Protein 4EF1 (pdb70)

B-factor: mean 29.82, std 11.13, range [12.43, 91.97]

Structure (mmCIF, N/CA/C/O backbone):
data_4EF1
#
_entry.id   4EF1
#
_cell.length_a   39.923
_cell.length_b   96.485
_cell.length_c   69.042
_cell.angle_alpha   90.000
_cell.angle_beta   100.550
_cell.angle_gamma   90.000
#
_symmetry.space_group_name_H-M   'P 1 21 1'
#
loop_
_entity.id
_entity.type
_entity.pdbx_description
1 polymer 'Pheromone cOB1/lipoprotein, YaeC family'
2 non-polymer SELENOMETHIONINE
3 water water
#
loop_
_atom_site.group_PDB
_atom_site.id
_atom_site.type_symbol
_atom_site.label_atom_id
_atom_site.label_alt_id
_atom_site.label_comp_id
_atom_site.label_asym_id
_atom_site.label_entity_id
_atom_site.label_seq_id
_atom_site.pdbx_PDB_ins_code
_atom_site.Cartn_x
_atom_site.Cartn_y
_atom_site.Cartn_z
_atom_site.occupancy
_atom_site.B_iso_or_equiv
_atom_site.auth_seq_id
_atom_site.auth_comp_id
_atom_site.auth_asym_id
_atom_site.auth_atom_id
_atom_site.pdbx_PDB_model_num
ATOM 1 N N . ASP A 1 2 ? -19.384 -48.837 -4.613 1.00 64.89 28 ASP A N 1
ATOM 2 C CA . ASP A 1 2 ? -19.785 -47.469 -4.179 1.00 62.14 28 ASP A CA 1
ATOM 3 C C . ASP A 1 2 ? -19.052 -46.896 -2.950 1.00 62.54 28 ASP A C 1
ATOM 4 O O . ASP A 1 2 ? -19.290 -45.720 -2.636 1.00 55.72 28 ASP A O 1
ATOM 6 N N . ASP A 1 3 ? -18.120 -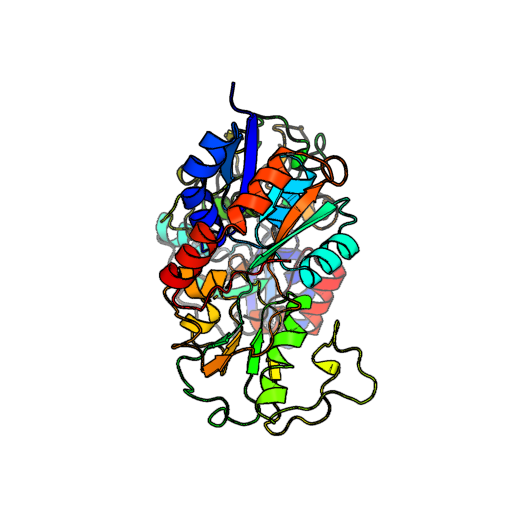47.648 -2.323 1.00 65.89 29 ASP A N 1
ATOM 7 C CA . ASP A 1 3 ? -17.770 -47.388 -0.900 1.00 61.17 29 ASP A CA 1
ATOM 8 C C . ASP A 1 3 ? -16.325 -47.307 -0.256 1.00 51.74 29 ASP A C 1
ATOM 9 O O . ASP A 1 3 ? -16.269 -47.143 0.964 1.00 48.15 29 ASP A O 1
ATOM 14 N N . SER A 1 4 ? -15.197 -47.417 -0.978 1.00 43.00 30 SER A N 1
ATOM 15 C CA . SER A 1 4 ? -13.855 -47.055 -0.369 1.00 40.25 30 SER A CA 1
ATOM 16 C C . SER A 1 4 ? -13.772 -45.540 -0.071 1.00 34.44 30 SER A C 1
ATOM 17 O O . SER A 1 4 ? -13.904 -44.764 -0.991 1.00 32.66 30 SER A O 1
ATOM 20 N N . VAL A 1 5 ? -13.496 -45.134 1.167 1.00 32.76 31 VAL A N 1
ATOM 21 C CA . VAL A 1 5 ? -13.485 -43.706 1.531 1.00 32.42 31 VAL A CA 1
ATOM 22 C C . VAL A 1 5 ? -12.184 -43.021 1.048 1.00 31.50 31 VAL A C 1
ATOM 23 O O . VAL A 1 5 ? -11.105 -43.606 1.126 1.00 42.43 31 VAL A O 1
ATOM 27 N N . LEU A 1 6 ? -12.293 -41.808 0.515 1.00 28.07 32 LEU A N 1
ATOM 28 C CA . LEU A 1 6 ? -11.116 -41.003 0.132 1.00 25.96 32 LEU A CA 1
ATOM 29 C C . LEU A 1 6 ? -11.385 -39.599 0.644 1.00 24.44 32 LEU A C 1
ATOM 30 O O . LEU A 1 6 ? -12.324 -38.922 0.191 1.00 23.37 32 LEU A O 1
ATOM 35 N N . LYS A 1 7 ? -10.612 -39.187 1.643 1.00 24.75 33 LYS A N 1
ATOM 36 C CA . LYS A 1 7 ? -10.782 -37.863 2.261 1.00 24.56 33 LYS A CA 1
ATOM 37 C C . LYS A 1 7 ? -9.844 -36.864 1.624 1.00 21.01 33 LYS A C 1
ATOM 38 O O . LYS A 1 7 ? -8.613 -37.018 1.755 1.00 20.71 33 LYS A O 1
ATOM 44 N N . VAL A 1 8 ? -10.390 -35.832 0.972 1.00 19.70 34 VAL A N 1
ATOM 45 C CA . VAL A 1 8 ? -9.551 -34.819 0.290 1.00 20.91 34 VAL A CA 1
ATOM 46 C C . VAL A 1 8 ? -9.708 -33.414 0.918 1.00 20.71 34 VAL A C 1
ATOM 47 O O . VAL A 1 8 ? -10.834 -32.929 1.133 1.00 20.80 34 VAL A O 1
ATOM 51 N N . GLY A 1 9 ? -8.598 -32.772 1.264 1.00 19.69 35 GLY A N 1
ATOM 52 C CA . GLY A 1 9 ? -8.635 -31.401 1.803 1.00 20.78 35 GLY A CA 1
ATOM 53 C C . GLY A 1 9 ? -8.507 -30.439 0.645 1.00 23.06 35 GLY A C 1
ATOM 54 O O . GLY A 1 9 ? -7.730 -30.700 -0.293 1.00 22.81 35 GLY A O 1
ATOM 55 N N . ALA A 1 10 ? -9.247 -29.328 0.694 1.00 24.41 36 ALA A N 1
ATOM 56 C CA . ALA A 1 10 ? -9.297 -28.400 -0.461 1.00 22.30 36 ALA A CA 1
ATOM 57 C C . ALA A 1 10 ? -9.613 -26.970 -0.075 1.00 19.43 36 ALA A C 1
ATOM 58 O O . ALA A 1 10 ? -10.246 -26.749 0.932 1.00 19.63 36 ALA A O 1
ATOM 60 N N . SER A 1 11 ? -9.242 -26.018 -0.958 1.00 18.49 37 SER A N 1
ATOM 61 C CA . SER A 1 11 ? -9.630 -24.644 -0.824 1.00 17.98 37 SER A CA 1
ATOM 62 C C . SER A 1 11 ? -11.137 -24.629 -1.132 1.00 19.78 37 SER A C 1
ATOM 63 O O . SER A 1 11 ? -11.584 -25.498 -1.901 1.00 20.01 37 SER A O 1
ATOM 66 N N . PRO A 1 12 ? -11.902 -23.662 -0.586 1.00 19.64 38 PRO A N 1
ATOM 67 C CA . PRO A 1 12 ? -13.372 -23.638 -0.811 1.00 21.28 38 PRO A CA 1
ATOM 68 C C . PRO A 1 12 ? -13.817 -23.604 -2.265 1.00 20.92 38 PRO A C 1
ATOM 69 O O . PRO A 1 12 ? -14.735 -24.330 -2.661 1.00 24.87 38 PRO A O 1
ATOM 73 N N . VAL A 1 13 ? -13.198 -22.728 -3.046 1.00 22.73 39 VAL A N 1
ATOM 74 C CA . VAL A 1 13 ? -13.600 -22.479 -4.428 1.00 20.59 39 VAL A CA 1
ATOM 75 C C . VAL A 1 13 ? -12.348 -22.223 -5.242 1.00 19.09 39 VAL A C 1
ATOM 76 O O . VAL A 1 13 ? -11.552 -21.407 -4.844 1.00 20.51 39 VAL A O 1
ATOM 80 N N . PRO A 1 14 ? -12.213 -22.854 -6.415 1.00 19.28 40 PRO A N 1
ATOM 81 C CA . PRO A 1 14 ? -13.147 -23.817 -6.985 1.00 21.36 40 PRO A CA 1
ATOM 82 C C . PRO A 1 14 ? -12.953 -25.240 -6.432 1.00 20.27 40 PRO A C 1
ATOM 83 O O . PRO A 1 14 ? -13.805 -26.069 -6.595 1.00 20.34 40 PRO A O 1
ATOM 87 N N . HIS A 1 15 ? -11.855 -25.488 -5.735 1.00 20.01 41 HIS A N 1
ATOM 88 C CA . HIS A 1 15 ? -11.466 -26.868 -5.417 1.00 20.83 41 HIS A CA 1
ATOM 89 C C . HIS A 1 15 ? -12.532 -27.713 -4.749 1.00 20.72 41 HIS A C 1
ATOM 90 O O . HIS A 1 15 ? -12.886 -28.770 -5.265 1.00 20.30 41 HIS A O 1
ATOM 97 N N . ALA A 1 16 ? -13.037 -27.281 -3.592 1.00 21.10 42 ALA A N 1
ATOM 98 C CA . ALA A 1 16 ? -14.035 -28.064 -2.881 1.00 18.71 42 ALA A CA 1
ATOM 99 C C . ALA A 1 16 ? -15.332 -28.202 -3.672 1.00 20.35 42 ALA A C 1
ATOM 100 O O . ALA A 1 16 ? -15.995 -29.254 -3.610 1.00 18.73 42 ALA A O 1
ATOM 102 N N . GLU A 1 17 ? -15.690 -27.160 -4.411 1.00 21.32 43 GLU A N 1
ATOM 103 C CA . GLU A 1 17 ? -16.905 -27.218 -5.274 1.00 22.55 43 GLU A CA 1
ATOM 104 C C . GLU A 1 17 ? -16.712 -28.235 -6.453 1.00 22.45 43 GLU A C 1
ATOM 105 O O . GLU A 1 17 ? -17.644 -28.969 -6.816 1.00 20.35 43 GLU A O 1
ATOM 111 N N . ILE A 1 18 ? -15.477 -28.359 -6.944 1.00 19.70 44 ILE A N 1
ATOM 112 C CA . ILE A 1 18 ? -15.143 -29.343 -7.996 1.00 19.55 44 ILE A CA 1
ATOM 113 C C . ILE A 1 18 ? -15.291 -30.746 -7.424 1.00 21.35 44 ILE A C 1
ATOM 114 O O . ILE A 1 18 ? -15.977 -31.588 -8.015 1.00 20.92 44 ILE A O 1
ATOM 119 N N . LEU A 1 19 ? -14.703 -30.957 -6.239 1.00 21.20 45 LEU A N 1
ATOM 120 C CA . LEU A 1 19 ? -14.798 -32.226 -5.508 1.00 20.07 45 LEU A CA 1
ATOM 121 C C . LEU A 1 19 ? -16.259 -32.636 -5.222 1.00 22.32 45 LEU A C 1
ATOM 122 O O . LEU A 1 19 ? -16.679 -33.778 -5.514 1.00 24.03 45 LEU A O 1
ATOM 127 N N . GLU A 1 20 ? -17.043 -31.725 -4.670 1.00 24.07 46 GLU A N 1
ATOM 128 C CA . GLU A 1 20 ? -18.461 -32.033 -4.444 1.00 23.98 46 GLU A CA 1
ATOM 129 C C . GLU A 1 20 ? -19.115 -32.484 -5.743 1.00 23.12 46 GLU A C 1
ATOM 130 O O . GLU A 1 20 ? -19.884 -33.456 -5.748 1.00 24.61 46 GLU A O 1
ATOM 136 N N . HIS A 1 21 ? -18.860 -31.754 -6.830 1.00 21.88 47 HIS A N 1
ATOM 137 C CA . HIS A 1 21 ? -19.452 -32.047 -8.127 1.00 21.64 47 HIS A CA 1
ATOM 138 C C . HIS A 1 21 ? -19.167 -33.443 -8.639 1.00 20.44 47 HIS A C 1
ATOM 139 O O . HIS A 1 21 ? -20.032 -34.063 -9.251 1.00 20.32 47 HIS A O 1
ATOM 146 N N . VAL A 1 22 ? -17.960 -33.939 -8.426 1.00 19.35 48 VAL A N 1
ATOM 147 C CA . VAL A 1 22 ? -17.584 -35.273 -8.925 1.00 20.80 48 VAL A CA 1
ATOM 148 C C . VAL A 1 22 ? -17.950 -36.447 -7.965 1.00 21.70 48 VAL A C 1
ATOM 149 O O . VAL A 1 22 ? -17.744 -37.622 -8.325 1.00 20.63 48 VAL A O 1
ATOM 153 N N . LYS A 1 23 ? -18.479 -36.173 -6.765 1.00 22.39 49 LYS A N 1
ATOM 154 C CA . LYS A 1 23 ? -18.836 -37.294 -5.838 1.00 24.81 49 LYS A CA 1
ATOM 155 C C . LYS A 1 23 ? -19.691 -38.405 -6.492 1.00 24.46 49 LYS A C 1
ATOM 156 O O . LYS A 1 23 ? -19.369 -39.561 -6.354 1.00 22.31 49 LYS A O 1
ATOM 162 N N . PRO A 1 24 ? -20.754 -38.042 -7.215 1.00 25.59 50 PRO A N 1
ATOM 163 C CA . PRO A 1 24 ? -21.555 -39.130 -7.854 1.00 29.12 50 PRO A CA 1
ATOM 164 C C . PRO A 1 24 ? -20.762 -39.964 -8.887 1.00 28.11 50 PRO A C 1
ATOM 165 O O . PRO A 1 24 ? -20.986 -41.167 -9.003 1.00 27.28 50 PRO A O 1
ATOM 169 N N . LEU A 1 25 ? -19.820 -39.330 -9.595 1.00 26.08 51 LEU A N 1
ATOM 170 C CA . LEU A 1 25 ? -18.942 -40.049 -10.548 1.00 26.22 51 LEU A CA 1
ATOM 171 C C . LEU A 1 25 ? -17.993 -41.004 -9.829 1.00 26.01 51 LEU A C 1
ATOM 172 O O . LEU A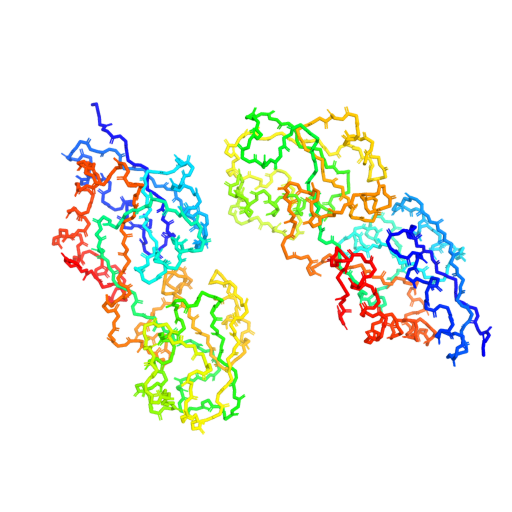 1 25 ? -17.808 -42.141 -10.251 1.00 26.34 51 LEU A O 1
ATOM 177 N N . LEU A 1 26 ? -17.377 -40.528 -8.744 1.00 25.55 52 LEU A N 1
ATOM 178 C CA . LEU A 1 26 ? -16.509 -41.377 -7.939 1.00 24.50 52 LEU A CA 1
ATOM 179 C C . LEU A 1 26 ? -17.282 -42.507 -7.282 1.00 24.89 52 LEU A C 1
ATOM 180 O O . LEU A 1 26 ? -16.735 -43.579 -7.114 1.00 24.60 52 LEU A O 1
ATOM 185 N N . GLU A 1 27 ? -18.536 -42.249 -6.905 1.00 26.15 53 GLU A N 1
ATOM 186 C CA . GLU A 1 27 ? -19.385 -43.284 -6.293 1.00 32.55 53 GLU A CA 1
ATOM 187 C C . GLU A 1 27 ? -19.590 -44.450 -7.293 1.00 30.65 53 GLU A C 1
ATOM 188 O O . GLU A 1 27 ? -19.506 -45.609 -6.919 1.00 31.70 53 GLU A O 1
ATOM 194 N N . LYS A 1 28 ? -19.771 -44.126 -8.566 1.00 29.51 54 LYS A N 1
ATOM 195 C CA . LYS A 1 28 ? -19.850 -45.135 -9.620 1.00 33.21 54 LYS A CA 1
ATOM 196 C C . LYS A 1 28 ? -18.574 -45.940 -9.799 1.00 35.17 54 LYS A C 1
ATOM 197 O O . LYS A 1 28 ? -18.639 -47.040 -10.298 1.00 38.39 54 LYS A O 1
ATOM 203 N N . GLU A 1 29 ? -17.427 -45.390 -9.417 1.00 29.73 55 GLU A N 1
ATOM 204 C CA . GLU A 1 29 ? -16.156 -46.122 -9.444 1.00 31.42 55 GLU A CA 1
ATOM 205 C C . GLU A 1 29 ? -15.835 -46.784 -8.072 1.00 29.10 55 GLU A C 1
ATOM 206 O O . GLU A 1 29 ? -14.713 -47.241 -7.848 1.00 30.47 55 GLU A O 1
ATOM 212 N N . GLY A 1 30 ? -16.815 -46.835 -7.174 1.00 32.74 56 GLY A N 1
ATOM 213 C CA . GLY A 1 30 ? -16.632 -47.481 -5.874 1.00 36.16 56 GLY A CA 1
ATOM 214 C C . GLY A 1 30 ? -15.811 -46.687 -4.877 1.00 34.02 56 GLY A C 1
ATOM 215 O O . GLY A 1 30 ? -15.180 -47.266 -4.010 1.00 30.59 56 GLY A O 1
ATOM 216 N N . VAL A 1 31 ? -15.852 -45.359 -4.995 1.00 30.57 57 VAL A N 1
ATOM 217 C CA . VAL A 1 31 ? -15.134 -44.466 -4.079 1.00 29.64 57 VAL A CA 1
ATOM 218 C C . VAL A 1 31 ? -16.124 -43.510 -3.416 1.00 27.88 57 VAL A C 1
ATOM 219 O O . VAL A 1 31 ? -16.893 -42.872 -4.107 1.00 27.37 57 VAL A O 1
ATOM 223 N N . LYS A 1 32 ? -16.097 -43.430 -2.084 1.00 30.08 58 LYS A N 1
ATOM 224 C CA . LYS A 1 32 ? -16.845 -42.413 -1.339 1.00 31.07 58 LYS A CA 1
ATOM 225 C C . LYS A 1 32 ? -15.899 -41.232 -1.053 1.00 29.95 58 LYS A C 1
ATOM 226 O O . LYS A 1 32 ? -15.034 -41.274 -0.156 1.00 27.70 58 LYS A O 1
ATOM 232 N N . LEU A 1 33 ? -16.068 -40.191 -1.845 1.00 29.57 59 LEU A N 1
ATOM 233 C CA . LEU A 1 33 ? -15.274 -38.995 -1.740 1.00 28.04 59 LEU A CA 1
ATOM 234 C C . LEU A 1 33 ? -15.801 -38.122 -0.585 1.00 27.68 59 LEU A C 1
ATOM 235 O O . LEU A 1 33 ? -17.013 -37.902 -0.448 1.00 27.99 59 LEU A O 1
ATOM 240 N N . GLU A 1 34 ? -14.897 -37.686 0.283 1.00 26.60 60 GLU A N 1
ATOM 241 C CA . GLU A 1 34 ? -15.238 -36.800 1.394 1.00 30.03 60 GLU A CA 1
ATOM 242 C C . GLU A 1 34 ? -14.299 -35.604 1.364 1.00 31.26 60 GLU A C 1
ATOM 243 O O . GLU A 1 34 ? -13.114 -35.744 1.077 1.00 32.60 60 GLU A O 1
ATOM 249 N N . VAL A 1 35 ? -14.846 -34.425 1.610 1.00 28.96 61 VAL A N 1
ATOM 250 C CA . VAL A 1 35 ? -14.111 -33.183 1.427 1.00 28.92 61 VAL A CA 1
ATOM 251 C C . VAL A 1 35 ? -14.004 -32.416 2.749 1.00 27.73 61 VAL A C 1
ATOM 252 O O . VAL A 1 35 ? -14.998 -32.288 3.473 1.00 25.73 61 VAL A O 1
ATOM 256 N N . THR A 1 36 ? -12.807 -31.921 3.051 1.00 26.95 62 THR A N 1
ATOM 257 C CA . THR A 1 36 ? -12.570 -31.043 4.230 1.00 30.54 62 THR A CA 1
ATOM 258 C C . THR A 1 36 ? -12.076 -29.743 3.621 1.00 27.63 62 THR A C 1
ATOM 259 O O . THR A 1 36 ? -11.196 -29.798 2.786 1.00 26.81 62 THR A O 1
ATOM 263 N N . THR A 1 37 ? -12.686 -28.611 3.989 1.00 24.90 63 THR A N 1
ATOM 264 C CA A THR A 1 37 ? -12.329 -27.294 3.437 0.50 24.97 63 THR A CA 1
ATOM 265 C CA B THR A 1 37 ? -12.298 -27.306 3.426 0.50 25.15 63 THR A CA 1
ATOM 266 C C . THR A 1 37 ? -11.335 -26.592 4.384 1.00 24.41 63 THR A C 1
ATOM 267 O O . THR A 1 37 ? -11.503 -26.654 5.605 1.00 25.51 63 THR A O 1
ATOM 274 N N . TYR A 1 38 ? -10.324 -25.962 3.816 1.00 21.93 64 TYR A N 1
ATOM 275 C CA . TYR A 1 38 ? -9.284 -25.187 4.514 1.00 22.89 64 TYR A CA 1
ATOM 276 C C . TYR A 1 38 ? -9.210 -23.787 3.887 1.00 23.77 64 TYR A C 1
ATOM 277 O O . TYR A 1 38 ? -9.326 -23.638 2.669 1.00 25.17 64 TYR A O 1
ATOM 286 N N . THR A 1 39 ? -9.044 -22.780 4.728 1.00 26.12 65 THR A N 1
ATOM 287 C CA . THR A 1 39 ? -9.023 -21.376 4.316 1.00 28.50 65 THR A CA 1
ATOM 288 C C . THR A 1 39 ? -7.603 -20.815 4.124 1.00 26.54 65 THR A C 1
ATOM 289 O O .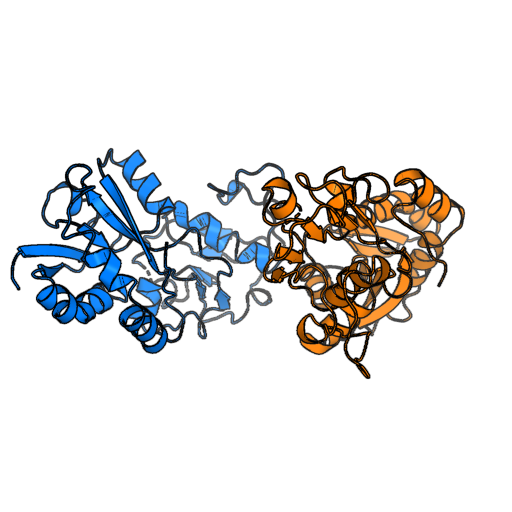 THR A 1 39 ? -7.466 -19.652 3.786 1.00 25.54 65 THR A O 1
ATOM 293 N N . ASP A 1 40 ? -6.579 -21.669 4.291 1.00 25.90 66 ASP A N 1
ATOM 294 C CA A ASP A 1 40 ? -5.188 -21.213 4.191 0.50 23.35 66 ASP A CA 1
ATOM 295 C CA B ASP A 1 40 ? -5.145 -21.344 4.355 0.50 27.49 66 ASP A CA 1
ATOM 296 C C . ASP A 1 40 ? -4.347 -22.158 3.356 1.00 23.63 66 ASP A C 1
ATOM 297 O O . ASP A 1 40 ? -4.865 -23.107 2.751 1.00 23.82 66 ASP A O 1
ATOM 306 N N . TYR A 1 41 ? -3.031 -21.894 3.297 1.00 20.49 67 TYR A N 1
ATOM 307 C CA . TYR A 1 41 ? -2.134 -22.684 2.479 1.00 20.39 67 TYR A CA 1
ATOM 308 C C . TYR A 1 41 ? -1.124 -23.513 3.286 1.00 21.54 67 TYR A C 1
ATOM 309 O O . TYR A 1 41 ? -0.277 -24.164 2.699 1.00 19.53 67 TYR A O 1
ATOM 318 N N . VAL A 1 42 ? -1.270 -23.548 4.611 1.00 23.09 68 VAL A N 1
ATOM 319 C CA . VAL A 1 42 ? -0.410 -24.285 5.501 1.00 24.89 68 VAL A CA 1
ATOM 320 C C . VAL A 1 42 ? -1.127 -25.541 6.001 1.00 24.71 68 VAL A C 1
ATOM 321 O O . VAL A 1 42 ? -0.629 -26.640 5.818 1.00 22.45 68 VAL A O 1
ATOM 325 N N . LEU A 1 43 ? -2.311 -25.368 6.583 1.00 26.97 69 LEU A N 1
ATOM 326 C CA . LEU A 1 43 ? -3.042 -26.459 7.227 1.00 27.37 69 LEU A CA 1
ATOM 327 C C . LEU A 1 43 ? -3.366 -27.683 6.349 1.00 26.96 69 LEU A C 1
ATOM 328 O O . LEU A 1 43 ? -3.293 -28.799 6.861 1.00 24.93 69 LEU A O 1
ATOM 333 N N . PRO A 1 44 ? -3.684 -27.490 5.066 1.00 23.13 70 PRO A N 1
ATOM 334 C CA . PRO A 1 44 ? -3.895 -28.669 4.183 1.00 22.35 70 PRO A CA 1
ATOM 335 C C . PRO A 1 44 ? -2.685 -29.589 4.039 1.00 21.75 70 PRO A C 1
ATOM 336 O O . PRO A 1 44 ? -2.853 -30.819 3.899 1.00 21.70 70 PRO A O 1
ATOM 340 N N . ASN A 1 45 ? -1.487 -29.010 4.030 1.00 21.22 71 ASN A N 1
ATOM 341 C CA . ASN A 1 45 ? -0.273 -29.816 4.075 1.00 21.16 71 ASN A CA 1
ATOM 342 C C . ASN A 1 45 ? -0.033 -30.437 5.447 1.00 22.90 71 ASN A C 1
ATOM 343 O O . ASN A 1 45 ? 0.326 -31.619 5.502 1.00 22.60 71 ASN A O 1
ATOM 348 N N . LYS A 1 46 ? -0.226 -29.681 6.544 1.00 24.76 72 LYS A N 1
ATOM 349 C CA A LYS A 1 46 ? -0.126 -30.255 7.892 0.50 25.07 72 LYS A CA 1
ATOM 350 C CA B LYS A 1 46 ? -0.121 -30.253 7.889 0.50 25.06 72 LYS A CA 1
ATOM 351 C C . LYS A 1 46 ? -1.092 -31.429 8.018 1.00 24.12 72 LYS A C 1
ATOM 352 O O . LYS A 1 46 ? -0.721 -32.505 8.484 1.00 24.65 72 LYS A O 1
ATOM 363 N N . ALA A 1 47 ? -2.329 -31.222 7.593 1.00 23.07 73 ALA A N 1
ATOM 364 C CA . ALA A 1 47 ? -3.374 -32.261 7.647 1.00 22.26 73 ALA A CA 1
ATOM 365 C C . ALA A 1 47 ? -3.041 -33.558 6.859 1.00 21.48 73 ALA A C 1
ATOM 366 O O . ALA A 1 47 ? -3.373 -34.656 7.283 1.00 21.57 73 ALA A O 1
ATOM 368 N N . LEU A 1 48 ? -2.417 -33.407 5.682 1.00 21.98 74 LEU A N 1
ATOM 369 C CA . LEU A 1 48 ? -1.999 -34.539 4.869 1.00 22.15 74 LEU A CA 1
ATOM 370 C C . LEU A 1 48 ? -0.896 -35.318 5.563 1.00 23.17 74 LEU A C 1
ATOM 371 O O . LEU A 1 48 ? -0.946 -36.540 5.646 1.00 23.08 74 LEU A O 1
ATOM 376 N N . GLU A 1 49 ? 0.070 -34.624 6.136 1.00 26.09 75 GLU A N 1
ATOM 377 C CA . GLU A 1 49 ? 1.112 -35.325 6.881 1.00 27.64 75 GLU A CA 1
ATOM 378 C C . GLU A 1 49 ? 0.563 -36.060 8.096 1.00 28.42 75 GLU A C 1
ATOM 379 O O . GLU A 1 49 ? 0.987 -37.181 8.376 1.00 29.08 75 GLU A O 1
ATOM 385 N N . SER A 1 50 ? -0.366 -35.431 8.817 1.00 28.72 76 SER A N 1
ATOM 386 C CA . SER A 1 50 ? -0.918 -35.992 10.045 1.00 29.93 76 SER A CA 1
ATOM 387 C C . SER A 1 50 ? -1.948 -37.082 9.791 1.00 29.33 76 SER A C 1
ATOM 388 O O . SER A 1 50 ? -2.231 -37.842 10.677 1.00 30.37 76 SER A O 1
ATOM 391 N N . GLY A 1 51 ? -2.472 -37.182 8.586 1.00 26.63 77 GLY A N 1
ATOM 392 C CA . GLY A 1 51 ? -3.490 -38.161 8.274 1.00 27.51 77 GLY A CA 1
ATOM 393 C C . GLY A 1 51 ? -4.922 -37.681 8.488 1.00 28.62 77 GLY A C 1
ATOM 394 O O . GLY A 1 51 ? -5.844 -38.491 8.379 1.00 29.07 77 GLY A O 1
ATOM 395 N N . ASP A 1 52 ? -5.139 -36.413 8.868 1.00 28.10 78 ASP A N 1
ATOM 396 C CA . ASP A 1 52 ? -6.527 -35.879 8.942 1.00 27.55 78 ASP A CA 1
ATOM 397 C C . ASP A 1 52 ? -7.240 -36.009 7.604 1.00 27.65 78 ASP A C 1
ATOM 398 O O . ASP A 1 52 ? -8.469 -36.162 7.551 1.00 27.68 78 ASP A O 1
ATOM 403 N N . ILE A 1 53 ? -6.453 -35.961 6.517 1.00 25.06 79 ILE A N 1
ATOM 404 C CA . ILE A 1 53 ? -6.916 -36.171 5.144 1.00 22.54 79 ILE A CA 1
ATOM 405 C C . ILE A 1 53 ? -5.961 -37.178 4.416 1.00 23.48 79 ILE A C 1
ATOM 406 O O . ILE A 1 53 ? -4.802 -37.335 4.789 1.00 22.16 79 ILE A O 1
ATOM 411 N N . ASP A 1 54 ? -6.472 -37.835 3.380 1.00 23.90 80 ASP A N 1
ATOM 412 C CA . ASP A 1 54 ? -5.697 -38.785 2.564 1.00 24.28 80 ASP A CA 1
ATOM 413 C C . ASP A 1 54 ? -5.007 -38.112 1.364 1.00 23.62 80 ASP A C 1
ATOM 414 O O . ASP A 1 54 ? -4.018 -38.635 0.824 1.00 22.33 80 ASP A O 1
ATOM 419 N N . ALA A 1 55 ? -5.521 -36.952 0.960 1.00 20.90 81 ALA A N 1
ATOM 420 C CA . ALA A 1 55 ? -4.991 -36.209 -0.196 1.00 19.60 81 ALA A CA 1
ATOM 421 C C . ALA A 1 55 ? -5.321 -34.733 -0.001 1.00 20.15 81 ALA A C 1
ATOM 422 O O . ALA A 1 55 ? -6.204 -34.379 0.820 1.00 23.29 81 ALA A O 1
ATOM 424 N N . ASN A 1 56 ? -4.634 -33.877 -0.732 1.00 18.14 82 ASN A N 1
ATOM 425 C CA . ASN A 1 56 ? -5.063 -32.484 -0.799 1.00 19.78 82 ASN A CA 1
ATOM 426 C C . ASN A 1 56 ? -5.090 -31.964 -2.233 1.00 19.80 82 ASN A C 1
ATOM 427 O O . ASN A 1 56 ? -4.501 -32.546 -3.166 1.00 22.18 82 ASN A O 1
ATOM 432 N N . TYR A 1 57 ? -5.859 -30.899 -2.402 1.00 21.28 83 TYR A N 1
ATOM 433 C CA . TYR A 1 57 ? -6.118 -30.272 -3.673 1.00 17.99 83 TYR A CA 1
ATOM 434 C C . TYR A 1 57 ? -6.244 -28.750 -3.434 1.00 19.61 83 TYR A C 1
ATOM 435 O O . TYR A 1 57 ? -7.335 -28.227 -3.169 1.00 16.94 83 TYR A O 1
ATOM 444 N N . PHE A 1 58 ? -5.113 -28.051 -3.548 1.00 18.33 84 PHE A N 1
ATOM 445 C CA . PHE A 1 58 ? -5.060 -26.604 -3.294 1.00 18.83 84 PHE A CA 1
ATOM 446 C C . PHE A 1 58 ? -3.809 -25.904 -3.851 1.00 18.51 84 PHE A C 1
ATOM 447 O O . PHE A 1 58 ? -3.829 -24.688 -4.012 1.00 19.67 84 PHE A O 1
ATOM 455 N N . GLN A 1 59 ? -2.718 -26.630 -4.077 1.00 18.71 85 GLN A N 1
ATOM 456 C CA . GLN A 1 59 ? -1.411 -26.010 -4.402 1.00 19.40 85 GLN A CA 1
ATOM 457 C C . GLN A 1 59 ? -0.876 -26.362 -5.771 1.00 20.34 85 GLN A C 1
ATOM 458 O O . GLN A 1 59 ? -1.185 -27.435 -6.299 1.00 23.14 85 GLN A O 1
ATOM 464 N N . HIS A 1 60 ? -0.013 -25.480 -6.291 1.00 20.37 86 HIS A N 1
ATOM 465 C CA . HIS A 1 60 ? 0.752 -25.711 -7.502 1.00 19.35 86 HIS A CA 1
ATOM 466 C C . HIS A 1 60 ? 2.128 -26.261 -7.160 1.00 21.28 86 HIS A C 1
ATOM 467 O O . HIS A 1 60 ? 2.505 -26.257 -6.002 1.00 20.94 86 HIS A O 1
ATOM 474 N N . VAL A 1 61 ? 2.851 -26.778 -8.153 1.00 19.21 87 VAL A N 1
ATOM 475 C CA . VAL A 1 61 ? 4.141 -27.466 -7.953 1.00 23.84 87 VAL A CA 1
ATOM 476 C C . VAL A 1 61 ? 5.248 -26.604 -7.331 1.00 22.32 87 VAL A C 1
ATOM 477 O O . VAL A 1 61 ? 5.931 -27.049 -6.431 1.00 22.09 87 VAL A O 1
ATOM 481 N N . PRO A 1 62 ? 5.413 -25.352 -7.794 1.00 21.46 88 PRO A N 1
ATOM 482 C CA . PRO A 1 62 ? 6.434 -24.544 -7.111 1.00 21.21 88 PRO A CA 1
ATOM 483 C C . PRO A 1 62 ? 6.156 -24.335 -5.597 1.00 22.24 88 PRO A C 1
ATOM 484 O O . PRO A 1 62 ? 7.078 -24.403 -4.777 1.00 24.71 88 PRO A O 1
ATOM 488 N N . PHE A 1 63 ? 4.884 -24.155 -5.223 1.00 23.51 89 PHE A N 1
ATOM 489 C CA . PHE A 1 63 ? 4.524 -24.018 -3.834 1.00 21.82 89 PHE A CA 1
ATOM 490 C C . PHE A 1 63 ? 4.803 -25.356 -3.107 1.00 22.49 89 PHE A C 1
ATOM 491 O O . PHE A 1 63 ? 5.370 -25.372 -2.034 1.00 21.60 89 PHE A O 1
ATOM 499 N N . PHE A 1 64 ? 4.335 -26.451 -3.720 1.00 22.32 90 PHE A N 1
ATOM 500 C CA . PHE A 1 64 ? 4.532 -27.826 -3.213 1.00 24.09 90 PHE A CA 1
ATOM 501 C C . PHE A 1 64 ? 6.025 -28.081 -2.898 1.00 23.65 90 PHE A C 1
ATOM 502 O O . PHE A 1 64 ? 6.372 -28.574 -1.788 1.00 23.92 90 PHE A O 1
ATOM 510 N N . ASN A 1 65 ? 6.896 -27.776 -3.855 1.00 22.74 91 ASN A N 1
ATOM 511 C CA . ASN A 1 65 ? 8.360 -28.024 -3.672 1.00 23.51 91 ASN A CA 1
ATOM 512 C C . ASN A 1 65 ? 8.935 -27.202 -2.513 1.00 25.48 91 ASN A C 1
ATOM 513 O O . ASN A 1 65 ? 9.774 -27.693 -1.716 1.00 27.79 91 ASN A O 1
ATOM 518 N N . GLU A 1 66 ? 8.519 -25.947 -2.424 1.00 23.85 92 GLU A N 1
ATOM 519 C CA . GLU A 1 66 ? 8.961 -25.110 -1.292 1.00 26.73 92 GLU A CA 1
ATOM 520 C C . GLU A 1 66 ? 8.498 -25.692 0.059 1.00 26.28 92 GLU A C 1
ATOM 521 O O . GLU A 1 66 ? 9.271 -25.730 0.998 1.00 25.85 92 GLU A O 1
ATOM 527 N N . ALA A 1 67 ? 7.225 -26.105 0.127 1.00 23.74 93 ALA A N 1
ATOM 528 C CA . ALA A 1 67 ? 6.641 -26.675 1.317 1.00 23.21 93 ALA A CA 1
ATOM 529 C C . ALA A 1 67 ? 7.349 -27.980 1.724 1.00 25.10 93 ALA A C 1
ATOM 530 O O . ALA A 1 67 ? 7.590 -28.203 2.911 1.00 23.88 93 ALA A O 1
ATOM 532 N N . VAL A 1 68 ? 7.723 -28.803 0.737 1.00 26.49 94 VAL A N 1
ATOM 533 C CA . VAL A 1 68 ? 8.397 -30.068 0.974 1.00 26.48 94 VAL A CA 1
ATOM 534 C C . VAL A 1 68 ? 9.785 -29.817 1.525 1.00 27.09 94 VAL A C 1
ATOM 535 O O . VAL A 1 68 ? 10.180 -30.424 2.520 1.00 30.71 94 VAL A O 1
ATOM 539 N N . LYS A 1 69 ? 10.460 -28.853 0.941 1.00 27.90 95 LYS A N 1
ATOM 540 C CA . LYS A 1 69 ? 11.816 -28.506 1.353 1.00 32.52 95 LYS A CA 1
ATOM 541 C C . LYS A 1 69 ? 11.838 -27.909 2.768 1.00 33.60 95 LYS A C 1
ATOM 542 O O . LYS A 1 69 ? 12.639 -28.294 3.602 1.00 39.25 95 LYS A O 1
ATOM 548 N N . GLU A 1 70 ? 10.943 -26.959 3.009 1.00 33.28 96 GLU A N 1
ATOM 549 C CA . GLU A 1 70 ? 10.869 -26.249 4.283 1.00 35.02 96 GLU A CA 1
ATOM 550 C C . GLU A 1 70 ? 10.476 -27.148 5.437 1.00 35.35 96 GLU A C 1
ATOM 551 O O . GLU A 1 70 ? 11.005 -26.996 6.516 1.00 36.16 96 GLU A O 1
ATOM 557 N N . ASN A 1 71 ? 9.551 -28.071 5.191 1.00 34.26 97 ASN A N 1
ATOM 558 C CA . ASN A 1 71 ? 8.926 -28.870 6.257 1.00 35.11 97 ASN A CA 1
ATOM 559 C C . ASN A 1 71 ? 9.277 -30.354 6.280 1.00 35.37 97 ASN A C 1
ATOM 560 O O . ASN A 1 71 ? 8.760 -31.097 7.121 1.00 36.91 97 ASN A O 1
ATOM 565 N N . ASP A 1 72 ? 10.167 -30.793 5.383 1.00 36.45 98 ASP A N 1
ATOM 566 C CA . ASP A 1 72 ? 10.533 -32.217 5.260 1.00 39.43 98 ASP A CA 1
ATOM 567 C C . ASP A 1 72 ? 9.313 -33.107 5.046 1.00 33.98 98 ASP A C 1
ATOM 568 O O . ASP A 1 72 ? 9.266 -34.237 5.545 1.00 36.97 98 ASP A O 1
ATOM 573 N N . TYR A 1 73 ? 8.318 -32.604 4.319 1.00 29.92 99 TYR A N 1
ATOM 574 C CA . TYR A 1 73 ? 7.132 -33.416 4.060 1.00 31.15 99 TYR A CA 1
ATOM 575 C C . TYR A 1 73 ? 7.467 -34.513 3.061 1.00 31.42 99 TYR A C 1
ATOM 576 O O . TYR A 1 73 ? 8.013 -34.220 2.014 1.00 39.00 99 TYR A O 1
ATOM 585 N N . ASP A 1 74 ? 7.086 -35.751 3.368 1.00 30.87 100 ASP A N 1
ATOM 586 C CA . ASP A 1 74 ? 7.331 -36.902 2.494 1.00 28.64 100 ASP A CA 1
ATOM 587 C C . ASP A 1 74 ? 6.062 -37.121 1.641 1.00 27.04 100 ASP A C 1
ATOM 588 O O . ASP A 1 74 ? 5.288 -38.052 1.863 1.00 26.34 100 ASP A O 1
ATOM 593 N N . PHE A 1 75 ? 5.855 -36.226 0.669 1.00 24.84 101 PHE A N 1
ATOM 594 C CA . PHE A 1 75 ? 4.697 -36.234 -0.215 1.00 23.59 101 PHE A CA 1
ATOM 595 C C . PHE A 1 75 ? 5.089 -36.451 -1.674 1.00 24.07 101 PHE A C 1
ATOM 596 O O . PHE A 1 75 ? 6.257 -36.358 -2.039 1.00 23.31 101 PHE A O 1
ATOM 604 N N . VAL A 1 76 ? 4.087 -36.721 -2.503 1.00 23.00 102 VAL A N 1
ATOM 605 C CA . VAL A 1 76 ? 4.255 -36.845 -3.951 1.00 21.81 102 VAL A CA 1
ATOM 606 C C . VAL A 1 76 ? 3.102 -36.126 -4.689 1.00 20.88 102 VAL A C 1
ATOM 607 O O . VAL A 1 76 ? 2.032 -35.908 -4.186 1.00 20.16 102 VAL A O 1
ATOM 611 N N . ASN A 1 77 ? 3.398 -35.714 -5.901 1.00 22.82 103 ASN A N 1
ATOM 612 C CA . ASN A 1 77 ? 2.442 -35.100 -6.800 1.00 22.30 103 ASN A CA 1
ATOM 613 C C . ASN A 1 77 ? 1.687 -36.178 -7.564 1.00 23.05 103 ASN A C 1
ATOM 614 O O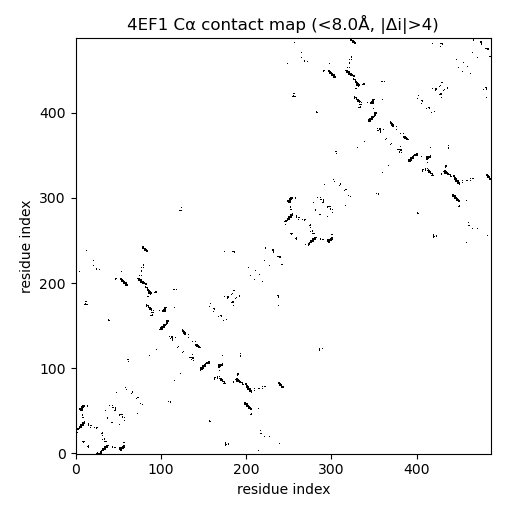 . ASN A 1 77 ? 2.266 -36.850 -8.432 1.00 22.34 103 ASN A O 1
ATOM 619 N N . ALA A 1 78 ? 0.391 -36.306 -7.276 1.00 22.81 104 ALA A N 1
ATOM 620 C CA . ALA A 1 78 ? -0.468 -37.279 -7.972 1.00 23.16 104 ALA A CA 1
ATOM 621 C C . ALA A 1 78 ? -1.009 -36.805 -9.334 1.00 24.57 104 ALA A C 1
ATOM 622 O O . ALA A 1 78 ? -1.645 -37.587 -10.045 1.00 23.25 104 ALA A O 1
ATOM 624 N N . GLY A 1 79 ? -0.861 -35.529 -9.666 1.00 23.52 105 GLY A N 1
ATOM 625 C CA . GLY A 1 79 ? -1.214 -35.050 -11.005 1.00 23.45 105 GLY A CA 1
ATOM 626 C C . GLY A 1 79 ? -1.834 -33.664 -10.986 1.00 20.68 105 GLY A C 1
ATOM 627 O O . GLY A 1 79 ? -2.575 -33.327 -10.089 1.00 19.12 105 GLY A O 1
ATOM 628 N N . ALA A 1 80 ? -1.520 -32.870 -12.009 1.00 20.91 106 ALA A N 1
ATOM 629 C CA . ALA A 1 80 ? -2.091 -31.529 -12.172 1.00 19.44 106 ALA A CA 1
ATOM 630 C C . ALA A 1 80 ? -3.536 -31.662 -12.657 1.00 18.19 106 ALA A C 1
ATOM 631 O O . ALA A 1 80 ? -3.837 -32.482 -13.557 1.00 19.95 106 ALA A O 1
ATOM 633 N N . ILE A 1 81 ? -4.385 -30.793 -12.146 1.00 16.51 107 ILE A N 1
ATOM 634 C CA . ILE A 1 81 ? -5.810 -30.781 -12.488 1.00 17.04 107 ILE A CA 1
ATOM 635 C C . ILE A 1 81 ? -6.265 -29.502 -13.208 1.00 18.05 107 ILE A C 1
ATOM 636 O O . ILE A 1 81 ? -7.024 -29.559 -14.163 1.00 20.37 107 ILE A O 1
ATOM 641 N N . HIS A 1 82 ? -5.785 -28.348 -12.771 1.00 21.13 108 HIS A N 1
ATOM 642 C CA . HIS A 1 82 ? -6.198 -27.060 -13.349 1.00 20.67 108 HIS A CA 1
ATOM 643 C C . HIS A 1 82 ? -5.264 -25.915 -13.064 1.00 20.52 108 HIS A C 1
ATOM 644 O O . HIS A 1 82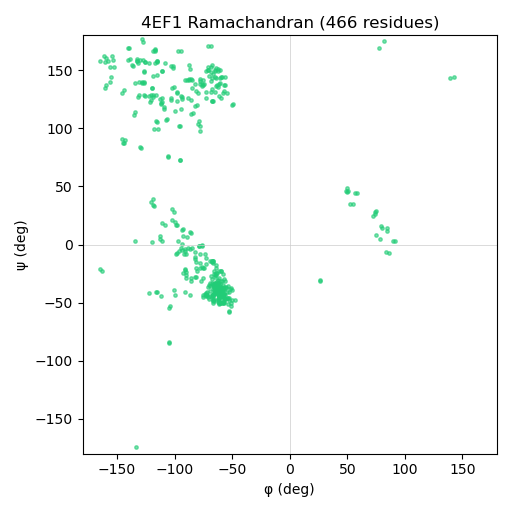 ? -4.524 -25.957 -12.115 1.00 19.84 108 HIS A O 1
ATOM 651 N N . LEU A 1 83 ? -5.403 -24.843 -13.860 1.00 25.20 109 LEU A N 1
ATOM 652 C CA . LEU A 1 83 ? -4.640 -23.581 -13.744 1.00 21.89 109 LEU A CA 1
ATOM 653 C C . LEU A 1 83 ? -5.578 -22.457 -13.286 1.00 22.65 109 LEU A C 1
ATOM 654 O O . LEU A 1 83 ? -6.807 -22.441 -13.616 1.00 21.23 109 LEU A O 1
ATOM 659 N N . GLU A 1 84 ? -5.002 -21.502 -12.554 1.00 21.57 110 GLU A N 1
ATOM 660 C CA . GLU A 1 84 ? -5.703 -20.293 -12.115 1.00 23.55 110 GLU A CA 1
ATOM 661 C C . GLU A 1 84 ? -4.836 -19.060 -12.472 1.00 25.01 110 GLU A C 1
ATOM 662 O O . GLU A 1 84 ? -4.079 -18.571 -11.610 1.00 22.10 110 GLU A O 1
ATOM 668 N N . PRO A 1 85 ? -4.937 -18.579 -13.726 1.00 25.51 111 PRO A N 1
ATOM 669 C CA . PRO A 1 85 ? -4.198 -17.381 -14.140 1.00 25.36 111 PRO A CA 1
ATOM 670 C C . PRO A 1 85 ? -4.451 -16.286 -13.123 1.00 22.46 111 PRO A C 1
ATOM 671 O O . PRO A 1 85 ? -5.617 -15.940 -12.850 1.00 21.80 111 PRO A O 1
ATOM 675 N N . VAL A 1 86 ? -3.375 -15.819 -12.502 1.00 20.56 112 VAL A N 1
ATOM 676 C CA . VAL A 1 86 ? -3.457 -14.901 -11.381 1.00 18.83 112 VAL A CA 1
ATOM 677 C C . VAL A 1 86 ? -3.547 -13.437 -11.872 1.00 19.81 112 VAL A C 1
ATOM 678 O O . VAL A 1 86 ? -2.941 -13.027 -12.878 1.00 20.23 112 VAL A O 1
ATOM 682 N N . GLY A 1 87 ? -4.347 -12.661 -11.162 1.00 21.00 113 GLY A N 1
ATOM 683 C CA . GLY A 1 87 ? -4.513 -11.251 -11.469 1.00 20.42 113 GLY A CA 1
ATOM 684 C C . GLY A 1 87 ? -4.031 -10.261 -10.428 1.00 20.32 113 GLY A C 1
ATOM 685 O O . GLY A 1 87 ? -3.913 -10.584 -9.231 1.00 17.06 113 GLY A O 1
ATOM 686 N N . LEU A 1 88 ? -3.774 -9.053 -10.922 1.00 21.01 114 LEU A N 1
ATOM 687 C CA . LEU A 1 88 ? -3.545 -7.874 -10.111 1.00 21.34 114 LEU A CA 1
ATOM 688 C C . LEU A 1 88 ? -4.872 -7.131 -10.154 1.00 20.55 114 LEU A C 1
ATOM 689 O O . LEU A 1 88 ? -5.450 -6.953 -11.240 1.00 23.76 114 LEU A O 1
ATOM 694 N N . TYR A 1 89 ? -5.310 -6.653 -8.975 1.00 20.54 115 TYR A N 1
ATOM 695 C CA . TYR A 1 89 ? -6.604 -5.963 -8.786 1.00 21.26 115 TYR A CA 1
ATOM 696 C C . TYR A 1 89 ? -6.411 -4.612 -8.100 1.00 21.33 115 TYR A C 1
ATOM 697 O O . TYR A 1 89 ? -5.469 -4.417 -7.341 1.00 21.48 115 TYR A O 1
ATOM 706 N N . SER A 1 90 ? -7.282 -3.660 -8.425 1.00 24.82 116 SER A N 1
ATOM 707 C CA . SER A 1 90 ? -7.262 -2.303 -7.832 1.00 23.11 116 SER A CA 1
ATOM 708 C C . SER A 1 90 ? -8.613 -1.670 -8.032 1.00 25.30 116 SER A C 1
ATOM 709 O O . SER A 1 90 ? -9.142 -1.743 -9.112 1.00 23.28 116 SER A O 1
ATOM 712 N N . LYS A 1 91 ? -9.141 -1.043 -6.994 1.00 25.41 117 LYS A N 1
ATOM 713 C CA . LYS A 1 91 ? -10.331 -0.264 -7.126 1.00 29.39 117 LYS A CA 1
ATOM 714 C C . LYS A 1 91 ? -10.016 1.132 -7.681 1.00 31.37 117 LYS A C 1
ATOM 715 O O . LYS A 1 91 ? -10.862 1.723 -8.330 1.00 32.69 117 LYS A O 1
ATOM 721 N N . LYS A 1 92 ? -8.817 1.656 -7.437 1.00 26.80 118 LYS A N 1
ATOM 722 C CA . LYS A 1 92 ? -8.492 3.048 -7.797 1.00 28.77 118 LYS A CA 1
ATOM 723 C C . LYS A 1 92 ? -7.896 3.207 -9.198 1.00 28.94 118 LYS A C 1
ATOM 724 O O . LYS A 1 92 ? -8.240 4.132 -9.901 1.00 26.89 118 LYS A O 1
ATOM 730 N N . TYR A 1 93 ? -7.017 2.297 -9.592 1.00 26.78 119 TYR A N 1
ATOM 731 C CA . TYR A 1 93 ? -6.360 2.358 -10.883 1.00 27.42 119 TYR A CA 1
ATOM 732 C C . TYR A 1 93 ? -6.845 1.221 -11.780 1.00 30.95 119 TYR A C 1
ATOM 733 O O . TYR A 1 93 ? -6.728 0.058 -11.414 1.00 29.90 119 TYR A O 1
ATOM 742 N N . LYS A 1 94 ? -7.380 1.565 -12.952 1.00 31.89 120 LYS A N 1
ATOM 743 C CA . LYS A 1 94 ? -8.009 0.562 -13.846 1.00 35.37 120 LYS A CA 1
ATOM 744 C C . LYS A 1 94 ? -7.092 -0.019 -14.927 1.00 33.18 120 LYS A C 1
ATOM 745 O O . LYS A 1 94 ? -7.517 -0.897 -15.707 1.00 30.53 120 LYS A O 1
ATOM 751 N N . SER A 1 95 ? -5.862 0.485 -14.990 1.00 28.17 121 SER A N 1
ATOM 752 C CA A SER A 1 95 ? -4.828 -0.066 -15.870 0.50 28.02 121 SER A CA 1
ATOM 753 C CA B SER A 1 95 ? -4.850 -0.071 -15.860 0.50 27.45 121 SER A CA 1
ATOM 754 C C . SER A 1 95 ? -3.495 0.116 -15.210 1.00 26.14 121 SER A C 1
ATOM 755 O O . SER A 1 95 ? -3.294 1.094 -14.468 1.00 26.44 121 SER A O 1
ATOM 760 N N . LEU A 1 96 ? -2.576 -0.784 -15.517 1.00 25.66 122 LEU A N 1
ATOM 761 C CA . LEU A 1 96 ? -1.211 -0.677 -14.987 1.00 26.74 122 LEU A CA 1
ATOM 762 C C . LEU A 1 96 ? -0.560 0.636 -15.400 1.00 27.36 122 LEU A C 1
ATOM 763 O O . LEU A 1 96 ? 0.128 1.244 -14.601 1.00 26.30 122 LEU A O 1
ATOM 768 N N . GLN A 1 97 ? -0.823 1.108 -16.629 1.00 29.40 123 GLN A N 1
ATOM 769 C CA . GLN A 1 97 ? -0.177 2.334 -17.149 1.00 31.75 123 GLN A CA 1
ATOM 770 C C . GLN A 1 97 ? -0.549 3.615 -16.379 1.00 32.57 123 GLN A C 1
ATOM 771 O O . GLN A 1 97 ? 0.245 4.575 -16.337 1.00 31.11 123 GLN A O 1
ATOM 777 N N . GLU A 1 98 ? -1.726 3.605 -15.757 1.00 30.33 124 GLU A N 1
ATOM 778 C CA . GLU A 1 98 ? -2.224 4.697 -14.898 1.00 36.35 124 GLU A CA 1
ATOM 779 C C . GLU A 1 98 ? -1.558 4.771 -13.539 1.00 32.59 124 GLU A C 1
ATOM 780 O O . GLU A 1 98 ? -1.643 5.791 -12.891 1.00 30.88 124 GLU A O 1
ATOM 786 N N . ILE A 1 99 ? -0.934 3.687 -13.085 1.00 31.53 125 ILE A N 1
ATOM 787 C CA . ILE A 1 99 ? -0.281 3.646 -11.760 1.00 31.96 125 ILE A CA 1
ATOM 788 C C . ILE A 1 99 ? 0.840 4.709 -11.626 1.00 29.56 125 ILE A C 1
ATOM 789 O O . ILE A 1 99 ? 1.732 4.793 -12.486 1.00 27.63 125 ILE A O 1
ATOM 794 N N . PRO A 1 100 ? 0.773 5.550 -10.568 1.00 27.28 126 PRO A N 1
ATOM 795 C CA . PRO A 1 100 ? 1.801 6.554 -10.369 1.00 26.65 126 PRO A CA 1
ATOM 796 C C . PRO A 1 100 ? 3.165 5.967 -10.103 1.00 25.53 126 PRO A C 1
ATOM 797 O O . PRO A 1 100 ? 3.276 4.876 -9.532 1.00 26.60 126 PRO A O 1
ATOM 801 N N . ASP A 1 101 ? 4.202 6.703 -10.463 1.00 25.97 127 ASP A N 1
ATOM 802 C CA . ASP A 1 101 ? 5.552 6.287 -10.136 1.00 27.12 127 ASP A CA 1
ATOM 803 C C . ASP A 1 101 ? 5.691 6.144 -8.616 1.00 27.82 127 ASP A C 1
ATOM 804 O O . ASP A 1 101 ? 5.073 6.893 -7.845 1.00 28.63 127 ASP A O 1
ATOM 809 N N . GLY A 1 102 ? 6.471 5.173 -8.191 1.00 27.14 128 GLY A N 1
ATOM 810 C CA . GLY A 1 102 ? 6.675 4.945 -6.776 1.00 28.36 128 GLY A CA 1
ATOM 811 C C . GLY A 1 102 ? 5.541 4.304 -6.018 1.00 25.58 128 GLY A C 1
ATOM 812 O O . GLY A 1 102 ? 5.603 4.216 -4.793 1.00 27.46 128 GLY A O 1
ATOM 813 N N . SER A 1 103 ? 4.512 3.840 -6.726 1.00 24.26 129 SER A N 1
ATOM 814 C CA . SER A 1 103 ? 3.418 3.150 -6.105 1.00 25.00 129 SER A CA 1
ATOM 815 C C . SER A 1 103 ? 3.918 1.796 -5.569 1.00 23.73 129 SER A C 1
ATOM 816 O O . SER A 1 103 ? 4.879 1.221 -6.084 1.00 23.05 129 SER A O 1
ATOM 819 N N . THR A 1 104 ? 3.240 1.315 -4.535 1.00 23.71 130 THR A N 1
ATOM 820 C CA . THR A 1 104 ? 3.489 0.017 -3.941 1.00 22.35 130 THR A CA 1
ATOM 821 C C . THR A 1 104 ? 2.482 -1.013 -4.487 1.00 23.51 130 THR A C 1
ATOM 822 O O . THR A 1 104 ? 1.257 -0.781 -4.476 1.00 22.08 130 THR A O 1
ATOM 826 N N . ILE A 1 105 ? 3.026 -2.141 -4.931 1.00 21.49 131 ILE A N 1
ATOM 827 C CA . ILE A 1 105 ? 2.266 -3.284 -5.386 1.00 22.42 131 ILE A CA 1
ATOM 828 C C . ILE A 1 105 ? 2.331 -4.285 -4.238 1.00 21.34 131 ILE A C 1
ATOM 829 O O . ILE A 1 105 ? 3.422 -4.585 -3.720 1.00 23.47 131 ILE A O 1
ATOM 834 N N . TYR A 1 106 ? 1.163 -4.740 -3.795 1.00 20.58 132 TYR A N 1
ATOM 835 C CA . TYR A 1 106 ? 1.024 -5.691 -2.688 1.00 21.74 132 TYR A CA 1
ATOM 836 C C . TYR A 1 106 ? 0.851 -7.113 -3.208 1.00 23.27 132 TYR A C 1
ATOM 837 O O . TYR A 1 106 ? -0.018 -7.377 -4.053 1.00 25.58 132 TYR A O 1
ATOM 846 N N . VAL A 1 107 ? 1.750 -7.986 -2.747 1.00 21.08 133 VAL A N 1
ATOM 847 C CA A VAL A 1 107 ? 1.724 -9.406 -3.102 0.50 22.49 133 VAL A CA 1
ATOM 848 C CA B VAL A 1 107 ? 1.812 -9.394 -3.111 0.50 22.69 133 VAL A CA 1
ATOM 849 C C . VAL A 1 107 ? 1.822 -10.190 -1.793 1.00 23.93 133 VAL A C 1
ATOM 850 O O . VAL A 1 107 ? 2.266 -9.643 -0.764 1.00 22.03 133 VAL A O 1
ATOM 857 N N . SER A 1 108 ? 1.364 -11.447 -1.780 1.00 21.17 134 SER A N 1
ATOM 858 C CA . SER A 1 108 ? 1.465 -12.244 -0.545 1.00 22.03 134 SER A CA 1
ATOM 859 C C . SER A 1 108 ? 2.934 -12.582 -0.197 1.00 20.72 134 SER A C 1
ATOM 860 O O . SER A 1 108 ? 3.838 -12.354 -0.993 1.00 22.73 134 SER A O 1
ATOM 863 N N . SER A 1 109 ? 3.145 -13.130 0.992 1.00 19.16 135 SER A N 1
ATOM 864 C CA . SER A 1 109 ? 4.455 -13.612 1.441 1.00 21.26 135 SER A CA 1
ATOM 865 C C . SER A 1 109 ? 4.881 -14.952 0.816 1.00 21.14 135 SER A C 1
ATOM 866 O O . SER A 1 109 ? 5.976 -15.440 1.116 1.00 24.09 135 SER A O 1
ATOM 869 N N . SER A 1 110 ? 4.043 -15.540 -0.034 1.00 23.25 136 SER A N 1
ATOM 870 C CA . SER A 1 110 ? 4.322 -16.825 -0.641 1.00 24.17 136 SER A CA 1
ATOM 871 C C . SER A 1 110 ? 5.282 -16.605 -1.807 1.00 23.89 136 SER A C 1
ATOM 872 O O . SER A 1 110 ? 4.882 -16.157 -2.876 1.00 21.82 136 SER A O 1
ATOM 875 N N . VAL A 1 111 ? 6.563 -16.953 -1.573 1.00 25.97 137 VAL A N 1
ATOM 876 C CA . VAL A 1 111 ? 7.647 -16.626 -2.503 1.00 23.79 137 VAL A CA 1
ATOM 877 C C . VAL A 1 111 ? 7.490 -17.274 -3.869 1.00 23.61 137 VAL A C 1
ATOM 878 O O . VAL A 1 111 ? 7.896 -16.700 -4.903 1.00 20.05 137 VAL A O 1
ATOM 882 N N . SER A 1 112 ? 6.870 -18.454 -3.904 1.00 24.20 138 SER A N 1
ATOM 883 C CA . SER A 1 112 ? 6.676 -19.130 -5.171 1.00 25.24 138 SER A CA 1
ATOM 884 C C . SER A 1 112 ? 5.686 -18.420 -6.131 1.00 25.85 138 SER A C 1
ATOM 885 O O . SER A 1 112 ? 5.667 -18.756 -7.307 1.00 25.45 138 SER A O 1
ATOM 888 N N . ASP A 1 113 ? 4.873 -17.472 -5.648 1.00 26.31 139 ASP A N 1
ATOM 889 C CA . ASP A 1 113 ? 3.992 -16.662 -6.518 1.00 25.34 139 ASP A CA 1
ATOM 890 C C . ASP A 1 113 ? 4.669 -15.361 -6.970 1.00 24.26 139 ASP A C 1
ATOM 891 O O . ASP A 1 113 ? 4.118 -14.644 -7.790 1.00 22.18 139 ASP A O 1
ATOM 896 N N . TRP A 1 114 ? 5.829 -15.048 -6.420 1.00 23.44 140 TRP A N 1
ATOM 897 C CA . TRP A 1 114 ? 6.527 -13.789 -6.777 1.00 25.11 140 TRP A CA 1
ATOM 898 C C . TRP A 1 114 ? 6.860 -13.669 -8.233 1.00 21.50 140 TRP A C 1
ATOM 899 O O . TRP A 1 114 ? 6.656 -12.606 -8.787 1.00 23.88 140 TRP A O 1
ATOM 910 N N . PRO A 1 115 ? 7.356 -14.756 -8.865 1.00 20.48 141 PRO A N 1
ATOM 911 C CA . PRO A 1 115 ? 7.609 -14.693 -10.294 1.00 20.77 141 PRO A CA 1
ATOM 912 C C . PRO A 1 115 ? 6.405 -14.338 -11.182 1.00 20.11 141 PRO A C 1
ATOM 913 O O . PRO A 1 115 ? 6.598 -13.851 -12.307 1.00 24.03 141 PRO A O 1
ATOM 917 N N . ARG A 1 116 ? 5.215 -14.625 -10.696 1.00 21.05 142 ARG A N 1
ATOM 918 C CA . ARG A 1 116 ? 3.977 -14.388 -11.415 1.00 20.67 142 ARG A CA 1
ATOM 919 C C . ARG A 1 116 ? 3.644 -12.889 -11.530 1.00 20.40 142 ARG A C 1
ATOM 920 O O . ARG A 1 116 ? 3.249 -12.439 -12.586 1.00 20.49 142 ARG A O 1
ATOM 928 N N . VAL A 1 117 ? 3.776 -12.129 -10.447 1.00 21.41 143 VAL A N 1
ATOM 929 C CA . VAL A 1 117 ? 3.598 -10.676 -10.522 1.00 18.75 143 VAL A CA 1
ATOM 930 C C . VAL A 1 117 ? 4.720 -10.070 -11.375 1.00 20.42 143 VAL A C 1
ATOM 931 O O . VAL A 1 117 ? 4.476 -9.147 -12.161 1.00 20.43 143 VAL A O 1
ATOM 935 N N . LEU A 1 118 ? 5.948 -10.610 -11.245 1.00 22.83 144 LEU A N 1
ATOM 936 C CA . LEU A 1 118 ? 7.066 -10.157 -12.056 1.00 20.73 144 LEU A CA 1
ATOM 937 C C . LEU A 1 118 ? 6.808 -10.404 -13.574 1.00 21.16 144 LEU A C 1
ATOM 938 O O . LEU A 1 118 ? 7.089 -9.505 -14.371 1.00 21.86 144 LEU A O 1
ATOM 943 N N . THR A 1 119 ? 6.260 -11.587 -13.951 1.00 22.24 145 THR A N 1
ATOM 944 C CA A THR A 1 119 ? 5.943 -11.875 -15.359 0.50 23.04 145 THR A CA 1
ATOM 945 C CA B THR A 1 119 ? 5.963 -11.880 -15.351 0.50 23.77 145 THR A CA 1
ATOM 946 C C . THR A 1 119 ? 4.799 -10.957 -15.834 1.00 22.18 145 THR A C 1
ATOM 947 O O . THR A 1 119 ? 4.791 -10.504 -16.977 1.00 23.05 145 THR A O 1
ATOM 954 N N . ILE A 1 120 ? 3.834 -10.688 -14.969 1.00 21.84 146 ILE A N 1
ATOM 955 C CA . ILE A 1 120 ? 2.726 -9.779 -15.359 1.00 20.88 146 ILE A CA 1
ATOM 956 C C . ILE A 1 120 ? 3.312 -8.365 -15.697 1.00 22.26 146 ILE A C 1
ATOM 957 O O . ILE A 1 120 ? 3.055 -7.821 -16.747 1.00 22.58 146 ILE A O 1
ATOM 962 N N . LEU A 1 121 ? 4.139 -7.827 -14.796 1.00 21.85 147 LEU A N 1
ATOM 963 C CA . LEU A 1 121 ? 4.715 -6.508 -14.978 1.00 21.94 147 LEU A CA 1
ATOM 964 C C . LEU A 1 121 ? 5.695 -6.463 -16.206 1.00 24.69 147 LEU A C 1
ATOM 965 O O . LEU A 1 121 ? 5.718 -5.465 -16.941 1.00 23.10 147 LEU A O 1
ATOM 970 N N . GLU A 1 122 ? 6.452 -7.554 -16.424 1.00 22.35 148 GLU A N 1
ATOM 971 C CA . GLU A 1 122 ? 7.277 -7.700 -17.632 1.00 25.03 148 GLU A CA 1
ATOM 972 C C . GLU A 1 122 ? 6.424 -7.712 -18.919 1.00 24.80 148 GLU A C 1
ATOM 973 O O . GLU A 1 122 ? 6.733 -6.991 -19.880 1.00 27.33 148 GLU A O 1
ATOM 979 N N . ASP A 1 123 ? 5.352 -8.513 -18.944 1.00 28.32 149 ASP A N 1
ATOM 980 C CA . ASP A 1 123 ? 4.453 -8.559 -20.119 1.00 28.99 149 ASP A CA 1
ATOM 981 C C . ASP A 1 123 ? 3.891 -7.179 -20.426 1.00 27.54 149 ASP A C 1
ATOM 982 O O . ASP A 1 123 ? 3.787 -6.804 -21.589 1.00 27.40 149 ASP A O 1
ATOM 987 N N . ALA A 1 124 ? 3.579 -6.413 -19.379 1.00 24.64 150 ALA A N 1
ATOM 988 C CA . ALA A 1 124 ? 3.092 -5.034 -19.514 1.00 24.62 150 ALA A CA 1
ATOM 989 C C . ALA A 1 124 ? 4.177 -4.023 -19.910 1.00 25.44 150 ALA A C 1
ATOM 990 O O . ALA A 1 124 ? 3.879 -2.850 -20.109 1.00 24.48 150 ALA A O 1
ATOM 992 N N . GLY A 1 125 ? 5.437 -4.442 -19.934 1.00 25.74 151 GLY A N 1
ATOM 993 C CA . GLY A 1 125 ? 6.521 -3.560 -20.309 1.00 24.96 151 GLY A CA 1
ATOM 994 C C . GLY A 1 125 ? 6.981 -2.616 -19.211 1.00 24.72 151 GLY A C 1
ATOM 995 O O . GLY A 1 125 ? 7.726 -1.681 -19.492 1.00 24.47 151 GLY A O 1
ATOM 996 N N . LEU A 1 126 ? 6.609 -2.890 -17.963 1.00 24.07 152 LEU A N 1
ATOM 997 C CA . LEU A 1 126 ? 6.978 -2.006 -16.792 1.00 24.68 152 LEU A CA 1
ATOM 998 C C . LEU A 1 126 ? 8.249 -2.406 -16.076 1.00 24.23 152 LEU A C 1
ATOM 999 O O . LEU A 1 126 ? 8.832 -1.582 -15.401 1.00 25.55 152 LEU A O 1
ATOM 1004 N N . ILE A 1 127 ? 8.638 -3.672 -16.165 1.00 24.35 153 ILE A N 1
ATOM 1005 C CA . ILE A 1 127 ? 9.911 -4.117 -15.606 1.00 24.55 153 ILE A CA 1
ATOM 1006 C C . ILE A 1 127 ? 10.639 -5.102 -16.534 1.00 26.23 153 ILE A C 1
ATOM 1007 O O . ILE A 1 127 ? 10.039 -5.711 -17.404 1.00 25.15 153 ILE A O 1
ATOM 1012 N N . THR A 1 128 ? 11.947 -5.227 -16.330 1.00 28.69 154 THR A N 1
ATOM 1013 C CA . THR A 1 128 ? 12.730 -6.313 -16.913 1.00 30.81 154 THR A CA 1
ATOM 1014 C C . THR A 1 128 ? 13.494 -6.989 -15.756 1.00 32.88 154 THR A C 1
ATOM 1015 O O . THR A 1 128 ? 13.663 -6.380 -14.699 1.00 31.50 154 THR A O 1
ATOM 1019 N N . LEU A 1 129 ? 13.913 -8.236 -15.947 1.00 33.12 155 LEU A N 1
ATOM 1020 C CA . LEU A 1 129 ? 14.720 -8.963 -14.947 1.00 36.24 155 LEU A CA 1
ATOM 1021 C C . LEU A 1 129 ? 16.161 -8.935 -15.403 1.00 38.71 155 LEU A C 1
ATOM 1022 O O . LEU A 1 129 ? 16.429 -8.807 -16.602 1.00 39.64 155 LEU A O 1
ATOM 1027 N N . LYS A 1 130 ? 17.100 -8.999 -14.457 1.00 40.23 156 LYS A N 1
ATOM 1028 C CA . LYS A 1 130 ? 18.535 -8.927 -14.788 1.00 41.20 156 LYS A CA 1
ATOM 1029 C C . LYS A 1 130 ? 18.952 -10.067 -15.709 1.00 42.62 156 LYS A C 1
ATOM 1030 O O . LYS A 1 130 ? 18.357 -11.141 -15.660 1.00 40.46 156 LYS A O 1
ATOM 1036 N N . GLU A 1 131 ? 19.958 -9.786 -16.535 1.00 50.79 157 GLU A N 1
ATOM 1037 C CA . GLU A 1 131 ? 20.638 -10.777 -17.376 1.00 60.40 157 GLU A CA 1
ATOM 1038 C C . GLU A 1 131 ? 21.203 -11.881 -16.496 1.00 58.81 157 GLU A C 1
ATOM 1039 O O . GLU A 1 131 ? 21.906 -11.605 -15.513 1.00 55.75 157 GLU A O 1
ATOM 1045 N N . GLY A 1 132 ? 20.920 -13.118 -16.872 1.00 58.29 158 GLY A N 1
ATOM 1046 C CA . GLY A 1 132 ? 21.427 -14.276 -16.161 1.00 63.78 158 GLY A CA 1
ATOM 1047 C C . GLY A 1 132 ? 20.742 -14.511 -14.840 1.00 63.21 158 GLY A C 1
ATOM 1048 O O . GLY A 1 132 ? 21.334 -15.096 -13.934 1.00 54.59 158 GLY A O 1
ATOM 1049 N N . VAL A 1 133 ? 19.497 -14.041 -14.731 1.00 63.74 159 VAL A N 1
ATOM 1050 C CA . VAL A 1 133 ? 18.671 -14.317 -13.570 1.00 59.34 159 VAL A CA 1
ATOM 1051 C C . VAL A 1 133 ? 18.150 -15.736 -13.713 1.00 57.97 159 VAL A C 1
ATOM 1052 O O . VAL A 1 133 ? 17.824 -16.181 -14.820 1.00 54.49 159 VAL A O 1
ATOM 1056 N N . ASP A 1 134 ? 18.072 -16.438 -12.586 1.00 55.49 160 ASP A N 1
ATOM 1057 C CA . ASP A 1 134 ? 17.366 -17.690 -12.554 1.00 56.01 160 ASP A CA 1
ATOM 1058 C C . ASP A 1 134 ? 15.872 -17.353 -12.502 1.00 50.12 160 ASP A C 1
ATOM 1059 O O . ASP A 1 134 ? 15.334 -17.070 -11.430 1.00 55.61 160 ASP A O 1
ATOM 1064 N N . ARG A 1 135 ? 15.197 -17.380 -13.652 1.00 51.42 161 ARG A N 1
ATOM 1065 C CA . ARG A 1 135 ? 13.746 -17.040 -13.735 1.00 46.57 161 ARG A CA 1
ATOM 1066 C C . ARG A 1 135 ? 12.790 -17.963 -12.988 1.00 41.56 161 ARG A C 1
ATOM 1067 O O . ARG A 1 135 ? 11.649 -17.591 -12.668 1.00 38.40 161 ARG A O 1
ATOM 1075 N N . THR A 1 136 ? 13.253 -19.167 -12.705 1.00 44.67 162 THR A N 1
ATOM 1076 C CA . THR A 1 136 ? 12.456 -20.174 -11.992 1.00 48.58 162 THR A CA 1
ATOM 1077 C C . THR A 1 136 ? 12.175 -19.751 -10.525 1.00 40.64 162 THR A C 1
ATOM 1078 O O . THR A 1 136 ? 11.099 -20.004 -10.001 1.00 46.20 162 THR A O 1
ATOM 1082 N N . THR A 1 137 ? 13.147 -19.071 -9.910 1.00 43.38 163 THR A N 1
ATOM 1083 C CA . THR A 1 137 ? 13.078 -18.608 -8.516 1.00 37.23 163 THR A CA 1
ATOM 1084 C C . THR A 1 137 ? 13.179 -17.066 -8.426 1.00 32.81 163 THR A C 1
ATOM 1085 O O . THR A 1 137 ? 13.812 -16.537 -7.502 1.00 31.47 163 THR A O 1
ATOM 1089 N N . ALA A 1 138 ? 12.544 -16.354 -9.368 1.00 30.33 164 ALA A N 1
ATOM 1090 C CA . ALA A 1 138 ? 12.703 -14.903 -9.453 1.00 28.87 164 ALA A CA 1
ATOM 1091 C C . ALA A 1 138 ? 12.165 -14.216 -8.198 1.00 26.10 164 ALA A C 1
ATOM 1092 O O . ALA A 1 138 ? 11.119 -14.596 -7.654 1.00 29.70 164 ALA A O 1
ATOM 1094 N N . THR A 1 139 ? 12.921 -13.231 -7.720 1.00 26.22 165 THR A N 1
ATOM 1095 C CA . THR A 1 139 ? 12.488 -12.371 -6.606 1.00 25.24 165 THR A CA 1
ATOM 1096 C C . THR A 1 139 ? 12.657 -10.909 -7.031 1.00 24.71 165 THR A C 1
ATOM 1097 O O . THR A 1 139 ? 13.202 -10.597 -8.119 1.00 22.60 165 THR A O 1
ATOM 1101 N N . PHE A 1 140 ? 12.239 -10.009 -6.142 1.00 25.84 166 PHE A N 1
ATOM 1102 C CA . PHE A 1 140 ? 12.225 -8.567 -6.420 1.00 24.97 166 PHE A CA 1
ATOM 1103 C C . PHE A 1 140 ? 13.623 -8.006 -6.608 1.00 25.09 166 PHE A C 1
ATOM 1104 O O . PHE A 1 140 ? 13.826 -7.060 -7.380 1.00 24.00 166 PHE A O 1
ATOM 1112 N N . ASP A 1 141 ? 14.593 -8.643 -5.969 1.00 26.56 167 ASP A N 1
ATOM 1113 C CA . ASP A 1 141 ? 15.993 -8.309 -6.165 1.00 31.42 167 ASP A CA 1
ATOM 1114 C C . ASP A 1 141 ? 16.494 -8.569 -7.597 1.00 31.46 167 ASP A C 1
ATOM 1115 O O . ASP A 1 141 ? 17.568 -8.079 -7.974 1.00 36.74 167 ASP A O 1
ATOM 1120 N N . ASP A 1 142 ? 15.765 -9.380 -8.367 1.00 28.32 168 ASP A N 1
ATOM 1121 C CA . ASP A 1 142 ? 16.180 -9.692 -9.739 1.00 29.46 168 ASP A CA 1
ATOM 1122 C C . ASP A 1 142 ? 15.735 -8.653 -10.770 1.00 30.30 168 ASP A C 1
ATOM 1123 O O . ASP A 1 142 ? 16.131 -8.738 -11.939 1.00 31.51 168 ASP A O 1
ATOM 1128 N N . ILE A 1 143 ? 14.982 -7.650 -10.328 1.00 28.23 169 ILE A N 1
ATOM 1129 C CA . ILE A 1 143 ? 14.530 -6.596 -11.225 1.00 29.78 169 ILE A CA 1
ATOM 1130 C C . ILE A 1 143 ? 15.697 -5.770 -11.700 1.00 30.38 169 ILE A C 1
ATOM 1131 O O . ILE A 1 143 ? 16.527 -5.343 -10.908 1.00 31.51 169 ILE A O 1
ATOM 1136 N N . ASP A 1 144 ? 15.701 -5.522 -13.012 1.00 32.77 170 ASP A N 1
ATOM 1137 C CA . ASP A 1 144 ? 16.643 -4.653 -13.672 1.00 36.96 170 ASP A CA 1
ATOM 1138 C C . ASP A 1 144 ? 15.929 -3.326 -14.027 1.00 37.65 170 ASP A C 1
ATOM 1139 O O . ASP A 1 144 ? 16.051 -2.366 -13.263 1.00 39.41 170 ASP A O 1
ATOM 1144 N N . LYS A 1 145 ? 15.214 -3.255 -15.162 1.00 32.95 171 LYS A N 1
ATOM 1145 C CA . LYS A 1 145 ? 14.440 -2.050 -15.489 1.00 35.14 171 LYS A CA 1
ATOM 1146 C C . LYS A 1 145 ? 13.191 -2.032 -14.625 1.00 28.90 171 LYS A C 1
ATOM 1147 O O . LYS A 1 145 ? 12.580 -3.066 -14.445 1.00 25.94 171 LYS A O 1
ATOM 1153 N N . ASN A 1 146 ? 12.848 -0.855 -14.091 1.00 31.27 172 ASN A N 1
ATOM 1154 C CA . ASN A 1 146 ? 11.609 -0.592 -13.306 1.00 28.91 172 ASN A CA 1
ATOM 1155 C C . ASN A 1 146 ? 11.182 0.828 -13.699 1.00 29.05 172 ASN A C 1
ATOM 1156 O O . ASN A 1 146 ? 11.558 1.817 -13.031 1.00 25.56 172 ASN A O 1
ATOM 1161 N N . THR A 1 147 ? 10.392 0.909 -14.783 1.00 29.12 173 THR A N 1
ATOM 1162 C CA A THR A 1 147 ? 10.046 2.188 -15.412 0.50 29.59 173 THR A CA 1
ATOM 1163 C CA B THR A 1 147 ? 10.067 2.202 -15.407 0.50 29.65 173 THR A CA 1
ATOM 1164 C C . THR A 1 147 ? 9.294 3.128 -14.464 1.00 29.16 173 THR A C 1
ATOM 1165 O O . THR A 1 147 ? 9.592 4.317 -14.402 1.00 29.29 173 THR A O 1
ATOM 1172 N N . LYS A 1 148 ? 8.340 2.583 -13.720 1.00 26.63 174 LYS A N 1
ATOM 1173 C CA . LYS A 1 148 ? 7.550 3.386 -12.775 1.00 26.21 174 LYS A CA 1
ATOM 1174 C C . LYS A 1 148 ? 8.140 3.400 -11.348 1.00 26.54 174 LYS A C 1
ATOM 1175 O O . LYS A 1 148 ? 7.529 3.931 -10.453 1.00 24.93 174 LYS A O 1
ATOM 1181 N N . LYS A 1 149 ? 9.330 2.832 -11.151 1.00 26.91 175 LYS A N 1
ATOM 1182 C CA . LYS A 1 149 ? 9.968 2.741 -9.846 1.00 29.35 175 LYS A CA 1
ATOM 1183 C C . LYS A 1 149 ? 9.006 2.180 -8.802 1.00 25.55 175 LYS A C 1
ATOM 1184 O O . LYS A 1 149 ? 8.885 2.690 -7.703 1.00 24.77 175 LYS A O 1
ATOM 1190 N N . LEU A 1 150 ? 8.364 1.076 -9.165 1.00 24.40 176 LEU A N 1
ATOM 1191 C CA . LEU A 1 150 ? 7.424 0.429 -8.312 1.00 25.44 176 LEU A CA 1
ATOM 1192 C C . LEU A 1 150 ? 8.093 -0.170 -7.082 1.00 25.98 176 LEU A C 1
ATOM 1193 O O . LEU A 1 150 ? 9.261 -0.618 -7.119 1.00 25.47 176 LEU A O 1
ATOM 1198 N N . LYS A 1 151 ? 7.367 -0.078 -5.976 1.00 24.13 177 LYS A N 1
ATOM 1199 C CA . LYS A 1 151 ? 7.754 -0.679 -4.729 1.00 24.13 177 LYS A CA 1
ATOM 1200 C C . LYS A 1 151 ? 6.924 -1.920 -4.545 1.00 23.23 177 LYS A C 1
ATOM 1201 O O . LYS A 1 151 ? 5.771 -2.043 -5.069 1.00 22.43 177 LYS A O 1
ATOM 1207 N N . PHE A 1 152 ? 7.463 -2.866 -3.788 1.00 23.90 178 PHE A N 1
ATOM 1208 C CA . PHE A 1 152 ? 6.726 -4.114 -3.511 1.00 26.57 178 PHE A CA 1
ATOM 1209 C C . PHE A 1 152 ? 6.589 -4.411 -2.009 1.00 25.13 178 PHE A C 1
ATOM 1210 O O . PHE A 1 152 ? 7.563 -4.442 -1.297 1.00 27.30 178 PHE A O 1
ATOM 1218 N N . ASN A 1 153 ? 5.362 -4.656 -1.564 1.00 26.04 179 ASN A N 1
ATOM 1219 C CA . ASN A 1 153 ? 5.128 -5.147 -0.200 1.00 25.05 179 ASN A CA 1
ATOM 1220 C C . ASN A 1 153 ? 4.679 -6.607 -0.282 1.00 24.80 179 ASN A C 1
ATOM 1221 O O . ASN A 1 153 ? 3.611 -6.907 -0.868 1.00 21.39 179 ASN A O 1
ATOM 1226 N N . HIS A 1 154 ? 5.504 -7.495 0.295 1.00 23.95 180 HIS A N 1
ATOM 1227 C CA . HIS A 1 154 ? 5.246 -8.958 0.306 1.00 22.85 180 HIS A CA 1
ATOM 1228 C C . HIS A 1 154 ? 5.138 -9.535 1.715 1.00 26.49 180 HIS A C 1
ATOM 1229 O O . HIS A 1 154 ? 5.544 -10.671 1.989 1.00 25.32 180 HIS A O 1
ATOM 1236 N N . GLU A 1 155 ? 4.544 -8.772 2.626 1.00 28.21 181 GLU A N 1
ATOM 1237 C CA . GLU A 1 155 ? 4.460 -9.158 4.046 1.00 30.97 181 GLU A CA 1
ATOM 1238 C C . GLU A 1 155 ? 3.209 -9.972 4.415 1.00 27.23 181 GLU A C 1
ATOM 1239 O O . GLU A 1 155 ? 3.259 -10.738 5.339 1.00 29.50 181 GLU A O 1
ATOM 1245 N N . SER A 1 156 ? 2.098 -9.787 3.707 1.00 25.60 182 SER A N 1
ATOM 1246 C CA . SER A 1 156 ? 0.828 -10.364 4.106 1.00 25.96 182 SER A CA 1
ATOM 1247 C C . SER A 1 156 ? 0.535 -11.790 3.626 1.00 24.84 182 SER A C 1
ATOM 1248 O O . SER A 1 156 ? 0.975 -12.218 2.569 1.00 22.05 182 SER A O 1
ATOM 1251 N N . ASP A 1 157 ? -0.250 -12.509 4.419 1.00 24.02 183 ASP A N 1
ATOM 1252 C CA . ASP A 1 157 ? -0.655 -13.871 4.092 1.00 25.25 183 ASP A CA 1
ATOM 1253 C C . ASP A 1 157 ? -1.556 -13.886 2.874 1.00 21.56 183 ASP A C 1
ATOM 1254 O O . ASP A 1 157 ? -2.329 -12.965 2.673 1.00 21.62 183 ASP A O 1
ATOM 1259 N N . PRO A 1 158 ? -1.467 -14.949 2.050 1.00 22.79 184 PRO A N 1
ATOM 1260 C CA . PRO A 1 158 ? -2.340 -15.096 0.932 1.00 20.27 184 PRO A CA 1
ATOM 1261 C C . PRO A 1 158 ? -3.851 -14.955 1.221 1.00 22.18 184 PRO A C 1
ATOM 1262 O O . PRO A 1 158 ? -4.584 -14.387 0.398 1.00 21.70 184 PRO A O 1
ATOM 1266 N N . ALA A 1 159 ? -4.304 -15.460 2.364 1.00 23.77 185 ALA A N 1
ATOM 1267 C CA . ALA A 1 159 ? -5.725 -15.346 2.758 1.00 26.41 185 ALA A CA 1
ATOM 1268 C C . ALA A 1 159 ? -6.185 -13.901 3.039 1.00 28.44 185 ALA A C 1
ATOM 1269 O O . ALA A 1 159 ? -7.374 -13.651 3.123 1.00 25.79 185 ALA A O 1
ATOM 1271 N N . ILE A 1 160 ? -5.277 -12.937 3.198 1.00 27.81 186 ILE A N 1
ATOM 1272 C CA . ILE A 1 160 ? -5.751 -11.570 3.492 1.00 28.95 186 ILE A CA 1
ATOM 1273 C C . ILE A 1 160 ? -5.632 -10.603 2.295 1.00 26.02 186 ILE A C 1
ATOM 1274 O O . ILE A 1 160 ? -5.999 -9.440 2.413 1.00 25.62 186 ILE A O 1
ATOM 1287 N N . THR A 1 162 ? -7.413 -10.287 -0.390 1.00 24.15 188 THR A N 1
ATOM 1288 C CA . THR A 1 162 ? -8.699 -9.688 -0.703 1.00 23.64 188 THR A CA 1
ATOM 1289 C C . THR A 1 162 ? -9.075 -8.545 0.249 1.00 26.50 188 THR A C 1
ATOM 1290 O O . THR A 1 162 ? -9.767 -7.591 -0.152 1.00 29.48 188 THR A O 1
ATOM 1294 N N . THR A 1 163 ? -8.638 -8.625 1.495 1.00 26.15 189 THR A N 1
ATOM 1295 C CA . THR A 1 163 ? -8.846 -7.523 2.453 1.00 26.91 189 THR A CA 1
ATOM 1296 C C . THR A 1 163 ? -8.069 -6.272 2.047 1.00 27.32 189 THR A C 1
ATOM 1297 O O . THR A 1 163 ? -8.611 -5.168 2.063 1.00 26.39 189 THR A O 1
ATOM 1301 N N . LEU A 1 164 ? -6.798 -6.455 1.699 1.00 26.48 190 LEU A N 1
ATOM 1302 C CA . LEU A 1 164 ? -5.973 -5.346 1.225 1.00 27.98 190 LEU A CA 1
ATOM 1303 C C . LEU A 1 164 ? -6.617 -4.649 -0.003 1.00 28.48 190 LEU A C 1
ATOM 1304 O O . LEU A 1 164 ? -6.657 -3.418 -0.077 1.00 27.82 190 LEU A O 1
ATOM 1309 N N . TYR A 1 165 ? -7.126 -5.450 -0.921 1.00 23.87 191 TYR A N 1
ATOM 1310 C CA . TYR A 1 165 ? -7.823 -4.941 -2.088 1.00 23.90 191 TYR A CA 1
ATOM 1311 C C . TYR A 1 165 ? -9.067 -4.144 -1.687 1.00 25.42 191 TYR A C 1
ATOM 1312 O O . TYR A 1 165 ? -9.254 -3.000 -2.152 1.00 25.01 191 TYR A O 1
ATOM 1321 N N . ASP A 1 166 ? -9.888 -4.738 -0.815 1.00 28.05 192 ASP A N 1
ATOM 1322 C CA A ASP A 1 166 ? -11.132 -4.106 -0.376 0.50 30.26 192 ASP A CA 1
ATOM 1323 C CA B ASP A 1 166 ? -11.122 -4.112 -0.309 0.50 29.84 192 ASP A CA 1
ATOM 1324 C C . ASP A 1 166 ? -10.846 -2.779 0.398 1.00 31.64 192 ASP A C 1
ATOM 1325 O O . ASP A 1 166 ? -11.548 -1.797 0.201 1.00 31.66 192 ASP A O 1
ATOM 1334 N N . ASN A 1 167 ? -9.808 -2.762 1.236 1.00 30.13 193 ASN A N 1
ATOM 1335 C CA . ASN A 1 167 ? -9.405 -1.570 1.987 1.00 33.64 193 ASN A CA 1
ATOM 1336 C C . ASN A 1 167 ? -8.599 -0.559 1.140 1.00 33.36 193 ASN A C 1
ATOM 1337 O O . ASN A 1 167 ? -8.216 0.486 1.646 1.00 31.50 193 ASN A O 1
ATOM 1342 N N . GLU A 1 168 ? -8.339 -0.878 -0.133 1.00 27.79 194 GLU A N 1
ATOM 1343 C CA . GLU A 1 168 ? -7.625 -0.013 -1.058 1.00 26.95 194 GLU A CA 1
ATOM 1344 C C . GLU A 1 168 ? -6.220 0.343 -0.566 1.00 25.92 194 GLU A C 1
ATOM 1345 O O . GLU A 1 168 ? -5.819 1.489 -0.599 1.00 24.23 194 GLU A O 1
ATOM 1351 N N . GLU A 1 169 ? -5.516 -0.665 -0.064 1.00 26.96 195 GLU A N 1
ATOM 1352 C CA . GLU A 1 169 ? -4.112 -0.541 0.352 1.00 29.25 195 GLU A CA 1
ATOM 1353 C C . GLU A 1 169 ? -3.217 -0.820 -0.836 1.00 26.42 195 GLU A C 1
ATOM 1354 O O . GLU A 1 169 ? -3.340 -1.837 -1.477 1.00 27.71 195 GLU A O 1
ATOM 1360 N N . GLY A 1 170 ? -2.323 0.111 -1.133 1.00 27.06 196 GLY A N 1
ATOM 1361 C CA . GLY A 1 170 ? -1.458 0.017 -2.307 1.00 26.08 196 GLY A CA 1
ATOM 1362 C C . GLY A 1 170 ? -2.164 0.366 -3.600 1.00 25.48 196 GLY A C 1
ATOM 1363 O O . GLY A 1 170 ? -3.411 0.469 -3.637 1.00 25.77 196 GLY A O 1
ATOM 1364 N N . ALA A 1 171 ? -1.384 0.520 -4.669 1.00 22.94 197 ALA A N 1
ATOM 1365 C CA . ALA A 1 171 ? -1.960 0.842 -5.997 1.00 25.27 197 ALA A CA 1
ATOM 1366 C C . ALA A 1 171 ? -2.630 -0.392 -6.641 1.00 24.19 197 ALA A C 1
ATOM 1367 O O . ALA A 1 171 ? -3.604 -0.248 -7.420 1.00 22.43 197 ALA A O 1
ATOM 1369 N N . ALA A 1 172 ? -2.132 -1.582 -6.308 1.00 23.27 198 ALA A N 1
ATOM 1370 C CA . ALA A 1 172 ? -2.709 -2.841 -6.836 1.00 23.73 198 ALA A CA 1
ATOM 1371 C C . ALA A 1 172 ? -2.278 -4.017 -5.951 1.00 24.06 198 ALA A C 1
ATOM 1372 O O . ALA A 1 172 ? -1.265 -3.931 -5.248 1.00 26.01 198 ALA A O 1
ATOM 1374 N N . VAL A 1 173 ? -3.066 -5.097 -6.004 1.00 21.32 199 VAL A N 1
ATOM 1375 C CA . VAL A 1 173 ? -2.932 -6.247 -5.121 1.00 19.65 199 VAL A CA 1
ATOM 1376 C C . VAL A 1 173 ? -2.953 -7.544 -5.974 1.00 19.03 199 VAL A C 1
ATOM 1377 O O . VAL A 1 173 ? -3.856 -7.705 -6.780 1.00 21.74 199 VAL A O 1
ATOM 1381 N N . LEU A 1 174 ? -1.952 -8.430 -5.834 1.00 20.50 200 LEU A N 1
ATOM 1382 C CA . LEU A 1 174 ? -2.014 -9.795 -6.454 1.00 20.21 200 LEU A CA 1
ATOM 1383 C C . LEU A 1 174 ? -2.866 -10.724 -5.561 1.00 21.40 200 LEU A C 1
ATOM 1384 O O . LEU A 1 174 ? -2.541 -10.902 -4.400 1.00 23.60 200 LEU A O 1
ATOM 1389 N N . ILE A 1 175 ? -3.953 -11.274 -6.089 1.00 21.23 201 ILE A N 1
ATOM 1390 C CA . ILE A 1 175 ? -4.863 -12.118 -5.332 1.00 21.43 201 ILE A CA 1
ATOM 1391 C C . ILE A 1 175 ? -4.916 -13.484 -6.031 1.00 21.16 201 ILE A C 1
ATOM 1392 O O . ILE A 1 175 ? -5.252 -13.535 -7.205 1.00 18.75 201 ILE A O 1
ATOM 1397 N N . ASN A 1 176 ? -4.587 -14.582 -5.330 1.00 19.19 202 ASN A N 1
ATOM 1398 C CA . ASN A 1 176 ? -4.714 -15.910 -5.945 1.00 19.43 202 ASN A CA 1
ATOM 1399 C C . ASN A 1 176 ? -6.200 -16.094 -6.313 1.00 19.59 202 ASN A C 1
ATOM 1400 O O . ASN A 1 176 ? -7.099 -15.715 -5.561 1.00 20.59 202 ASN A O 1
ATOM 1405 N N . SER A 1 177 ? -6.457 -16.665 -7.473 1.00 18.72 203 SER A N 1
ATOM 1406 C CA . SER A 1 177 ? -7.834 -16.756 -8.011 1.00 22.19 203 SER A CA 1
ATOM 1407 C C . SER A 1 177 ? -8.820 -17.499 -7.141 1.00 21.10 203 SER A C 1
ATOM 1408 O O . SER A 1 177 ? -9.990 -17.143 -7.141 1.00 22.80 203 SER A O 1
ATOM 1411 N N . ASN A 1 178 ? -8.351 -18.497 -6.388 1.00 20.79 204 ASN A N 1
ATOM 1412 C CA . ASN A 1 178 ? -9.234 -19.236 -5.475 1.00 22.78 204 ASN A CA 1
ATOM 1413 C C . ASN A 1 178 ? -9.890 -18.285 -4.483 1.00 22.25 204 ASN A C 1
ATOM 1414 O O . ASN A 1 178 ? -11.108 -18.312 -4.283 1.00 20.86 204 ASN A O 1
ATOM 1419 N N . PHE A 1 179 ? -9.092 -17.371 -3.945 1.00 22.09 205 PHE A N 1
ATOM 1420 C CA . PHE A 1 179 ? -9.608 -16.361 -3.017 1.00 24.04 205 PHE A CA 1
ATOM 1421 C C . PHE A 1 179 ? -10.445 -15.286 -3.741 1.00 21.38 205 PHE A C 1
ATOM 1422 O O . PHE A 1 179 ? -11.511 -14.875 -3.245 1.00 22.51 205 PHE A O 1
ATOM 1430 N N . ALA A 1 180 ? -9.976 -14.841 -4.901 1.00 19.55 206 ALA A N 1
ATOM 1431 C CA . ALA A 1 180 ? -10.646 -13.790 -5.659 1.00 21.80 206 ALA A CA 1
ATOM 1432 C C . ALA A 1 180 ? -12.034 -14.237 -6.085 1.00 23.04 206 ALA A C 1
ATOM 1433 O O . ALA A 1 180 ? -13.040 -13.535 -5.861 1.00 22.50 206 ALA A O 1
ATOM 1435 N N . VAL A 1 181 ? -12.095 -15.439 -6.666 1.00 24.03 207 VAL A N 1
ATOM 1436 C CA . VAL A 1 181 ? -13.379 -16.014 -7.111 1.00 23.63 207 VAL A CA 1
ATOM 1437 C C . VAL A 1 181 ? -14.353 -16.212 -5.960 1.00 23.54 207 VAL A C 1
ATOM 1438 O O . VAL A 1 181 ? -15.509 -15.867 -6.073 1.00 24.53 207 VAL A O 1
ATOM 1442 N N . ASP A 1 182 ? -13.862 -16.688 -4.832 1.00 26.09 208 ASP A N 1
ATOM 1443 C CA . ASP A 1 182 ? -14.728 -16.876 -3.666 1.00 27.00 208 ASP A CA 1
ATOM 1444 C C . ASP A 1 182 ? -15.340 -15.539 -3.165 1.00 25.77 208 ASP A C 1
ATOM 1445 O O . ASP A 1 182 ? -16.453 -15.521 -2.669 1.00 26.30 208 ASP A O 1
ATOM 1450 N N . GLN A 1 183 ? -14.606 -14.437 -3.295 1.00 27.43 209 GLN A N 1
ATOM 1451 C CA . GLN A 1 183 ? -15.104 -13.115 -2.918 1.00 31.80 209 GLN A CA 1
ATOM 1452 C C . GLN A 1 183 ? -15.882 -12.421 -4.049 1.00 32.71 209 GLN A C 1
ATOM 1453 O O . GLN A 1 183 ? -16.189 -11.247 -3.945 1.00 33.95 209 GLN A O 1
ATOM 1459 N N . GLY A 1 184 ? -16.212 -13.139 -5.116 1.00 29.48 210 GLY A N 1
ATOM 1460 C CA . GLY A 1 184 ? -17.028 -12.594 -6.191 1.00 31.69 210 GLY A CA 1
ATOM 1461 C C . GLY A 1 184 ? -16.301 -11.813 -7.259 1.00 31.34 210 GLY A C 1
ATOM 1462 O O . GLY A 1 184 ? -16.945 -11.119 -8.029 1.00 28.13 210 GLY A O 1
ATOM 1463 N N . LEU A 1 185 ? -14.974 -11.914 -7.307 1.00 26.03 211 LEU A N 1
ATOM 1464 C CA . LEU A 1 185 ? -14.212 -11.292 -8.360 1.00 27.76 211 LEU A CA 1
ATOM 1465 C C . LEU A 1 185 ? -14.096 -12.281 -9.536 1.00 30.86 211 LEU A C 1
ATOM 1466 O O . LEU A 1 185 ? -13.961 -13.490 -9.340 1.00 29.30 211 LEU A O 1
ATOM 1471 N N . ASN A 1 186 ? -14.174 -11.758 -10.750 1.00 31.59 212 ASN A N 1
ATOM 1472 C CA . ASN A 1 186 ? -13.941 -12.560 -11.969 1.00 31.02 212 ASN A CA 1
ATOM 1473 C C . ASN A 1 186 ? -12.599 -12.118 -12.526 1.00 26.30 212 ASN A C 1
ATOM 1474 O O . ASN A 1 186 ? -12.519 -11.019 -13.060 1.00 28.78 212 ASN A O 1
ATOM 1479 N N . PRO A 1 187 ? -11.556 -12.965 -12.405 1.00 26.39 213 PRO A N 1
ATOM 1480 C CA . PRO A 1 187 ? -10.218 -12.635 -12.918 1.00 26.23 213 PRO A CA 1
ATOM 1481 C C . PRO A 1 187 ? -10.167 -12.147 -14.360 1.00 27.06 213 PRO A C 1
ATOM 1482 O O . PRO A 1 187 ? -9.434 -11.187 -14.639 1.00 27.83 213 PRO A O 1
ATOM 1486 N N . LYS A 1 188 ? -10.981 -12.732 -15.251 1.00 24.40 214 LYS A N 1
ATOM 1487 C CA . LYS A 1 188 ? -10.931 -12.360 -16.662 1.00 27.32 214 LYS A CA 1
ATOM 1488 C C . LYS A 1 188 ? -11.621 -11.046 -17.015 1.00 30.23 214 LYS A C 1
ATOM 1489 O O . LYS A 1 188 ? -11.497 -10.600 -18.143 1.00 33.21 214 LYS A O 1
ATOM 1495 N N . LYS A 1 189 ? -12.337 -10.452 -16.062 1.00 27.42 215 LYS A N 1
ATOM 1496 C CA . LYS A 1 189 ? -13.041 -9.208 -16.256 1.00 29.03 215 LYS A CA 1
ATOM 1497 C C . LYS A 1 189 ? -12.607 -8.122 -15.271 1.00 26.95 215 LYS A C 1
ATOM 1498 O O . LYS A 1 189 ? -12.394 -6.991 -15.680 1.00 27.41 215 LYS A O 1
ATOM 1500 N N . ASP A 1 190 ? -12.411 -8.484 -13.996 1.00 26.48 216 ASP A N 1
ATOM 1501 C CA . ASP A 1 190 ? -12.101 -7.536 -12.921 1.00 25.07 216 ASP A CA 1
ATOM 1502 C C . ASP A 1 190 ? -10.634 -7.214 -12.767 1.00 23.36 216 ASP A C 1
ATOM 1503 O O . ASP A 1 190 ? -10.294 -6.125 -12.324 1.00 25.96 216 ASP A O 1
ATOM 1508 N N . ALA A 1 191 ? -9.756 -8.124 -13.124 1.00 21.82 217 ALA A N 1
ATOM 1509 C CA . ALA A 1 191 ? -8.287 -7.887 -12.925 1.00 22.05 217 ALA A CA 1
ATOM 1510 C C . ALA A 1 191 ? -7.776 -6.782 -13.857 1.00 22.23 217 ALA A C 1
ATOM 1511 O O . ALA A 1 191 ? -8.207 -6.726 -14.994 1.00 21.40 217 ALA A O 1
ATOM 1513 N N . ILE A 1 192 ? -6.877 -5.896 -13.391 1.00 22.95 218 ILE A N 1
ATOM 1514 C CA . ILE A 1 192 ? -6.305 -4.864 -14.278 1.00 26.47 218 ILE A CA 1
ATOM 1515 C C . ILE A 1 192 ? -5.202 -5.451 -15.192 1.00 22.88 218 ILE A C 1
ATOM 1516 O O . ILE A 1 192 ? -4.864 -4.869 -16.185 1.00 23.30 218 ILE A O 1
ATOM 1521 N N . ALA A 1 193 ? -4.651 -6.588 -14.803 1.00 23.71 219 ALA A N 1
ATOM 1522 C CA . ALA A 1 193 ? -3.614 -7.304 -15.575 1.00 25.63 219 ALA A CA 1
ATOM 1523 C C . ALA A 1 193 ? -3.707 -8.742 -15.124 1.00 21.42 219 ALA A C 1
ATOM 1524 O O . ALA A 1 193 ? -3.957 -8.998 -13.962 1.00 23.11 219 ALA A O 1
ATOM 1526 N N . LEU A 1 194 ? -3.580 -9.665 -16.057 1.00 23.25 220 LEU A N 1
ATOM 1527 C CA . LEU A 1 194 ? -3.721 -11.094 -15.797 1.00 23.60 220 LEU A CA 1
ATOM 1528 C C . LEU A 1 194 ? -2.520 -11.865 -16.341 1.00 21.93 220 LEU A C 1
ATOM 1529 O O . LEU A 1 194 ? -2.048 -11.600 -17.423 1.00 23.42 220 LEU A O 1
ATOM 1534 N N . GLU A 1 195 ? -2.080 -12.838 -15.597 1.00 24.53 221 GLU A N 1
ATOM 1535 C CA . GLU A 1 195 ? -1.006 -13.771 -15.999 1.00 28.73 221 GLU A CA 1
ATOM 1536 C C . GLU A 1 195 ? -1.386 -14.461 -17.297 1.00 29.13 221 GLU A C 1
ATOM 1537 O O . GLU A 1 195 ? -2.573 -14.812 -17.509 1.00 24.25 221 GLU A O 1
ATOM 1543 N N . LYS A 1 196 ? -0.432 -14.586 -18.206 1.00 30.14 222 LYS A N 1
ATOM 1544 C CA . LYS A 1 196 ? -0.794 -15.095 -19.534 1.00 42.37 222 LYS A CA 1
ATOM 1545 C C . LYS A 1 196 ? -0.463 -16.563 -19.689 1.00 48.59 222 LYS A C 1
ATOM 1546 O O . LYS A 1 196 ? -1.291 -17.313 -20.180 1.00 60.65 222 LYS A O 1
ATOM 1552 N N . GLU A 1 197 ? 0.708 -16.983 -19.226 1.00 39.93 223 GLU A N 1
ATOM 1553 C CA . GLU A 1 197 ? 1.123 -18.386 -19.328 1.00 45.27 223 GLU A CA 1
ATOM 1554 C C . GLU A 1 197 ? 1.219 -18.960 -17.888 1.00 45.12 223 GLU A C 1
ATOM 1555 O O . GLU A 1 197 ? 2.210 -18.749 -17.174 1.00 31.18 223 GLU A O 1
ATOM 1561 N N . SER A 1 198 ? 0.172 -19.688 -17.488 1.00 37.73 224 SER A N 1
ATOM 1562 C CA A SER A 1 198 ? 0.042 -20.186 -16.121 0.50 37.19 224 SER A CA 1
ATOM 1563 C CA B SER A 1 198 ? 0.045 -20.178 -16.124 0.50 38.67 224 SER A CA 1
ATOM 1564 C C . SER A 1 198 ? 0.420 -21.654 -15.969 1.00 42.13 224 SER A C 1
ATOM 1565 O O . SER A 1 198 ? 0.317 -22.196 -14.860 1.00 42.76 224 SER A O 1
ATOM 1570 N N . SER A 1 199 ? 0.888 -22.280 -17.063 1.00 38.24 225 SER A N 1
ATOM 1571 C CA A SER A 1 199 ? 1.169 -23.731 -17.107 0.50 37.82 225 SER A CA 1
ATOM 1572 C CA B SER A 1 199 ? 1.188 -23.739 -17.109 0.50 38.44 225 SER A CA 1
ATOM 1573 C C . SER A 1 199 ? 1.971 -24.287 -15.923 1.00 40.43 225 SER A C 1
ATOM 1574 O O . SER A 1 199 ? 1.564 -25.325 -15.318 1.00 35.28 225 SER A O 1
ATOM 1579 N N . PRO A 1 200 ? 3.084 -23.605 -15.553 1.00 43.12 226 PRO A N 1
ATOM 1580 C CA . PRO A 1 200 ? 3.849 -24.118 -14.406 1.00 34.85 226 PRO A CA 1
ATOM 1581 C C . PRO A 1 200 ? 3.105 -24.029 -13.070 1.00 30.16 226 PRO A C 1
ATOM 1582 O O . PRO A 1 200 ? 3.510 -24.664 -12.118 1.00 31.04 226 PRO A O 1
ATOM 1586 N N . TYR A 1 201 ? 2.021 -23.269 -13.013 1.00 24.39 227 TYR A N 1
ATOM 1587 C CA . TYR A 1 201 ? 1.238 -23.095 -11.797 1.00 25.22 227 TYR A CA 1
ATOM 1588 C C . TYR A 1 201 ? -0.055 -23.921 -11.766 1.00 21.90 227 TYR A C 1
ATOM 1589 O O . TYR A 1 201 ? -0.995 -23.543 -11.105 1.00 21.56 227 TYR A O 1
ATOM 1598 N N . ALA A 1 202 ? -0.056 -25.074 -12.410 1.00 20.12 228 ALA A N 1
ATOM 1599 C CA . ALA A 1 202 ? -1.210 -26.004 -12.346 1.00 21.61 228 ALA A CA 1
ATOM 1600 C C . ALA A 1 202 ? -1.366 -26.478 -10.889 1.00 20.00 228 ALA A C 1
ATOM 1601 O O . ALA A 1 202 ? -0.382 -26.754 -10.200 1.00 19.55 228 ALA A O 1
ATOM 1603 N N . ASN A 1 203 ? -2.594 -26.504 -10.427 1.00 19.54 229 ASN A N 1
ATOM 1604 C CA . ASN A 1 203 ? -2.926 -26.985 -9.100 1.00 19.42 229 ASN A CA 1
ATOM 1605 C C . ASN A 1 203 ? -3.022 -28.510 -9.148 1.00 19.91 229 ASN A C 1
ATOM 1606 O O . ASN A 1 203 ? -3.642 -29.065 -10.065 1.00 19.41 229 ASN A O 1
ATOM 1611 N N . ILE A 1 204 ? -2.481 -29.166 -8.118 1.00 18.02 230 ILE A N 1
ATOM 1612 C CA . ILE A 1 204 ? -2.325 -30.612 -8.120 1.00 20.25 230 ILE A CA 1
ATOM 1613 C C . ILE A 1 204 ? -3.083 -31.339 -7.007 1.00 21.08 230 ILE A C 1
ATOM 1614 O O . ILE A 1 204 ? -3.541 -30.742 -6.013 1.00 18.42 230 ILE A O 1
ATOM 1619 N N . ILE A 1 205 ? -3.165 -32.654 -7.182 1.00 20.16 231 ILE A N 1
ATOM 1620 C CA . ILE A 1 205 ? -3.568 -33.549 -6.098 1.00 18.83 231 ILE A CA 1
ATOM 1621 C C . ILE A 1 205 ? -2.251 -33.999 -5.502 1.00 18.37 231 ILE A C 1
ATOM 1622 O O . ILE A 1 205 ? -1.423 -34.509 -6.213 1.00 18.90 231 ILE A O 1
ATOM 1627 N N . ALA A 1 206 ? -2.098 -33.854 -4.190 1.00 19.60 232 ALA A N 1
ATOM 1628 C CA . ALA A 1 206 ? -0.872 -34.303 -3.495 1.00 19.42 232 ALA A CA 1
ATOM 1629 C C . ALA A 1 206 ? -1.269 -35.373 -2.477 1.00 17.92 232 ALA A C 1
ATOM 1630 O O . ALA A 1 206 ? -2.292 -35.264 -1.874 1.00 18.22 232 ALA A O 1
ATOM 1632 N N . VAL A 1 207 ? -0.411 -36.359 -2.275 1.00 19.26 233 VAL A N 1
ATOM 1633 C CA . VAL A 1 207 ? -0.621 -37.445 -1.300 1.00 20.06 233 VAL A CA 1
ATOM 1634 C C . VAL A 1 207 ? 0.684 -37.751 -0.607 1.00 21.18 233 VAL A C 1
ATOM 1635 O O . VAL A 1 207 ? 1.735 -37.293 -1.061 1.00 21.86 233 VAL A O 1
ATOM 1639 N N . ARG A 1 208 ? 0.635 -38.550 0.473 1.00 20.65 234 ARG A N 1
ATOM 1640 C CA . ARG A 1 208 ? 1.849 -39.001 1.141 1.00 22.99 234 ARG A CA 1
ATOM 1641 C C . ARG A 1 208 ? 2.526 -40.011 0.217 1.00 23.86 234 ARG A C 1
ATOM 1642 O O . ARG A 1 208 ? 1.850 -40.729 -0.554 1.00 22.77 234 ARG A O 1
ATOM 1650 N N . LYS A 1 209 ? 3.851 -40.087 0.299 1.00 27.60 235 LYS A N 1
ATOM 1651 C CA . LYS A 1 209 ? 4.617 -40.969 -0.581 1.00 29.79 235 LYS A CA 1
ATOM 1652 C C . LYS A 1 209 ? 4.157 -42.429 -0.558 1.00 28.69 235 LYS A C 1
ATOM 1653 O O . LYS A 1 209 ? 4.051 -43.042 -1.605 1.00 30.56 235 LYS A O 1
ATOM 1659 N N . GLU A 1 210 ? 3.827 -42.960 0.618 1.00 27.90 236 GLU A N 1
ATOM 1660 C CA . GLU A 1 210 ? 3.337 -44.344 0.708 1.00 29.26 236 GLU A CA 1
ATOM 1661 C C . GLU A 1 210 ? 2.043 -44.634 -0.107 1.00 27.11 236 GLU A C 1
ATOM 1662 O O . GLU A 1 210 ? 1.747 -45.799 -0.398 1.00 25.98 236 GLU A O 1
ATOM 1668 N N . ASP A 1 211 ? 1.265 -43.597 -0.395 1.00 25.23 237 ASP A N 1
ATOM 1669 C CA . ASP A 1 211 ? 0.070 -43.684 -1.222 1.00 24.71 237 ASP A CA 1
ATOM 1670 C C . ASP A 1 211 ? 0.250 -43.265 -2.701 1.00 26.32 237 ASP A C 1
ATOM 1671 O O . ASP A 1 211 ? -0.741 -43.014 -3.417 1.00 26.67 237 ASP A O 1
ATOM 1676 N N . GLU A 1 212 ? 1.502 -43.203 -3.159 1.00 27.12 238 GLU A N 1
ATOM 1677 C CA . GLU A 1 212 ? 1.841 -42.795 -4.534 1.00 27.43 238 GLU A CA 1
ATOM 1678 C C . GLU A 1 212 ? 1.130 -43.639 -5.595 1.00 27.59 238 GLU A C 1
ATOM 1679 O O . GLU A 1 212 ? 0.692 -43.118 -6.601 1.00 25.59 238 GLU A O 1
ATOM 1685 N N . ASN A 1 213 ? 0.975 -44.926 -5.333 1.00 28.85 239 ASN A N 1
ATOM 1686 C CA . ASN A 1 213 ? 0.296 -45.828 -6.265 1.00 32.47 239 ASN A CA 1
ATOM 1687 C C . ASN A 1 213 ? -1.130 -46.173 -5.879 1.00 30.35 239 ASN A C 1
ATOM 1688 O O . ASN A 1 213 ? -1.656 -47.143 -6.373 1.00 33.22 239 ASN A O 1
ATOM 1693 N N . ASN A 1 214 ? -1.764 -45.356 -5.047 1.00 26.96 240 ASN A N 1
ATOM 1694 C CA . ASN A 1 214 ? -3.095 -45.649 -4.560 1.00 27.47 240 ASN A CA 1
ATOM 1695 C C . ASN A 1 214 ? -4.050 -45.558 -5.723 1.00 28.04 240 ASN A C 1
ATOM 1696 O O . ASN A 1 214 ? -4.077 -44.544 -6.411 1.00 25.29 240 ASN A O 1
ATOM 1701 N N . GLU A 1 215 ? -4.779 -46.644 -5.971 1.00 29.63 241 GLU A N 1
ATOM 1702 C CA . GLU A 1 215 ? -5.691 -46.761 -7.120 1.00 31.19 241 GLU A CA 1
ATOM 1703 C C . GLU A 1 215 ? -6.834 -45.778 -7.024 1.00 27.08 241 GLU A C 1
ATOM 1704 O O . GLU A 1 215 ? -7.314 -45.258 -8.058 1.00 26.78 241 GLU A O 1
ATOM 1710 N N . ASN A 1 216 ? -7.303 -45.520 -5.806 1.00 26.40 242 ASN A N 1
ATOM 1711 C CA . ASN A 1 216 ? -8.439 -44.594 -5.625 1.00 26.09 242 ASN A CA 1
ATOM 1712 C C . ASN A 1 216 ? -8.078 -43.153 -5.911 1.00 23.23 242 ASN A C 1
ATOM 1713 O O . ASN A 1 216 ? -8.899 -42.389 -6.426 1.00 21.85 242 ASN A O 1
ATOM 1718 N N . VAL A 1 217 ? -6.844 -42.783 -5.584 1.00 23.04 243 VAL A N 1
ATOM 1719 C CA . VAL A 1 217 ? -6.328 -41.465 -5.940 1.00 21.33 243 VAL A CA 1
ATOM 1720 C C . VAL A 1 217 ? -6.292 -41.321 -7.465 1.00 22.20 243 VAL A C 1
ATOM 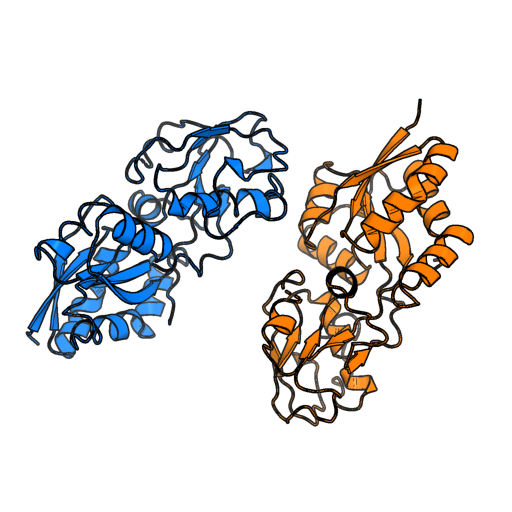1721 O O . VAL A 1 217 ? -6.647 -40.265 -7.980 1.00 21.53 243 VAL A O 1
ATOM 1725 N N . LYS A 1 218 ? -5.850 -42.380 -8.151 1.00 20.73 244 LYS A N 1
ATOM 1726 C CA A LYS A 1 218 ? -5.781 -42.385 -9.612 0.50 21.85 244 LYS A CA 1
ATOM 1727 C CA B LYS A 1 218 ? -5.778 -42.390 -9.613 0.50 21.80 244 LYS A CA 1
ATOM 1728 C C . LYS A 1 218 ? -7.182 -42.268 -10.226 1.00 22.46 244 LYS A C 1
ATOM 1729 O O . LYS A 1 218 ? -7.362 -41.568 -11.190 1.00 24.36 244 LYS A O 1
ATOM 1740 N N . LYS A 1 219 ? -8.158 -42.928 -9.636 1.00 21.40 245 LYS A N 1
ATOM 1741 C CA . LYS A 1 219 ? -9.555 -42.831 -10.119 1.00 23.48 245 LYS A CA 1
ATOM 1742 C C . LYS A 1 219 ? -10.036 -41.384 -10.044 1.00 21.42 245 LYS A C 1
ATOM 1743 O O . LYS A 1 219 ? -10.671 -40.884 -10.976 1.00 22.41 245 LYS A O 1
ATOM 1749 N N . LEU A 1 220 ? -9.716 -40.731 -8.926 1.00 20.44 246 LEU A N 1
ATOM 1750 C CA . LEU A 1 220 ? -10.039 -39.326 -8.708 1.00 20.78 246 LEU A CA 1
ATOM 1751 C C . LEU A 1 220 ? -9.402 -38.435 -9.718 1.00 19.51 246 LEU A C 1
ATOM 1752 O O . LEU A 1 220 ? -10.069 -37.609 -10.292 1.00 19.65 246 LEU A O 1
ATOM 1757 N N . VAL A 1 221 ? -8.101 -38.588 -9.932 1.00 20.71 247 VAL A N 1
ATOM 1758 C CA . VAL A 1 221 ? -7.412 -37.774 -10.939 1.00 19.33 247 VAL A CA 1
ATOM 1759 C C . VAL A 1 221 ? -8.019 -37.933 -12.328 1.00 20.81 247 VAL A C 1
ATOM 1760 O O . VAL A 1 221 ? -8.150 -36.959 -13.045 1.00 21.32 247 VAL A O 1
ATOM 1764 N N . LYS A 1 222 ? -8.356 -39.169 -12.715 1.00 20.69 248 LYS A N 1
ATOM 1765 C CA . LYS A 1 222 ? -8.893 -39.430 -14.032 1.00 21.06 248 LYS A CA 1
ATOM 1766 C C . LYS A 1 222 ? -10.270 -38.761 -14.160 1.00 21.57 248 LYS A C 1
ATOM 1767 O O . LYS A 1 222 ? -10.550 -38.169 -15.197 1.00 20.11 248 LYS A O 1
ATOM 1773 N N . VAL A 1 223 ? -11.096 -38.862 -13.107 1.00 20.98 249 VAL A N 1
ATOM 1774 C CA . VAL A 1 223 ? -12.479 -38.287 -13.145 1.00 20.50 249 VAL A CA 1
ATOM 1775 C C . VAL A 1 223 ? -12.365 -36.770 -13.212 1.00 21.42 249 VAL A C 1
ATOM 1776 O O . VAL A 1 223 ? -13.013 -36.119 -14.065 1.00 24.24 249 VAL A O 1
ATOM 1780 N N . LEU A 1 224 ? -11.457 -36.199 -12.426 1.00 20.39 250 LEU A N 1
ATOM 1781 C CA . LEU A 1 224 ? -11.210 -34.759 -12.454 1.00 19.42 250 LEU A CA 1
ATOM 1782 C C . LEU A 1 224 ? -10.716 -34.209 -13.808 1.00 21.53 250 LEU A C 1
ATOM 1783 O O . LEU A 1 224 ? -11.003 -33.053 -14.141 1.00 21.61 250 LEU A O 1
ATOM 1788 N N . ARG A 1 225 ? -10.010 -35.035 -14.584 1.00 21.27 251 ARG A N 1
ATOM 1789 C CA . ARG A 1 225 ? -9.564 -34.664 -15.937 1.00 21.53 251 ARG A CA 1
ATOM 1790 C C . ARG A 1 225 ? -10.509 -35.095 -17.050 1.00 21.62 251 ARG A C 1
ATOM 1791 O O . ARG A 1 225 ? -10.279 -34.756 -18.234 1.00 23.76 251 ARG A O 1
ATOM 1799 N N . SER A 1 226 ? -11.585 -35.828 -16.733 1.00 20.92 252 SER A N 1
ATOM 1800 C CA . SER A 1 226 ? -12.477 -36.323 -17.802 1.00 23.57 252 SER A CA 1
ATOM 1801 C C . SER A 1 226 ? -13.164 -35.154 -18.510 1.00 23.08 252 SER A C 1
ATOM 1802 O O . SER A 1 226 ? -13.402 -34.131 -17.872 1.00 24.06 252 SER A O 1
ATOM 1805 N N . LYS A 1 227 ? -13.467 -35.329 -19.789 1.00 24.43 253 LYS A N 1
ATOM 1806 C CA . LYS A 1 227 ? -14.005 -34.271 -20.633 1.00 27.30 253 LYS A CA 1
ATOM 1807 C C . LYS A 1 227 ? -15.261 -33.624 -20.027 1.00 28.29 253 LYS A C 1
ATOM 1808 O O . LYS A 1 227 ? -15.345 -32.408 -20.009 1.00 26.25 253 LYS A O 1
ATOM 1814 N N . GLU A 1 228 ? -16.207 -34.443 -19.537 1.00 28.19 254 GLU A N 1
ATOM 1815 C CA . GLU A 1 228 ? -17.476 -33.898 -18.983 1.00 30.55 254 GLU A CA 1
ATOM 1816 C C . GLU A 1 228 ? -17.181 -32.995 -17.742 1.00 27.61 254 GLU A C 1
ATOM 1817 O O . GLU A 1 228 ? -17.784 -31.956 -17.603 1.00 28.61 254 GLU A O 1
ATOM 1823 N N . VAL A 1 229 ? -16.199 -33.354 -16.918 1.00 24.51 255 VAL A N 1
ATOM 1824 C CA . VAL A 1 229 ? -15.867 -32.551 -15.732 1.00 23.12 255 VAL A CA 1
ATOM 1825 C C . VAL A 1 229 ? -15.118 -31.286 -16.154 1.00 23.58 255 VAL A C 1
ATOM 1826 O O . VAL A 1 229 ? -15.434 -30.206 -15.689 1.00 25.82 255 VAL A O 1
ATOM 1830 N N . GLN A 1 230 ? -14.141 -31.406 -17.053 1.00 23.60 256 GLN A N 1
ATOM 1831 C CA . GLN A 1 230 ? -13.416 -30.229 -17.557 1.00 22.65 256 GLN A CA 1
ATOM 1832 C C . GLN A 1 230 ? -14.362 -29.186 -18.190 1.00 23.83 256 GLN A C 1
ATOM 1833 O O . GLN A 1 230 ? -14.217 -28.002 -17.940 1.00 26.05 256 GLN A O 1
ATOM 1839 N N . ASP A 1 231 ? -15.329 -29.640 -18.977 1.00 24.98 257 ASP A N 1
ATOM 1840 C CA . ASP A 1 231 ? -16.338 -28.730 -19.590 1.00 28.92 257 ASP A CA 1
ATOM 1841 C C . ASP A 1 231 ? -17.167 -28.028 -18.510 1.00 27.96 257 ASP A C 1
ATOM 1842 O O . ASP A 1 231 ? -17.448 -26.836 -18.615 1.00 30.51 257 ASP A O 1
ATOM 1847 N N . TRP A 1 232 ? -17.579 -28.771 -17.491 1.00 26.72 258 TRP A N 1
ATOM 1848 C CA . TRP A 1 232 ? -18.338 -28.182 -16.380 1.00 26.50 258 TRP A CA 1
ATOM 1849 C C . TRP A 1 232 ? -17.540 -27.103 -15.692 1.00 23.83 258 TRP A C 1
ATOM 1850 O O . TRP A 1 232 ? -18.025 -25.988 -15.477 1.00 23.12 258 TRP A O 1
ATOM 1861 N N . ILE A 1 233 ? -16.268 -27.387 -15.429 1.00 22.28 259 ILE A N 1
ATOM 1862 C CA . ILE A 1 233 ? -15.355 -26.430 -14.820 1.00 21.67 259 ILE A CA 1
ATOM 1863 C C . ILE A 1 233 ? -15.258 -25.153 -15.672 1.00 21.00 259 ILE A C 1
ATOM 1864 O O . ILE A 1 233 ? -15.435 -24.039 -15.175 1.00 21.20 259 ILE A O 1
ATOM 1869 N N . THR A 1 234 ? -15.025 -25.326 -16.963 1.00 21.32 260 THR A N 1
ATOM 1870 C CA . THR A 1 234 ? -14.934 -24.224 -17.912 1.00 23.36 260 THR A CA 1
ATOM 1871 C C . THR A 1 234 ? -16.205 -23.358 -17.970 1.00 24.34 260 THR A C 1
ATOM 1872 O O . THR A 1 234 ? -16.111 -22.126 -18.001 1.00 26.71 260 THR A O 1
ATOM 1876 N N . LYS A 1 235 ? -17.357 -24.000 -17.913 1.00 25.62 261 LYS A N 1
ATOM 1877 C CA . LYS A 1 235 ? -18.646 -23.301 -17.931 1.00 28.85 261 LYS A CA 1
ATOM 1878 C C . LYS A 1 235 ? -18.911 -22.585 -16.607 1.00 31.45 261 LYS A C 1
ATOM 1879 O O . LYS A 1 235 ? -19.322 -21.426 -16.600 1.00 35.86 261 LYS A O 1
ATOM 1881 N N . LYS A 1 236 ? -18.650 -23.263 -15.493 1.00 29.06 262 LYS A N 1
ATOM 1882 C CA . LYS A 1 236 ? -18.953 -22.730 -14.167 1.00 30.26 262 LYS A CA 1
ATOM 1883 C C . LYS A 1 236 ? -18.293 -21.403 -13.856 1.00 30.27 262 LYS A C 1
ATOM 1884 O O . LYS A 1 236 ? -18.989 -20.512 -13.420 1.00 31.11 262 LYS A O 1
ATOM 1890 N N . TRP A 1 237 ? -16.978 -21.287 -14.087 1.00 25.56 263 TRP A N 1
ATOM 1891 C CA . TRP A 1 237 ? -16.231 -20.080 -13.783 1.00 25.64 263 TRP A CA 1
ATOM 1892 C C . TRP A 1 237 ? -15.797 -19.276 -14.971 1.00 27.14 263 TRP A C 1
ATOM 1893 O O . TRP A 1 237 ? -14.893 -18.428 -14.853 1.00 25.11 263 TRP A O 1
ATOM 1904 N N . ASN A 1 238 ? -16.422 -19.549 -16.114 1.00 28.14 264 ASN A N 1
ATOM 1905 C CA . ASN A 1 238 ? -16.230 -18.829 -17.366 1.00 30.35 264 ASN A CA 1
ATOM 1906 C C . ASN A 1 238 ? -14.802 -18.611 -17.792 1.00 29.37 264 ASN A C 1
ATOM 1907 O O . ASN A 1 238 ? -14.433 -17.509 -18.177 1.00 27.74 264 ASN A O 1
ATOM 1912 N N . GLY A 1 239 ? -13.996 -19.667 -17.715 1.00 27.78 265 GLY A N 1
ATOM 1913 C CA . GLY A 1 239 ? -12.614 -19.598 -18.127 1.00 27.40 265 GLY A CA 1
ATOM 1914 C C . GLY A 1 239 ? -11.594 -19.118 -17.135 1.00 26.30 265 GLY A C 1
ATOM 1915 O O . GLY A 1 239 ? -10.422 -19.186 -17.429 1.00 28.90 265 GLY A O 1
ATOM 1916 N N . ALA A 1 240 ? -11.991 -18.627 -15.960 1.00 28.99 266 ALA A N 1
ATOM 1917 C CA . ALA A 1 240 ? -11.016 -18.223 -14.944 1.00 27.72 266 ALA A CA 1
ATOM 1918 C C . ALA A 1 240 ? -10.267 -19.424 -14.351 1.00 26.85 266 ALA A C 1
ATOM 1919 O O . ALA A 1 240 ? -9.121 -19.300 -13.897 1.00 25.55 266 ALA A O 1
ATOM 1921 N N . ILE A 1 241 ? -10.921 -20.594 -14.377 1.00 26.98 267 ILE A N 1
ATOM 1922 C CA . ILE A 1 241 ? -10.329 -21.856 -13.894 1.00 25.06 267 ILE A CA 1
ATOM 1923 C C . ILE A 1 241 ? -10.140 -22.705 -15.155 1.00 21.54 267 ILE A C 1
ATOM 1924 O O . ILE A 1 241 ? -11.096 -22.982 -15.869 1.00 22.71 267 ILE A O 1
ATOM 1929 N N . VAL A 1 242 ? -8.901 -23.101 -15.432 1.00 19.98 268 VAL A N 1
ATOM 1930 C CA . VAL A 1 242 ? -8.564 -23.693 -16.752 1.00 21.49 268 VAL A CA 1
ATOM 1931 C C . VAL A 1 242 ? -8.123 -25.146 -16.523 1.00 21.75 268 VAL A C 1
ATOM 1932 O O . VAL A 1 242 ? -7.029 -25.389 -15.978 1.00 20.81 268 VAL A O 1
ATOM 1936 N N . PRO A 1 243 ? -8.979 -26.102 -16.881 1.00 22.87 269 PRO A N 1
ATOM 1937 C CA . PRO A 1 243 ? -8.609 -27.513 -16.721 1.00 21.04 269 PRO A CA 1
ATOM 1938 C C . PRO A 1 243 ? -7.373 -27.856 -17.541 1.00 23.27 269 PRO A C 1
ATOM 1939 O O . PRO A 1 243 ? -7.196 -27.309 -18.666 1.00 22.37 269 PRO A O 1
ATOM 1943 N N . VAL A 1 244 ? -6.520 -28.717 -16.985 1.00 23.52 270 VAL A N 1
ATOM 1944 C CA . VAL A 1 244 ? -5.384 -29.303 -17.718 1.00 26.13 270 VAL A CA 1
ATOM 1945 C C . VAL A 1 244 ? -5.456 -30.825 -17.721 1.00 29.07 270 VAL A C 1
ATOM 1946 O O . VAL A 1 244 ? -6.064 -31.433 -16.857 1.00 28.56 270 VAL A O 1
ATOM 1950 N N . ASN A 1 245 ? -4.810 -31.416 -18.712 1.00 29.79 271 ASN A N 1
ATOM 1951 C CA . ASN A 1 245 ? -4.764 -32.878 -18.924 1.00 33.28 271 ASN A CA 1
ATOM 1952 C C . ASN A 1 245 ? -3.503 -33.585 -18.410 1.00 33.55 271 ASN A C 1
ATOM 1953 O O . ASN A 1 245 ? -3.458 -34.784 -18.385 1.00 38.16 271 ASN A O 1
ATOM 1958 N N . GLU A 1 246 ? -2.502 -32.834 -17.970 1.00 36.64 272 GLU A N 1
ATOM 1959 C CA . GLU A 1 246 ? -1.229 -33.394 -17.565 1.00 37.53 272 GLU A CA 1
ATOM 1960 C C . GLU A 1 246 ? -0.538 -32.333 -16.721 1.00 37.13 272 GLU A C 1
ATOM 1961 O O . GLU A 1 246 ? -0.978 -31.195 -16.680 1.00 36.92 272 GLU A O 1
ATOM 1968 N N . ASP B 1 2 ? 24.153 21.257 -27.850 1.00 68.12 28 ASP B N 1
ATOM 1969 C CA . ASP B 1 2 ? 22.679 21.194 -27.574 1.00 65.05 28 ASP B CA 1
ATOM 1970 C C . ASP B 1 2 ? 21.981 20.026 -28.306 1.00 59.50 28 ASP B C 1
ATOM 1971 O O . ASP B 1 2 ? 20.818 20.162 -28.675 1.00 62.68 28 ASP B O 1
ATOM 1973 N N . ASP B 1 3 ? 22.664 18.883 -28.475 1.00 56.44 29 ASP B N 1
ATOM 1974 C CA . ASP B 1 3 ? 22.166 17.758 -29.342 1.00 50.17 29 ASP B CA 1
ATOM 1975 C C . ASP B 1 3 ? 20.776 17.236 -29.015 1.00 49.98 29 ASP B C 1
ATOM 1976 O O . ASP B 1 3 ? 20.502 16.895 -27.867 1.00 53.67 29 ASP B O 1
ATOM 1981 N N . SER B 1 4 ? 19.931 17.129 -30.042 1.00 45.35 30 SER B N 1
ATOM 1982 C CA . SER B 1 4 ? 18.554 16.640 -29.894 1.00 43.96 30 SER B CA 1
ATOM 1983 C C . SER B 1 4 ? 18.500 15.114 -29.639 1.00 37.70 30 SER B C 1
ATOM 1984 O O . SER B 1 4 ? 19.043 14.332 -30.411 1.00 36.19 30 SER B O 1
ATOM 1987 N N . VAL B 1 5 ? 17.835 14.699 -28.563 1.00 34.76 31 VAL B N 1
ATOM 1988 C CA . VAL B 1 5 ? 17.740 13.281 -28.203 1.00 31.55 31 VAL B CA 1
ATOM 1989 C C . VAL B 1 5 ? 16.728 12.553 -29.095 1.00 32.12 31 VAL B C 1
ATOM 1990 O O . VAL B 1 5 ? 15.674 13.110 -29.417 1.00 34.12 31 VAL B O 1
ATOM 1994 N N . LEU B 1 6 ? 17.069 11.337 -29.536 1.00 26.82 32 LEU B N 1
ATOM 1995 C CA . LEU B 1 6 ? 16.148 10.490 -30.299 1.00 25.73 32 LEU B CA 1
ATOM 1996 C C . LEU B 1 6 ? 16.250 9.092 -29.701 1.00 21.97 32 LEU B C 1
ATOM 1997 O O . LEU B 1 6 ? 17.306 8.501 -29.740 1.00 23.01 32 LEU B O 1
ATOM 2002 N N . LYS B 1 7 ? 15.173 8.622 -29.092 1.00 20.70 33 LYS B N 1
ATOM 2003 C CA . LYS B 1 7 ? 15.140 7.335 -28.403 1.00 22.90 33 LYS B CA 1
ATOM 2004 C C . LYS B 1 7 ? 14.500 6.296 -29.293 1.00 21.31 33 LYS B C 1
ATOM 2005 O O . LYS B 1 7 ? 13.303 6.415 -29.628 1.00 22.70 33 LYS B O 1
ATOM 2011 N N . VAL B 1 8 ? 15.271 5.302 -29.694 1.00 19.26 34 VAL B N 1
ATOM 2012 C CA . VAL B 1 8 ? 14.787 4.256 -30.621 1.00 20.18 34 VAL B CA 1
ATOM 2013 C C . VAL B 1 8 ? 14.705 2.875 -29.927 1.00 20.55 34 VAL B C 1
ATOM 2014 O O . VAL B 1 8 ? 15.674 2.401 -29.355 1.00 18.50 34 VAL B O 1
ATOM 2018 N N . GLY B 1 9 ? 13.545 2.239 -29.975 1.00 17.06 35 GLY B N 1
ATOM 2019 C CA . GLY B 1 9 ? 13.390 0.886 -29.453 1.00 18.52 35 GLY B CA 1
ATOM 2020 C C . GLY B 1 9 ? 13.751 -0.102 -30.569 1.00 18.51 35 GLY B C 1
ATOM 2021 O O . GLY B 1 9 ? 13.423 0.132 -31.730 1.00 20.36 35 GLY B O 1
ATOM 2022 N N . ALA B 1 10 ? 14.419 -1.200 -30.206 1.00 18.25 36 ALA B N 1
ATOM 2023 C CA . ALA B 1 10 ? 15.011 -2.124 -31.202 1.00 18.63 36 ALA B CA 1
ATOM 2024 C C . ALA B 1 10 ? 15.213 -3.512 -30.684 1.00 15.45 36 ALA B C 1
ATOM 2025 O O . ALA B 1 10 ? 15.390 -3.707 -29.485 1.00 16.63 36 ALA B O 1
ATOM 2027 N N . SER B 1 11 ? 15.194 -4.490 -31.596 1.00 16.15 37 SER B N 1
ATOM 2028 C CA . SER B 1 11 ? 15.519 -5.870 -31.298 1.00 16.15 37 SER B CA 1
ATOM 2029 C C . SER B 1 11 ? 17.035 -5.867 -31.061 1.00 17.90 37 SER B C 1
ATOM 2030 O O . SER B 1 11 ? 17.698 -5.009 -31.610 1.00 15.85 37 SER B O 1
ATOM 2033 N N . PRO B 1 12 ? 17.545 -6.769 -30.209 1.00 17.66 38 PRO B N 1
ATOM 2034 C CA . PRO B 1 12 ? 18.966 -6.737 -29.837 1.00 19.73 38 PRO B CA 1
ATOM 2035 C C . PRO B 1 12 ? 19.938 -6.797 -31.009 1.00 20.32 38 PRO B C 1
ATOM 2036 O O . PRO B 1 12 ? 20.931 -6.034 -31.048 1.00 18.72 38 PRO B O 1
ATOM 2040 N N . VAL B 1 13 ? 19.685 -7.718 -31.932 1.00 21.49 39 VAL B N 1
ATOM 2041 C CA . VAL B 1 13 ? 20.626 -7.984 -33.031 1.00 19.87 39 VAL B CA 1
ATOM 2042 C C . VAL B 1 13 ? 19.836 -8.346 -34.280 1.00 18.73 39 VAL B C 1
ATOM 2043 O O . VAL B 1 13 ? 18.927 -9.143 -34.201 1.00 22.60 39 VAL B O 1
ATOM 2047 N N . PRO B 1 14 ? 20.129 -7.703 -35.440 1.00 18.85 40 PRO B N 1
ATOM 2048 C CA . PRO B 1 14 ? 21.149 -6.684 -35.640 1.00 18.56 40 PRO B CA 1
ATOM 2049 C C . PRO B 1 14 ? 20.734 -5.274 -35.225 1.00 16.94 40 PRO B C 1
ATOM 2050 O O . PRO B 1 14 ? 21.561 -4.425 -35.105 1.00 15.48 40 PRO B O 1
ATOM 2054 N N . HIS B 1 15 ? 19.440 -5.036 -35.018 1.00 19.03 41 HIS B N 1
ATOM 2055 C CA . HIS B 1 15 ? 18.925 -3.674 -34.927 1.00 16.75 41 HIS B CA 1
ATOM 2056 C C . HIS B 1 15 ? 19.627 -2.788 -33.928 1.00 19.07 41 HIS B C 1
ATOM 2057 O O . HIS B 1 15 ? 20.166 -1.725 -34.295 1.00 16.71 41 HIS B O 1
ATOM 2064 N N . ALA B 1 16 ? 19.671 -3.193 -32.664 1.00 18.22 42 ALA B N 1
ATOM 2065 C CA . ALA B 1 16 ? 20.291 -2.374 -31.624 1.00 16.23 42 ALA B CA 1
ATOM 2066 C C . ALA B 1 16 ? 21.796 -2.216 -31.856 1.00 18.77 42 ALA B C 1
ATOM 2067 O O . ALA B 1 16 ? 22.367 -1.147 -31.572 1.00 17.62 42 ALA B O 1
ATOM 2069 N N . GLU B 1 17 ? 22.434 -3.252 -32.410 1.00 21.00 43 GLU B N 1
ATOM 2070 C CA . GLU B 1 17 ? 23.904 -3.175 -32.724 1.00 21.49 43 GLU B CA 1
ATOM 2071 C C . GLU B 1 17 ? 24.171 -2.189 -33.892 1.00 20.44 43 GLU B C 1
ATOM 2072 O O . GLU B 1 17 ? 25.092 -1.422 -33.864 1.00 19.88 43 GLU B O 1
ATOM 2078 N N . ILE B 1 18 ? 23.233 -2.110 -34.818 1.00 18.96 44 ILE B N 1
ATOM 2079 C CA . ILE B 1 18 ? 23.313 -1.170 -35.923 1.00 19.53 44 ILE B CA 1
ATOM 2080 C C . ILE B 1 18 ? 23.197 0.261 -35.357 1.00 20.12 44 ILE B C 1
ATOM 2081 O O . ILE B 1 18 ? 24.030 1.104 -35.673 1.00 19.21 44 ILE B O 1
ATOM 2086 N N . LEU B 1 19 ? 22.185 0.494 -34.528 1.00 20.80 45 LEU B N 1
ATOM 2087 C CA . LEU B 1 19 ? 21.944 1.793 -33.851 1.00 18.46 45 LEU B CA 1
ATOM 2088 C C . LEU B 1 19 ? 23.117 2.248 -33.019 1.00 21.20 45 LEU B C 1
ATOM 2089 O O . LEU B 1 19 ? 23.588 3.380 -33.175 1.00 23.46 45 LEU B O 1
ATOM 2094 N N . GLU B 1 20 ? 23.650 1.373 -32.166 1.00 23.03 46 GLU B N 1
ATOM 2095 C CA . GLU B 1 20 ? 24.887 1.694 -31.445 1.00 22.31 46 GLU B CA 1
ATOM 2096 C C . GLU B 1 20 ? 26.004 2.126 -32.392 1.00 23.00 46 GLU B C 1
ATOM 2097 O O . GLU B 1 20 ? 26.694 3.114 -32.134 1.00 23.18 46 GLU B O 1
ATOM 2103 N N . HIS B 1 21 ? 26.198 1.380 -33.476 1.00 22.48 47 HIS B N 1
ATOM 2104 C CA . HIS B 1 21 ? 27.261 1.664 -34.433 1.00 21.28 47 HIS B CA 1
ATOM 2105 C C . HIS B 1 21 ? 27.139 3.027 -35.086 1.00 19.44 47 HIS B C 1
ATOM 2106 O O . HIS B 1 21 ? 28.156 3.667 -35.348 1.00 20.46 47 HIS B O 1
ATOM 2113 N N . VAL B 1 22 ? 25.931 3.492 -35.324 1.00 18.48 48 VAL B N 1
ATOM 2114 C CA . VAL B 1 22 ? 25.733 4.790 -35.998 1.00 19.75 48 VAL B CA 1
ATOM 2115 C C . VAL B 1 22 ? 25.629 5.993 -35.034 1.00 21.61 48 VAL B C 1
ATOM 2116 O O . VAL B 1 22 ? 25.523 7.138 -35.479 1.00 21.90 48 VAL B O 1
ATOM 2120 N N . LYS B 1 23 ? 25.647 5.769 -33.717 1.00 23.09 49 LYS B N 1
ATOM 2121 C CA . LYS B 1 23 ? 25.626 6.912 -32.769 1.00 24.23 49 LYS B CA 1
ATOM 2122 C C . LYS B 1 23 ? 26.636 8.058 -33.076 1.00 24.32 49 LYS B C 1
ATOM 2123 O O . LYS B 1 23 ? 26.246 9.215 -33.070 1.00 24.55 49 LYS B O 1
ATOM 2129 N N . PRO B 1 24 ? 27.903 7.740 -33.349 1.00 24.47 50 PRO B N 1
ATOM 2130 C CA . PRO B 1 24 ? 28.863 8.840 -33.647 1.00 27.07 50 PRO B CA 1
ATOM 2131 C C . PRO B 1 24 ? 28.502 9.603 -34.947 1.00 26.11 50 PRO B C 1
ATOM 2132 O O . PRO B 1 24 ? 28.657 10.800 -34.983 1.00 24.09 50 PRO B O 1
ATOM 2136 N N . LEU B 1 25 ? 27.924 8.901 -35.940 1.00 24.20 51 LEU B N 1
ATOM 2137 C CA . LEU B 1 25 ? 27.449 9.540 -37.178 1.00 25.41 51 LEU B CA 1
ATOM 2138 C C . LEU B 1 25 ? 26.266 10.465 -36.911 1.00 23.84 51 LEU B C 1
ATOM 2139 O O . LEU B 1 25 ? 26.229 11.605 -37.393 1.00 24.14 51 LEU B O 1
ATOM 2144 N N . LEU B 1 26 ? 25.316 10.002 -36.114 1.00 24.82 52 LEU B N 1
ATOM 2145 C CA . LEU B 1 26 ? 24.180 10.873 -35.715 1.00 24.52 52 LEU B CA 1
ATOM 2146 C C . LEU B 1 26 ? 24.626 12.055 -34.845 1.00 28.59 52 LEU B C 1
ATOM 2147 O O . LEU B 1 26 ? 24.054 13.144 -34.950 1.00 28.51 52 LEU B O 1
ATOM 2152 N N . GLU B 1 27 ? 25.632 11.841 -34.005 1.00 27.90 53 GLU B N 1
ATOM 2153 C CA . GLU B 1 27 ? 26.159 12.906 -33.157 1.00 36.24 53 GLU B CA 1
ATOM 2154 C C . GLU B 1 27 ? 26.709 14.022 -34.043 1.00 37.11 53 GLU B C 1
ATOM 2155 O O . GLU B 1 27 ? 26.513 15.203 -33.746 1.00 35.43 53 GLU B O 1
ATOM 2161 N N . LYS B 1 28 ? 27.353 13.654 -35.151 1.00 37.26 54 LYS B N 1
ATOM 2162 C CA . LYS B 1 28 ? 27.851 14.668 -36.117 1.00 42.54 54 LYS B CA 1
ATOM 2163 C C . LYS B 1 28 ? 26.731 15.470 -36.772 1.00 36.62 54 LYS B C 1
ATOM 2164 O O . LYS B 1 28 ? 26.971 16.570 -37.207 1.00 37.08 54 LYS B O 1
ATOM 2170 N N . GLU B 1 29 ? 25.523 14.916 -36.847 1.00 33.42 55 GLU B N 1
ATOM 2171 C CA . GLU B 1 29 ? 24.354 15.638 -37.362 1.00 34.55 55 GLU B CA 1
ATOM 2172 C C . GLU B 1 29 ? 23.539 16.338 -36.244 1.00 35.28 55 GLU B C 1
ATOM 2173 O O . GLU B 1 29 ? 22.392 16.755 -36.469 1.00 30.72 55 GLU B O 1
ATOM 2179 N N . GLY B 1 30 ? 24.114 16.433 -35.043 1.00 36.48 56 GLY B N 1
ATOM 2180 C CA . GLY B 1 30 ? 23.455 17.075 -33.916 1.00 37.66 56 GLY B CA 1
ATOM 2181 C C . GLY B 1 30 ? 22.329 16.277 -33.290 1.00 36.31 56 GLY B C 1
ATOM 2182 O O . GLY B 1 30 ? 21.401 16.857 -32.701 1.00 35.72 56 GLY B O 1
ATOM 2183 N N . VAL B 1 31 ? 22.410 14.951 -33.389 1.00 33.27 57 VAL B N 1
ATOM 2184 C CA . VAL B 1 31 ? 21.413 14.074 -32.785 1.00 31.00 57 VAL B CA 1
ATOM 2185 C C . VAL B 1 31 ? 22.073 13.148 -31.772 1.00 29.02 57 VAL B C 1
ATOM 2186 O O . VAL B 1 31 ? 23.055 12.513 -32.101 1.00 28.02 57 VAL B O 1
ATOM 2190 N N . LYS B 1 32 ? 21.536 13.082 -30.549 1.00 30.13 58 LYS B N 1
ATOM 2191 C CA . LYS B 1 32 ? 21.986 12.113 -29.549 1.00 28.95 58 LYS B CA 1
ATOM 2192 C C . LYS B 1 32 ? 21.052 10.895 -29.594 1.00 28.72 58 LYS B C 1
ATOM 2193 O O . LYS B 1 32 ? 19.898 10.925 -29.121 1.00 25.96 58 LYS B O 1
ATOM 2199 N N . LEU B 1 33 ? 21.541 9.834 -30.223 1.00 28.72 59 LEU B N 1
ATOM 2200 C CA . LEU B 1 33 ? 20.768 8.612 -30.405 1.00 28.75 59 LEU B CA 1
ATOM 2201 C C . LEU B 1 33 ? 20.826 7.760 -29.130 1.00 26.06 59 LEU B C 1
ATOM 2202 O O . LEU B 1 33 ? 21.886 7.581 -28.541 1.00 24.17 59 LEU B O 1
ATOM 2207 N N . GLU B 1 34 ? 19.667 7.295 -28.680 1.00 24.96 60 GLU B N 1
ATOM 2208 C CA . GLU B 1 34 ? 19.577 6.465 -27.493 1.00 29.04 60 GLU B CA 1
ATOM 2209 C C . GLU B 1 34 ? 18.721 5.238 -27.834 1.00 26.94 60 GLU B C 1
ATOM 2210 O O . GLU B 1 34 ? 17.790 5.325 -28.636 1.00 31.08 60 GLU B O 1
ATOM 2216 N N . VAL B 1 35 ? 19.128 4.083 -27.336 1.00 24.95 61 VAL B N 1
ATOM 2217 C CA . VAL B 1 35 ? 18.542 2.818 -27.745 1.00 24.85 61 VAL B CA 1
ATOM 2218 C C . VAL B 1 35 ? 17.912 2.091 -26.547 1.00 23.64 61 VAL B C 1
ATOM 2219 O O . VAL B 1 35 ? 18.491 2.062 -25.479 1.00 24.63 61 VAL B O 1
ATOM 2223 N N . THR B 1 36 ? 16.700 1.558 -26.726 1.00 20.70 62 THR B N 1
ATOM 2224 C CA . THR B 1 36 ? 16.058 0.711 -25.694 1.00 23.35 62 THR B CA 1
ATOM 2225 C C . THR B 1 36 ? 15.885 -0.618 -26.381 1.00 21.22 62 THR B C 1
ATOM 2226 O O . THR B 1 36 ? 15.365 -0.630 -27.474 1.00 18.12 62 THR B O 1
ATOM 2230 N N . THR B 1 37 ? 16.356 -1.721 -25.790 1.00 18.77 63 THR B N 1
ATOM 2231 C CA A THR B 1 37 ? 16.246 -3.034 -26.419 0.50 19.09 63 THR B CA 1
ATOM 2232 C CA B THR B 1 37 ? 16.195 -3.025 -26.455 0.50 18.09 63 THR B CA 1
ATOM 2233 C C . THR B 1 37 ? 14.962 -3.733 -25.930 1.00 18.60 63 THR B C 1
ATOM 2234 O O . THR B 1 37 ? 14.635 -3.648 -24.753 1.00 23.01 63 THR B O 1
ATOM 2241 N N . TYR B 1 38 ? 14.291 -4.406 -26.823 1.00 16.73 64 TYR B N 1
ATOM 2242 C CA . TYR B 1 38 ? 13.092 -5.225 -26.538 1.00 19.00 64 TYR B CA 1
ATOM 2243 C C . TYR B 1 38 ? 13.330 -6.631 -27.090 1.00 18.30 64 TYR B C 1
ATOM 2244 O O . TYR B 1 38 ? 13.878 -6.798 -28.200 1.00 21.51 64 TYR B O 1
ATOM 2253 N N . THR B 1 39 ? 12.921 -7.626 -26.334 1.00 19.40 65 THR B N 1
ATOM 2254 C CA . THR B 1 39 ? 13.082 -9.043 -26.679 1.00 22.92 65 THR B CA 1
ATOM 2255 C C . THR B 1 39 ? 11.859 -9.676 -27.405 1.00 23.28 65 THR B C 1
ATOM 2256 O O . THR B 1 39 ? 11.894 -10.862 -27.744 1.00 21.29 65 THR B O 1
ATOM 2260 N N . ASP B 1 40 ? 10.812 -8.890 -27.657 1.00 23.05 66 ASP B N 1
ATOM 2261 C CA . ASP B 1 40 ? 9.558 -9.374 -28.260 1.00 19.83 66 ASP B CA 1
ATOM 2262 C C . ASP B 1 40 ? 9.080 -8.455 -29.394 1.00 24.38 66 ASP B C 1
ATOM 2263 O O . ASP B 1 40 ? 9.762 -7.498 -29.750 1.00 20.17 66 ASP B O 1
ATOM 2268 N N . TYR B 1 41 ? 7.884 -8.744 -29.931 1.00 19.42 67 TYR B N 1
ATOM 2269 C CA . TYR B 1 41 ? 7.344 -7.996 -31.037 1.00 20.15 67 TYR B CA 1
ATOM 2270 C C . TYR B 1 41 ? 6.098 -7.161 -30.720 1.00 18.23 67 TYR B C 1
ATOM 2271 O O . TYR B 1 41 ? 5.583 -6.507 -31.604 1.00 15.85 67 TYR B O 1
ATOM 2280 N N . VAL B 1 42 ? 5.689 -7.132 -29.451 1.00 18.20 68 VAL B N 1
ATOM 2281 C CA . VAL B 1 42 ? 4.505 -6.391 -28.985 1.00 19.23 68 VAL B CA 1
ATOM 2282 C C . VAL B 1 42 ? 4.929 -5.117 -28.277 1.00 20.09 68 VAL B C 1
ATOM 2283 O O . VAL B 1 42 ? 4.543 -4.036 -28.684 1.00 19.74 68 VAL B O 1
ATOM 2287 N N . LEU B 1 43 ? 5.810 -5.238 -27.287 1.00 19.07 69 LEU B N 1
ATOM 2288 C CA . LEU B 1 43 ? 6.223 -4.093 -26.485 1.00 25.59 69 LEU B CA 1
ATOM 2289 C C . LEU B 1 43 ? 6.864 -2.882 -27.216 1.00 22.58 69 LEU B C 1
ATOM 2290 O O . LEU B 1 43 ? 6.618 -1.758 -26.795 1.00 21.15 69 LEU B O 1
ATOM 2295 N N . PRO B 1 44 ? 7.645 -3.109 -28.291 1.00 20.36 70 PRO B N 1
ATOM 2296 C CA . PRO B 1 44 ? 8.192 -1.951 -29.043 1.00 21.43 70 PRO B CA 1
ATOM 2297 C C . PRO B 1 44 ? 7.095 -1.069 -29.671 1.00 19.14 70 PRO B C 1
ATOM 2298 O O . PRO B 1 44 ? 7.269 0.165 -29.773 1.00 19.15 70 PRO B O 1
ATOM 2302 N N . ASN B 1 45 ? 5.999 -1.682 -30.091 1.00 21.64 71 ASN B N 1
ATOM 2303 C CA . ASN B 1 45 ? 4.825 -0.888 -30.548 1.00 18.94 71 ASN B CA 1
ATOM 2304 C C . ASN B 1 45 ? 4.092 -0.251 -29.388 1.00 21.52 71 ASN B C 1
ATOM 2305 O O . ASN B 1 45 ? 3.710 0.915 -29.502 1.00 20.29 71 ASN B O 1
ATOM 2310 N N . LYS B 1 46 ? 3.894 -0.977 -28.274 1.00 20.53 72 LYS B N 1
ATOM 2311 C CA . LYS B 1 46 ? 3.248 -0.388 -27.075 1.00 23.03 72 LYS B CA 1
ATOM 2312 C C . LYS B 1 46 ? 4.041 0.821 -26.589 1.00 21.49 72 LYS B C 1
ATOM 2313 O O . LYS B 1 46 ? 3.459 1.889 -26.297 1.00 21.83 72 LYS B O 1
ATOM 2319 N N . ALA B 1 47 ? 5.368 0.663 -26.557 1.00 19.01 73 ALA B N 1
ATOM 2320 C CA . ALA B 1 47 ? 6.317 1.731 -26.135 1.00 18.55 73 ALA B CA 1
ATOM 2321 C C . ALA B 1 47 ? 6.296 2.982 -27.048 1.00 18.77 73 ALA B C 1
ATOM 2322 O O . ALA B 1 47 ? 6.430 4.112 -26.539 1.00 20.13 73 ALA B O 1
ATOM 2324 N N . LEU B 1 48 ? 6.104 2.775 -28.345 1.00 15.97 74 LEU B N 1
ATOM 2325 C CA . LEU B 1 48 ? 6.048 3.887 -29.288 1.00 17.48 74 LEU B CA 1
ATOM 2326 C C . LEU B 1 48 ? 4.725 4.625 -29.071 1.00 18.26 74 LEU B C 1
ATOM 2327 O O . LEU B 1 48 ? 4.712 5.846 -29.014 1.00 20.32 74 LEU B O 1
ATOM 2332 N N . GLU B 1 49 ? 3.636 3.895 -28.859 1.00 20.44 75 GLU B N 1
ATOM 2333 C CA . GLU B 1 49 ? 2.361 4.550 -28.606 1.00 23.28 75 GLU B CA 1
ATOM 2334 C C . GLU B 1 49 ? 2.375 5.330 -27.294 1.00 24.01 75 GLU B C 1
ATOM 2335 O O . GLU B 1 49 ? 1.849 6.424 -27.245 1.00 25.98 75 GLU B O 1
ATOM 2341 N N . SER B 1 50 ? 2.982 4.774 -26.246 1.00 22.99 76 SER B N 1
ATOM 2342 C CA . SER B 1 50 ? 3.043 5.446 -24.923 1.00 25.07 76 SER B CA 1
ATOM 2343 C C . SER B 1 50 ? 4.061 6.570 -24.859 1.00 25.68 76 SER B C 1
ATOM 2344 O O . SER B 1 50 ? 3.963 7.392 -23.990 1.00 27.84 76 SER B O 1
ATOM 2347 N N . GLY B 1 51 ? 5.034 6.601 -25.760 1.00 26.60 77 GLY B N 1
ATOM 2348 C CA . GLY B 1 51 ? 6.131 7.598 -25.692 1.00 29.34 77 GLY B CA 1
ATOM 2349 C C . GLY B 1 51 ? 7.374 7.163 -24.914 1.00 28.38 77 GLY B C 1
ATOM 2350 O O . GLY B 1 51 ? 8.271 7.965 -24.729 1.00 27.98 77 GLY B O 1
ATOM 2351 N N . ASP B 1 52 ? 7.425 5.927 -24.416 1.00 28.17 78 ASP B N 1
ATOM 2352 C CA A ASP B 1 52 ? 8.659 5.406 -23.800 0.50 29.28 78 ASP B CA 1
ATOM 2353 C CA B ASP B 1 52 ? 8.665 5.363 -23.828 0.50 27.59 78 ASP B CA 1
ATOM 2354 C C . ASP B 1 52 ? 9.840 5.456 -24.784 1.00 28.46 78 ASP B C 1
ATOM 2355 O O . ASP B 1 52 ? 10.995 5.579 -24.364 1.00 26.05 78 ASP B O 1
ATOM 2364 N N . ILE B 1 53 ? 9.533 5.372 -26.087 1.00 24.78 79 ILE B N 1
ATOM 2365 C CA . ILE B 1 53 ? 10.492 5.565 -27.164 1.00 21.95 79 ILE B CA 1
ATOM 2366 C C . ILE B 1 53 ? 9.846 6.535 -28.233 1.00 21.04 79 ILE B C 1
ATOM 2367 O O . ILE B 1 53 ? 8.645 6.702 -28.318 1.00 19.09 79 ILE B O 1
ATOM 2372 N N . ASP B 1 54 ? 10.684 7.168 -29.024 1.00 22.08 80 ASP B N 1
ATOM 2373 C CA . ASP B 1 54 ? 10.255 8.094 -30.092 1.00 22.83 80 ASP B CA 1
ATOM 2374 C C . ASP B 1 54 ? 10.059 7.396 -31.435 1.00 21.87 80 ASP B C 1
ATOM 2375 O O . ASP B 1 54 ? 9.426 7.931 -32.338 1.00 21.69 80 ASP B O 1
ATOM 2380 N N . ALA B 1 55 ? 10.685 6.235 -31.570 1.00 20.10 81 ALA B N 1
ATOM 2381 C CA . ALA B 1 55 ? 10.727 5.506 -32.830 1.00 17.82 81 ALA B CA 1
ATOM 2382 C C . ALA B 1 55 ? 11.017 4.066 -32.519 1.00 18.27 81 ALA B C 1
ATOM 2383 O O . ALA B 1 55 ? 11.508 3.750 -31.430 1.00 20.72 81 ALA B O 1
ATOM 2385 N N . ASN B 1 56 ? 10.669 3.171 -33.437 1.00 19.39 82 ASN B N 1
ATOM 2386 C CA . ASN B 1 56 ? 11.117 1.800 -33.308 1.00 18.31 82 ASN B CA 1
ATOM 2387 C C . ASN B 1 56 ? 11.705 1.231 -34.602 1.00 16.85 82 ASN B C 1
ATOM 2388 O O . ASN B 1 56 ? 11.537 1.781 -35.711 1.00 18.20 82 ASN B O 1
ATOM 2393 N N . TYR B 1 57 ? 12.514 0.208 -34.403 1.00 18.33 83 TYR B N 1
ATOM 2394 C CA . TYR B 1 57 ? 13.262 -0.430 -35.439 1.00 17.61 83 TYR B CA 1
ATOM 2395 C C . TYR B 1 57 ? 13.295 -1.933 -35.122 1.00 15.87 83 TYR B C 1
ATOM 2396 O O . TYR B 1 57 ? 14.216 -2.427 -34.461 1.00 15.76 83 TYR B O 1
ATOM 2405 N N . PHE B 1 58 ? 12.300 -2.654 -35.641 1.00 15.16 84 PHE B N 1
ATOM 2406 C CA . PHE B 1 58 ? 12.188 -4.092 -35.379 1.00 15.82 84 PHE B CA 1
ATOM 2407 C C . PHE B 1 58 ? 11.226 -4.861 -36.331 1.00 17.44 84 PHE B C 1
ATOM 2408 O O . PHE B 1 58 ? 11.324 -6.095 -36.399 1.00 18.38 84 PHE B O 1
ATOM 2416 N N . GLN B 1 59 ? 10.285 -4.181 -36.984 1.00 20.25 85 GLN B N 1
ATOM 2417 C CA . GLN B 1 59 ? 9.227 -4.840 -37.758 1.00 15.61 85 GLN B CA 1
ATOM 2418 C C . GLN B 1 59 ? 9.285 -4.554 -39.251 1.00 17.11 85 GLN B C 1
ATOM 2419 O O . GLN B 1 59 ? 9.746 -3.474 -39.667 1.00 16.41 85 GLN B O 1
ATOM 2425 N N . HIS B 1 60 ? 8.680 -5.467 -40.036 1.00 18.23 86 HIS B N 1
ATOM 2426 C CA . HIS B 1 60 ? 8.434 -5.259 -41.458 1.00 15.32 86 HIS B CA 1
ATOM 2427 C C . HIS B 1 60 ? 7.030 -4.774 -41.692 1.00 16.79 86 HIS B C 1
ATOM 2428 O O . HIS B 1 60 ? 6.222 -4.762 -40.775 1.00 15.16 86 HIS B O 1
ATOM 2435 N N . VAL B 1 61 ? 6.753 -4.277 -42.893 1.00 15.73 87 VAL B N 1
ATOM 2436 C CA . VAL B 1 61 ? 5.475 -3.633 -43.222 1.00 18.81 87 VAL B CA 1
ATOM 2437 C C . VAL B 1 61 ? 4.263 -4.527 -43.057 1.00 18.34 87 VAL B C 1
ATOM 2438 O O . VAL B 1 61 ? 3.235 -4.073 -42.558 1.00 20.92 87 VAL B O 1
ATOM 2442 N N . PRO B 1 62 ? 4.346 -5.806 -43.469 1.00 18.39 88 PRO B N 1
ATOM 2443 C CA . PRO B 1 62 ? 3.112 -6.614 -43.224 1.00 17.63 88 PRO B CA 1
ATOM 2444 C C . PRO B 1 62 ? 2.791 -6.767 -41.734 1.00 16.39 88 PRO B C 1
ATOM 2445 O O . PRO B 1 62 ? 1.613 -6.709 -41.345 1.00 15.65 88 PRO B O 1
ATOM 2449 N N . PHE B 1 63 ? 3.815 -6.879 -40.904 1.00 16.66 89 PHE B N 1
ATOM 2450 C CA . PHE B 1 63 ? 3.621 -6.959 -39.438 1.00 16.69 89 PHE B CA 1
ATOM 2451 C C . PHE B 1 63 ? 3.050 -5.630 -38.945 1.00 17.66 89 PHE B C 1
ATOM 2452 O O . PHE B 1 63 ? 2.092 -5.609 -38.186 1.00 19.36 89 PHE B O 1
ATOM 2460 N N . PHE B 1 64 ? 3.680 -4.539 -39.374 1.00 17.73 90 PHE B N 1
ATOM 2461 C CA . PHE B 1 64 ? 3.237 -3.166 -39.039 1.00 19.00 90 PHE B CA 1
ATOM 2462 C C . PHE B 1 64 ? 1.733 -2.994 -39.349 1.00 18.37 90 PHE B C 1
ATOM 2463 O O . PHE B 1 64 ? 0.960 -2.505 -38.510 1.00 19.60 90 PHE B O 1
ATOM 2471 N N . ASN B 1 65 ? 1.337 -3.332 -40.570 1.00 22.27 91 ASN B N 1
ATOM 2472 C CA . ASN B 1 65 ? -0.068 -3.196 -41.008 1.00 20.75 91 ASN B CA 1
ATOM 2473 C C . ASN B 1 65 ? -1.016 -4.055 -40.156 1.00 20.67 91 ASN B C 1
ATOM 2474 O O . ASN B 1 65 ? -2.107 -3.615 -39.788 1.00 22.30 91 ASN B O 1
ATOM 2479 N N . GLU B 1 66 ? -0.629 -5.295 -39.878 1.00 21.01 92 GLU B N 1
ATOM 2480 C CA . GLU B 1 66 ? -1.414 -6.158 -38.950 1.00 20.89 92 GLU B CA 1
ATOM 2481 C C . GLU B 1 66 ? -1.556 -5.521 -37.562 1.00 19.75 92 GLU B C 1
ATOM 2482 O O . GLU B 1 66 ? -2.643 -5.494 -36.997 1.00 19.59 92 GLU B O 1
ATOM 2488 N N . ALA B 1 67 ? -0.457 -4.991 -37.045 1.00 17.88 93 ALA B N 1
ATOM 2489 C CA . ALA B 1 67 ? -0.433 -4.328 -35.744 1.00 18.33 93 ALA B CA 1
ATOM 2490 C C . ALA B 1 67 ? -1.356 -3.102 -35.684 1.00 20.74 93 ALA B C 1
ATOM 2491 O O . ALA B 1 67 ? -2.058 -2.890 -34.704 1.00 21.73 93 ALA B O 1
ATOM 2493 N N . VAL B 1 68 ? -1.335 -2.292 -36.740 1.00 21.65 94 VAL B N 1
ATOM 2494 C CA . VAL B 1 68 ? -2.130 -1.094 -36.795 1.00 21.14 94 VAL B CA 1
ATOM 2495 C C . VAL B 1 68 ? -3.606 -1.490 -36.894 1.00 23.53 94 VAL B C 1
ATOM 2496 O O . VAL B 1 68 ? -4.476 -0.935 -36.245 1.00 25.54 94 VAL B O 1
ATOM 2500 N N . LYS B 1 69 ? -3.879 -2.515 -37.681 1.00 26.21 95 LYS B N 1
ATOM 2501 C CA . LYS B 1 69 ? -5.255 -3.012 -37.856 1.00 28.69 95 LYS B CA 1
ATOM 2502 C C . LYS B 1 69 ? -5.830 -3.516 -36.538 1.00 27.83 95 LYS B C 1
ATOM 2503 O O . LYS B 1 69 ? -6.974 -3.220 -36.214 1.00 30.82 95 LYS B O 1
ATOM 2509 N N . GLU B 1 70 ? -5.042 -4.321 -35.823 1.00 26.20 96 GLU B N 1
ATOM 2510 C CA . GLU B 1 70 ? -5.487 -4.961 -34.584 1.00 29.53 96 GLU B CA 1
ATOM 2511 C C . GLU B 1 70 ? -5.439 -4.070 -33.343 1.00 28.73 96 GLU B C 1
ATOM 2512 O O . GLU B 1 70 ? -6.143 -4.349 -32.386 1.00 27.53 96 GLU B O 1
ATOM 2518 N N . ASN B 1 71 ? -4.619 -3.018 -33.345 1.00 29.14 97 ASN B N 1
ATOM 2519 C CA . ASN B 1 71 ? -4.477 -2.132 -32.153 1.00 27.77 97 ASN B CA 1
ATOM 2520 C C . ASN B 1 71 ? -4.852 -0.652 -32.337 1.00 28.42 97 ASN B C 1
ATOM 2521 O O . ASN B 1 71 ? -4.715 0.142 -31.400 1.00 30.10 97 ASN B O 1
ATOM 2526 N N . ASP B 1 72 ? -5.325 -0.274 -33.532 1.00 28.27 98 ASP B N 1
ATOM 2527 C CA . ASP B 1 72 ? -5.613 1.137 -33.875 1.00 28.07 98 ASP B CA 1
ATOM 2528 C C . ASP B 1 72 ? -4.425 2.067 -33.593 1.00 25.65 98 ASP B C 1
ATOM 2529 O O . ASP B 1 72 ? -4.597 3.231 -33.225 1.00 27.01 98 ASP B O 1
ATOM 2534 N N . TYR B 1 73 ? -3.218 1.569 -33.784 1.00 22.76 99 TYR B N 1
ATOM 2535 C CA . TYR B 1 73 ? -2.065 2.412 -33.594 1.00 23.29 99 TYR B CA 1
ATOM 2536 C C . TYR B 1 73 ? -2.005 3.493 -34.667 1.00 25.60 99 TYR B C 1
ATOM 2537 O O . TYR B 1 73 ? -2.043 3.162 -35.854 1.00 25.37 99 TYR B O 1
ATOM 2546 N N . ASP B 1 74 ? -1.810 4.751 -34.252 1.00 27.18 100 ASP B N 1
ATOM 2547 C CA . ASP B 1 74 ? -1.703 5.881 -35.176 1.00 29.06 100 ASP B CA 1
ATOM 2548 C C . ASP B 1 74 ? -0.203 6.166 -35.462 1.00 27.98 100 ASP B C 1
ATOM 2549 O O . ASP B 1 74 ? 0.393 7.118 -34.946 1.00 26.81 100 ASP B O 1
ATOM 2554 N N . PHE B 1 75 ? 0.404 5.274 -36.251 1.00 24.51 101 PHE B N 1
ATOM 2555 C CA . PHE B 1 75 ? 1.837 5.295 -36.594 1.00 23.27 101 PHE B CA 1
ATOM 2556 C C . PHE B 1 75 ? 2.029 5.483 -38.089 1.00 24.84 101 PHE B C 1
ATOM 2557 O O . PHE B 1 75 ? 1.067 5.372 -38.862 1.00 23.20 101 PHE B O 1
ATOM 2565 N N . VAL B 1 76 ? 3.259 5.775 -38.485 1.00 21.14 102 VAL B N 1
ATOM 2566 C CA . VAL B 1 76 ? 3.632 5.859 -39.899 1.00 22.63 102 VAL B CA 1
ATOM 2567 C C . VAL B 1 76 ? 4.970 5.170 -40.151 1.00 21.25 102 VAL B C 1
ATOM 2568 O O . VAL B 1 76 ? 5.809 5.024 -39.252 1.00 19.53 102 VAL B O 1
ATOM 2572 N N . ASN B 1 77 ? 5.125 4.707 -41.383 1.00 21.84 103 ASN B N 1
ATOM 2573 C CA . ASN B 1 77 ? 6.361 4.112 -41.824 1.00 20.74 103 ASN B CA 1
ATOM 2574 C C . ASN B 1 77 ? 7.326 5.197 -42.272 1.00 20.92 103 ASN B C 1
ATOM 2575 O O . ASN B 1 77 ? 7.111 5.817 -43.309 1.00 19.67 103 ASN B O 1
ATOM 2580 N N . ALA B 1 78 ? 8.427 5.368 -41.533 1.00 22.45 104 ALA B N 1
ATOM 2581 C CA . ALA B 1 78 ? 9.437 6.359 -41.881 1.00 23.02 104 ALA B CA 1
ATOM 2582 C C . ALA B 1 78 ? 10.541 5.849 -42.844 1.00 24.43 104 ALA B C 1
ATOM 2583 O O . ALA B 1 78 ? 11.412 6.605 -43.214 1.00 19.08 104 ALA B O 1
ATOM 2585 N N . GLY B 1 79 ? 10.520 4.571 -43.211 1.00 23.00 105 GLY B N 1
ATOM 2586 C CA . GLY B 1 79 ? 11.365 4.057 -44.266 1.00 21.44 105 GLY B CA 1
ATOM 2587 C C . GLY B 1 79 ? 11.966 2.675 -43.972 1.00 18.27 105 GLY B C 1
ATOM 2588 O O . GLY B 1 79 ? 12.322 2.392 -42.841 1.00 17.16 105 GLY B O 1
ATOM 2589 N N . ALA B 1 80 ? 12.066 1.846 -45.011 1.00 17.07 106 ALA B N 1
ATOM 2590 C CA . ALA B 1 80 ? 12.670 0.535 -44.931 1.00 19.01 106 ALA B CA 1
ATOM 2591 C C . ALA B 1 80 ? 14.190 0.684 -44.843 1.00 19.01 106 ALA B C 1
ATOM 2592 O O . ALA B 1 80 ? 14.777 1.523 -45.557 1.00 19.32 106 ALA B O 1
ATOM 2594 N N . ILE B 1 81 ? 14.790 -0.125 -43.963 1.00 17.05 107 ILE B N 1
ATOM 2595 C CA . ILE B 1 81 ? 16.251 -0.110 -43.734 1.00 17.22 107 ILE B CA 1
ATOM 2596 C C . ILE B 1 81 ? 16.955 -1.374 -44.219 1.00 17.98 107 ILE B C 1
ATOM 2597 O O . ILE B 1 81 ? 18.078 -1.281 -44.778 1.00 18.52 107 ILE B O 1
ATOM 2602 N N . HIS B 1 82 ? 16.370 -2.553 -43.935 1.00 19.06 108 HIS B N 1
ATOM 2603 C CA . HIS B 1 82 ? 17.025 -3.830 -44.256 1.00 18.44 108 HIS B CA 1
ATOM 2604 C C . HIS B 1 82 ? 16.089 -4.998 -44.331 1.00 18.85 108 HIS B C 1
ATOM 2605 O O . HIS B 1 82 ? 14.983 -4.960 -43.760 1.00 18.79 108 HIS B O 1
ATOM 2612 N N . LEU B 1 83 ? 16.549 -6.059 -44.990 1.00 19.93 109 LEU B N 1
ATOM 2613 C CA . LEU B 1 83 ? 15.806 -7.337 -45.138 1.00 19.37 109 LEU B CA 1
ATOM 2614 C C . LEU B 1 83 ? 16.520 -8.427 -44.327 1.00 19.78 109 LEU B C 1
ATOM 2615 O O . LEU B 1 83 ? 17.791 -8.406 -44.189 1.00 19.79 109 LEU B O 1
ATOM 2620 N N . GLU B 1 84 ? 15.734 -9.389 -43.828 1.00 19.61 110 GLU B N 1
ATOM 2621 C CA . GLU B 1 84 ? 16.237 -10.570 -43.126 1.00 24.88 110 GLU B CA 1
ATOM 2622 C C . GLU B 1 84 ? 15.608 -11.834 -43.738 1.00 25.46 110 GLU B C 1
ATOM 2623 O O . GLU B 1 84 ? 14.568 -12.327 -43.227 1.00 21.77 110 GLU B O 1
ATOM 2629 N N . PRO B 1 85 ? 16.177 -12.335 -44.842 1.00 24.73 111 PRO B N 1
ATOM 2630 C CA . PRO B 1 85 ? 15.661 -13.567 -45.437 1.00 21.89 111 PRO B CA 1
ATOM 2631 C C . PRO B 1 85 ? 15.516 -14.637 -44.347 1.00 22.44 111 PRO B C 1
ATOM 2632 O O . PRO B 1 85 ? 16.482 -14.959 -43.681 1.00 17.83 111 PRO B O 1
ATOM 2636 N N . VAL B 1 86 ? 14.294 -15.137 -44.159 1.00 19.99 112 VAL B N 1
ATOM 2637 C CA . VAL B 1 86 ? 13.965 -16.035 -43.075 1.00 19.16 112 VAL B CA 1
ATOM 2638 C C . VAL B 1 86 ? 14.277 -17.482 -43.445 1.00 19.50 112 VAL B C 1
ATOM 2639 O O . VAL B 1 86 ? 14.088 -17.938 -44.597 1.00 23.62 112 VAL B O 1
ATOM 2643 N N . GLY B 1 87 ? 14.766 -18.210 -42.463 1.00 19.28 113 GLY B N 1
ATOM 2644 C CA . GLY B 1 87 ? 15.089 -19.599 -42.616 1.00 21.08 113 GLY B CA 1
ATOM 2645 C C . GLY B 1 87 ? 14.280 -20.587 -41.782 1.00 22.54 113 GLY B C 1
ATOM 2646 O O . GLY B 1 87 ? 13.665 -20.236 -40.749 1.00 20.80 113 GLY B O 1
ATOM 2647 N N . LEU B 1 88 ? 14.274 -21.828 -42.281 1.00 23.56 114 LEU B N 1
ATOM 2648 C CA . LEU B 1 88 ? 13.780 -22.982 -41.568 1.00 24.04 114 LEU B CA 1
ATOM 2649 C C . LEU B 1 88 ? 15.028 -23.696 -41.076 1.00 24.61 114 LEU B C 1
ATOM 2650 O O . LEU B 1 88 ? 15.981 -23.874 -41.853 1.00 29.98 114 LEU B O 1
ATOM 2655 N N . TYR B 1 89 ? 14.999 -24.115 -39.808 1.00 23.37 115 TYR B N 1
ATOM 2656 C CA . TYR B 1 89 ? 16.129 -24.728 -39.122 1.00 25.45 115 TYR B CA 1
ATOM 2657 C C . TYR B 1 89 ? 15.706 -26.066 -38.522 1.00 25.04 115 TYR B C 1
ATOM 2658 O O . TYR B 1 89 ? 14.537 -26.251 -38.149 1.00 23.01 115 TYR B O 1
ATOM 2667 N N . SER B 1 90 ? 16.652 -26.990 -38.440 1.00 26.85 116 SER B N 1
ATOM 2668 C CA . SER B 1 90 ? 16.412 -28.311 -37.840 1.00 30.28 116 SER B CA 1
ATOM 2669 C C . SER B 1 90 ? 17.715 -28.900 -37.449 1.00 33.19 116 SER B C 1
ATOM 2670 O O . SER B 1 90 ? 18.659 -28.817 -38.208 1.00 35.34 116 SER B O 1
ATOM 2673 N N . LYS B 1 91 ? 17.774 -29.503 -36.265 1.00 37.76 117 LYS B N 1
ATOM 2674 C CA . LYS B 1 91 ? 18.953 -30.279 -35.881 1.00 42.84 117 LYS B CA 1
ATOM 2675 C C . LYS B 1 91 ? 18.913 -31.692 -36.452 1.00 48.39 117 LYS B C 1
ATOM 2676 O O . LYS B 1 91 ? 19.965 -32.261 -36.727 1.00 55.60 117 LYS B O 1
ATOM 2682 N N . LYS B 1 92 ? 17.717 -32.233 -36.676 1.00 45.59 118 LYS B N 1
ATOM 2683 C CA . LYS B 1 92 ? 17.538 -33.631 -37.086 1.00 48.08 118 LYS B CA 1
ATOM 2684 C C . LYS B 1 92 ? 17.619 -33.855 -38.592 1.00 50.10 118 LYS B C 1
ATOM 2685 O O . LYS B 1 92 ? 18.219 -34.824 -39.056 1.00 51.73 118 LYS B O 1
ATOM 2687 N N . TYR B 1 93 ? 16.980 -32.979 -39.352 1.00 48.46 119 TYR B N 1
ATOM 2688 C CA . TYR B 1 93 ? 16.881 -33.139 -40.791 1.00 44.81 119 TYR B CA 1
ATOM 2689 C C . TYR B 1 93 ? 17.714 -32.046 -41.454 1.00 48.45 119 TYR B C 1
ATOM 2690 O O . TYR B 1 93 ? 17.529 -30.864 -41.159 1.00 46.84 119 TYR B O 1
ATOM 2699 N N . LYS B 1 94 ? 18.631 -32.446 -42.342 1.00 48.23 120 LYS B N 1
ATOM 2700 C CA . LYS B 1 94 ? 19.564 -31.503 -42.981 1.00 49.36 120 LYS B CA 1
ATOM 2701 C C . LYS B 1 94 ? 19.049 -30.907 -44.316 1.00 47.39 120 LYS B C 1
ATOM 2702 O O . LYS B 1 94 ? 19.680 -30.010 -44.891 1.00 43.08 120 LYS B O 1
ATOM 2708 N N . SER B 1 95 ? 17.906 -31.394 -44.788 1.00 45.01 121 SER B N 1
ATOM 2709 C CA . SER B 1 95 ? 17.266 -30.893 -45.994 1.00 43.14 121 SER B CA 1
ATOM 2710 C C . SER B 1 95 ? 15.767 -31.114 -45.907 1.00 42.47 121 SER B C 1
ATOM 2711 O O . SER B 1 95 ? 15.314 -32.060 -45.243 1.00 45.18 121 SER B O 1
ATOM 2714 N N . LEU B 1 96 ? 15.001 -30.273 -46.595 1.00 39.28 122 LEU B N 1
ATOM 2715 C CA . LEU B 1 96 ? 13.537 -30.399 -46.617 1.00 39.18 122 LEU B CA 1
ATOM 2716 C C . LEU B 1 96 ? 13.109 -31.743 -47.194 1.00 39.71 122 LEU B C 1
ATOM 2717 O O . LEU B 1 96 ? 12.194 -32.345 -46.673 1.00 40.36 122 LEU B O 1
ATOM 2722 N N . GLN B 1 97 ? 13.819 -32.246 -48.205 1.00 42.14 123 GLN B N 1
ATOM 2723 C CA A GLN B 1 97 ? 13.436 -33.504 -48.876 0.50 45.18 123 GLN B CA 1
ATOM 2724 C CA B GLN B 1 97 ? 13.443 -33.507 -48.879 0.50 45.58 123 GLN B CA 1
ATOM 2725 C C . GLN B 1 97 ? 13.522 -34.729 -47.951 1.00 47.78 123 GLN B C 1
ATOM 2726 O O . GLN B 1 97 ? 12.820 -35.730 -48.176 1.00 51.70 123 GLN B O 1
ATOM 2737 N N . GLU B 1 98 ? 14.377 -34.644 -46.924 1.00 46.30 124 GLU B N 1
ATOM 2738 C CA . GLU B 1 98 ? 14.545 -35.699 -45.918 1.00 49.68 124 GLU B CA 1
ATOM 2739 C C . GLU B 1 98 ? 13.396 -35.757 -44.918 1.00 48.63 124 GLU B C 1
ATOM 2740 O O . GLU B 1 98 ? 13.264 -36.744 -44.234 1.00 51.41 124 GLU B O 1
ATOM 2746 N N . ILE B 1 99 ? 12.639 -34.672 -44.778 1.00 49.73 125 ILE B N 1
ATOM 2747 C CA . ILE B 1 99 ? 11.553 -34.589 -43.790 1.00 46.36 125 ILE B CA 1
ATOM 2748 C C . ILE B 1 99 ? 10.481 -35.656 -44.065 1.00 45.52 125 ILE B C 1
ATOM 2749 O O . ILE B 1 99 ? 9.985 -35.776 -45.213 1.00 42.76 125 ILE B O 1
ATOM 2754 N N . PRO B 1 100 ? 10.146 -36.453 -43.023 1.00 47.78 126 PRO B N 1
ATOM 2755 C CA . PRO B 1 100 ? 9.149 -37.497 -43.213 1.00 45.90 126 PRO B CA 1
ATOM 2756 C C . PRO B 1 100 ? 7.789 -36.910 -43.518 1.00 43.37 126 PRO B C 1
ATOM 2757 O O . PRO B 1 100 ? 7.475 -35.809 -43.074 1.00 42.20 126 PRO B O 1
ATOM 2761 N N . ASP B 1 101 ? 7.000 -37.640 -44.280 1.00 45.02 127 ASP B N 1
ATOM 2762 C CA . ASP B 1 101 ? 5.638 -37.234 -44.552 1.00 44.53 127 ASP B CA 1
ATOM 2763 C C . ASP B 1 101 ? 4.928 -37.063 -43.210 1.00 42.01 127 ASP B C 1
ATOM 2764 O O . ASP B 1 101 ? 5.168 -37.812 -42.257 1.00 43.36 127 ASP B O 1
ATOM 2769 N N . GLY B 1 102 ? 4.047 -36.079 -43.130 1.00 40.34 128 GLY B N 1
ATOM 2770 C CA . GLY B 1 102 ? 3.273 -35.876 -41.911 1.00 39.34 128 GLY B CA 1
ATOM 2771 C C . GLY B 1 102 ? 4.012 -35.194 -40.793 1.00 37.65 128 GLY B C 1
ATOM 2772 O O . GLY B 1 102 ? 3.466 -35.047 -39.706 1.00 40.01 128 GLY B O 1
ATOM 2773 N N . SER B 1 103 ? 5.235 -34.762 -41.042 1.00 35.73 129 SER B N 1
ATOM 2774 C CA . SER B 1 103 ? 5.974 -34.033 -40.031 1.00 35.71 129 SER B CA 1
ATOM 2775 C C . SER B 1 103 ? 5.331 -32.660 -39.757 1.00 33.38 129 SER B C 1
ATOM 2776 O O . SER B 1 103 ? 4.650 -32.088 -40.630 1.00 33.91 129 SER B O 1
ATOM 2779 N N . THR B 1 104 ? 5.564 -32.148 -38.550 1.00 32.43 130 THR B N 1
ATOM 2780 C CA . THR B 1 104 ? 5.091 -30.828 -38.153 1.00 30.60 130 THR B CA 1
ATOM 2781 C C . THR B 1 104 ? 6.201 -29.782 -38.301 1.00 31.03 130 THR B C 1
ATOM 2782 O O . THR B 1 104 ? 7.347 -29.994 -37.865 1.00 30.39 130 THR B O 1
ATOM 2786 N N . ILE B 1 105 ? 5.850 -28.665 -38.952 1.00 30.85 131 ILE B N 1
ATOM 2787 C CA . ILE B 1 105 ? 6.722 -27.517 -39.125 1.00 28.61 131 ILE B CA 1
ATOM 2788 C C . ILE B 1 105 ? 6.218 -26.487 -38.102 1.00 26.82 131 ILE B C 1
ATOM 2789 O O . ILE B 1 105 ? 5.013 -26.192 -38.047 1.00 24.27 131 ILE B O 1
ATOM 2794 N N . TYR B 1 106 ? 7.128 -26.036 -37.247 1.00 23.79 132 TYR B N 1
ATOM 2795 C CA . TYR B 1 106 ? 6.799 -25.073 -36.199 1.00 25.08 132 TYR B CA 1
ATOM 2796 C C . TYR B 1 106 ? 7.080 -23.669 -36.694 1.00 21.94 132 TYR B C 1
ATOM 2797 O O . TYR B 1 106 ? 8.197 -23.373 -37.147 1.00 22.24 132 TYR B O 1
ATOM 2806 N N . VAL B 1 107 ? 6.061 -22.815 -36.620 1.00 20.54 133 VAL B N 1
ATOM 2807 C CA . VAL B 1 107 ? 6.155 -21.396 -36.984 1.00 20.89 133 VAL B CA 1
ATOM 2808 C C . VAL B 1 107 ? 5.572 -20.569 -35.822 1.00 21.37 133 VAL B C 1
ATOM 2809 O O . VAL B 1 107 ? 4.791 -21.094 -35.031 1.00 21.95 133 VAL B O 1
ATOM 2813 N N . SER B 1 108 ? 5.926 -19.288 -35.713 1.00 18.36 134 SER B N 1
ATOM 2814 C CA . SER B 1 108 ? 5.375 -18.462 -34.654 1.00 18.08 134 SER B CA 1
ATOM 2815 C C . SER B 1 108 ? 3.887 -18.165 -34.921 1.00 19.05 134 SER B C 1
ATOM 2816 O O . SER B 1 108 ? 3.370 -18.465 -36.016 1.00 18.70 134 SER B O 1
ATOM 2819 N N . SER B 1 109 ? 3.235 -17.590 -33.937 1.00 18.53 135 SER B N 1
ATOM 2820 C CA . SER B 1 109 ? 1.826 -17.164 -34.024 1.00 18.75 135 SER B CA 1
ATOM 2821 C C . SER B 1 109 ? 1.649 -15.859 -34.841 1.00 20.93 135 SER B C 1
ATOM 2822 O O . SER B 1 109 ? 0.535 -15.421 -34.988 1.00 19.08 135 SER B O 1
ATOM 2825 N N . SER B 1 110 ? 2.741 -15.261 -35.330 1.00 18.14 136 SER B N 1
ATOM 2826 C CA . SER B 1 110 ? 2.707 -13.970 -36.063 1.00 19.16 136 SER B CA 1
ATOM 2827 C C . SER B 1 110 ? 2.240 -14.284 -37.464 1.00 21.13 136 SER B C 1
ATOM 2828 O O . SER B 1 110 ? 2.996 -14.806 -38.287 1.00 16.07 136 SER B O 1
ATOM 2831 N N . VAL B 1 111 ? 0.948 -13.988 -37.715 1.00 20.14 137 VAL B N 1
ATOM 2832 C CA . VAL B 1 111 ? 0.307 -14.381 -38.954 1.00 21.71 137 VAL B CA 1
ATOM 2833 C C . VAL B 1 111 ? 0.979 -13.79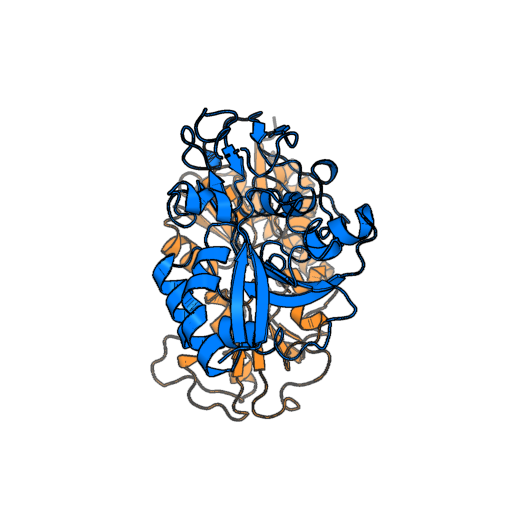0 -40.193 1.00 21.69 137 VAL B C 1
ATOM 2834 O O . VAL B 1 111 ? 0.976 -14.409 -41.286 1.00 23.16 137 VAL B O 1
ATOM 2838 N N . SER B 1 112 ? 1.546 -12.594 -40.065 1.00 21.93 138 SER B N 1
ATOM 2839 C CA . SER B 1 112 ? 2.185 -11.970 -41.212 1.00 22.08 138 SER B CA 1
ATOM 2840 C C . SER B 1 112 ? 3.478 -12.651 -41.685 1.00 21.42 138 SER B C 1
ATOM 2841 O O . SER B 1 112 ? 3.910 -12.391 -42.807 1.00 21.93 138 SER B O 1
ATOM 2844 N N . ASP B 1 113 ? 4.061 -13.544 -40.885 1.00 21.23 139 ASP B N 1
ATOM 2845 C CA . ASP B 1 113 ? 5.196 -14.359 -41.349 1.00 21.61 139 ASP B CA 1
ATOM 2846 C C . ASP B 1 113 ? 4.751 -15.688 -41.987 1.00 22.36 139 ASP B C 1
ATOM 2847 O O . ASP B 1 113 ? 5.589 -16.408 -42.523 1.00 18.90 139 ASP B O 1
ATOM 2852 N N . TRP B 1 114 ? 3.457 -16.034 -41.903 1.00 20.69 140 TRP B N 1
ATOM 2853 C CA . TRP B 1 114 ? 2.989 -17.313 -42.424 1.00 20.37 140 TRP B CA 1
ATOM 2854 C C . TRP B 1 114 ? 3.208 -17.477 -43.898 1.00 21.59 140 TRP B C 1
ATOM 2855 O O . TRP B 1 114 ? 3.630 -18.561 -44.324 1.00 25.54 140 TRP B O 1
ATOM 2866 N N . PRO B 1 115 ? 2.956 -16.424 -44.705 1.00 19.70 141 PRO B N 1
ATOM 2867 C CA . PRO B 1 115 ? 3.225 -16.538 -46.123 1.00 21.99 141 PRO B CA 1
ATOM 2868 C C . PRO B 1 115 ? 4.703 -16.844 -46.507 1.00 22.04 141 PRO B C 1
ATOM 2869 O O . PRO B 1 115 ? 4.968 -17.393 -47.584 1.00 26.67 141 PRO B O 1
ATOM 2873 N N . ARG B 1 116 ? 5.606 -16.510 -45.616 1.00 21.70 142 ARG B N 1
ATOM 2874 C CA . ARG B 1 116 ? 7.065 -16.750 -45.829 1.00 22.06 142 ARG B CA 1
ATOM 2875 C C . ARG B 1 116 ? 7.433 -18.235 -45.771 1.00 20.84 142 ARG B C 1
ATOM 2876 O O . ARG B 1 116 ? 8.199 -18.709 -46.591 1.00 22.75 142 ARG B O 1
ATOM 2884 N N . VAL B 1 117 ? 6.939 -18.966 -44.759 1.00 21.91 143 VAL B N 1
ATOM 2885 C CA . VAL B 1 117 ? 7.187 -20.412 -44.722 1.00 21.71 143 VAL B CA 1
ATOM 2886 C C . VAL B 1 117 ? 6.473 -21.076 -45.906 1.00 22.03 143 VAL B C 1
ATOM 2887 O O . VAL B 1 117 ? 7.018 -22.016 -46.520 1.00 24.34 143 VAL B O 1
ATOM 2891 N N . LEU B 1 118 ? 5.281 -20.576 -46.258 1.00 23.31 144 LEU B N 1
ATOM 2892 C CA . LEU B 1 118 ? 4.520 -21.115 -47.420 1.00 24.29 144 LEU B CA 1
ATOM 2893 C C . LEU B 1 118 ? 5.305 -20.894 -48.755 1.00 25.63 144 LEU B C 1
ATOM 2894 O O . LEU B 1 118 ? 5.357 -21.821 -49.586 1.00 26.03 144 LEU B O 1
ATOM 2899 N N . THR B 1 119 ? 5.951 -19.722 -48.932 1.00 26.22 145 THR B N 1
ATOM 2900 C CA A THR B 1 119 ? 6.763 -19.448 -50.141 0.50 28.42 145 THR B CA 1
ATOM 2901 C CA B THR B 1 119 ? 6.715 -19.471 -50.157 0.50 28.25 145 THR B CA 1
ATOM 2902 C C . THR B 1 119 ? 8.009 -20.322 -50.174 1.00 28.20 145 THR B C 1
ATOM 2903 O O . THR B 1 119 ? 8.426 -20.795 -51.222 1.00 30.82 145 THR B O 1
ATOM 2910 N N . ILE B 1 120 ? 8.617 -20.543 -49.015 1.00 26.91 146 ILE B N 1
ATOM 2911 C CA . ILE B 1 120 ? 9.796 -21.441 -48.944 1.00 26.12 146 ILE B CA 1
ATOM 2912 C C . ILE B 1 120 ? 9.399 -22.853 -49.397 1.00 27.45 146 ILE B C 1
ATOM 2913 O O . ILE B 1 120 ? 10.017 -23.429 -50.294 1.00 31.13 146 ILE B O 1
ATOM 2918 N N . LEU B 1 121 ? 8.309 -23.393 -48.844 1.00 27.94 147 LEU B N 1
ATOM 2919 C CA . LEU B 1 121 ? 7.832 -24.733 -49.232 1.00 29.66 147 LEU B CA 1
ATOM 2920 C C . LEU B 1 121 ? 7.382 -24.806 -50.718 1.00 31.17 147 LEU B C 1
ATOM 2921 O O . LEU B 1 121 ? 7.609 -25.822 -51.405 1.00 31.68 147 LEU B O 1
ATOM 2926 N N . GLU B 1 122 ? 6.750 -23.742 -51.214 1.00 32.62 148 GLU B N 1
ATOM 2927 C CA . GLU B 1 122 ? 6.407 -23.625 -52.656 1.00 36.13 148 GLU B CA 1
ATOM 2928 C C . GLU B 1 122 ? 7.673 -23.625 -53.552 1.00 35.38 148 GLU B C 1
ATOM 2929 O O . GLU B 1 122 ? 7.728 -24.348 -54.536 1.00 36.98 148 GLU B O 1
ATOM 2935 N N . ASP B 1 123 ? 8.686 -22.829 -53.183 1.00 34.99 149 ASP B N 1
ATOM 2936 C CA . ASP B 1 123 ? 9.957 -22.788 -53.947 1.00 36.33 149 ASP B CA 1
ATOM 2937 C C . ASP B 1 123 ? 10.590 -24.166 -54.019 1.00 35.25 149 ASP B C 1
ATOM 2938 O O . ASP B 1 123 ? 11.122 -24.537 -55.042 1.00 39.06 149 ASP B O 1
ATOM 2943 N N . ALA B 1 124 ? 10.484 -24.926 -52.923 1.00 33.18 150 ALA B N 1
ATOM 2944 C CA . ALA B 1 124 ? 10.954 -26.312 -52.830 1.00 34.15 150 ALA B CA 1
ATOM 2945 C C . ALA B 1 124 ? 10.086 -27.307 -53.607 1.00 35.87 150 ALA B C 1
ATOM 2946 O O . ALA B 1 124 ? 10.467 -28.455 -53.734 1.00 39.23 150 ALA B O 1
ATOM 2948 N N . GLY B 1 125 ? 8.911 -26.887 -54.063 1.00 36.28 151 GLY B N 1
ATOM 2949 C CA . GLY B 1 125 ? 8.012 -27.747 -54.811 1.00 40.20 151 GLY B CA 1
ATOM 2950 C C . GLY B 1 125 ? 7.197 -28.668 -53.950 1.00 40.74 151 GLY B C 1
ATOM 2951 O O . GLY B 1 125 ? 6.596 -29.598 -54.482 1.00 45.27 151 GLY B O 1
ATOM 2952 N N . LEU B 1 126 ? 7.147 -28.409 -52.641 1.00 38.75 152 LEU B N 1
ATOM 2953 C CA . LEU B 1 126 ? 6.443 -29.278 -51.675 1.00 39.16 152 LEU B CA 1
ATOM 2954 C C . LEU B 1 126 ? 4.991 -28.911 -51.448 1.00 38.52 152 LEU B C 1
ATOM 2955 O O . LEU B 1 126 ? 4.232 -29.743 -51.001 1.00 42.23 152 LEU B O 1
ATOM 2960 N N . ILE B 1 127 ? 4.621 -27.665 -51.711 1.00 39.63 153 ILE B N 1
ATOM 2961 C CA . ILE B 1 127 ? 3.223 -27.248 -51.650 1.00 41.26 153 ILE B CA 1
ATOM 2962 C C . ILE B 1 127 ? 2.831 -26.280 -52.772 1.00 43.27 153 ILE B C 1
ATOM 2963 O O . ILE B 1 127 ? 3.686 -25.627 -53.356 1.00 42.11 153 ILE B O 1
ATOM 2968 N N . THR B 1 128 ? 1.532 -26.203 -53.048 1.00 46.67 154 THR B N 1
ATOM 2969 C CA . THR B 1 128 ? 0.953 -25.148 -53.882 1.00 46.56 154 THR B CA 1
ATOM 2970 C C . THR B 1 128 ? -0.160 -24.503 -53.055 1.00 46.49 154 THR B C 1
ATOM 2971 O O . THR B 1 128 ? -0.668 -25.121 -52.096 1.00 43.68 154 THR B O 1
ATOM 2975 N N . LEU B 1 129 ? -0.513 -23.264 -53.386 1.00 42.75 155 LEU B N 1
ATOM 2976 C CA . LEU B 1 129 ? -1.618 -22.568 -52.710 1.00 43.35 155 LEU B CA 1
ATOM 2977 C C . LEU B 1 129 ? -2.834 -22.628 -53.613 1.00 47.05 155 LEU B C 1
ATOM 2978 O O . LEU B 1 129 ? -2.685 -22.776 -54.823 1.00 48.17 155 LEU B O 1
ATOM 2983 N N . LYS B 1 130 ? -4.036 -22.564 -53.038 1.00 49.60 156 LYS B N 1
ATOM 2984 C CA . LYS B 1 130 ? -5.271 -22.670 -53.844 1.00 54.56 156 LYS B CA 1
ATOM 2985 C C . LYS B 1 130 ? -5.366 -21.533 -54.842 1.00 57.37 156 LYS B C 1
ATOM 2986 O O . LYS B 1 130 ? -4.827 -20.454 -54.610 1.00 53.56 156 LYS B O 1
ATOM 2992 N N . GLU B 1 131 ? -6.041 -21.811 -55.955 1.00 67.25 157 GLU B N 1
ATOM 2993 C CA . GLU B 1 131 ? -6.344 -20.826 -56.992 1.00 70.54 157 GLU B CA 1
ATOM 2994 C C . GLU B 1 131 ? -7.107 -19.644 -56.420 1.00 67.22 157 GLU B C 1
ATOM 2995 O O . GLU B 1 131 ? -8.100 -19.826 -55.716 1.00 70.80 157 GLU B O 1
ATOM 3001 N N . GLY B 1 132 ? -6.658 -18.444 -56.760 1.00 64.62 158 GLY B N 1
ATOM 3002 C CA . GLY B 1 132 ? -7.297 -17.223 -56.320 1.00 66.90 158 GLY B CA 1
ATOM 3003 C C . GLY B 1 132 ? -7.091 -16.915 -54.853 1.00 71.28 158 GLY B C 1
ATOM 3004 O O . GLY B 1 132 ? -7.896 -16.209 -54.257 1.00 82.78 158 GLY B O 1
ATOM 3005 N N . VAL B 1 133 ? -6.016 -17.444 -54.270 1.00 71.25 159 VAL B N 1
ATOM 3006 C CA . VAL B 1 133 ? -5.642 -17.134 -52.888 1.00 68.04 159 VAL B CA 1
ATOM 3007 C C . VAL B 1 133 ? -4.978 -15.756 -52.878 1.00 60.99 159 VAL B C 1
ATOM 3008 O O . VAL B 1 133 ? -4.218 -15.418 -53.796 1.00 68.34 159 VAL B O 1
ATOM 3012 N N . ASP B 1 134 ? -5.276 -14.958 -51.862 1.00 56.80 160 ASP B N 1
ATOM 3013 C CA . ASP B 1 134 ? -4.543 -13.701 -51.649 1.00 53.59 160 ASP B CA 1
ATOM 3014 C C . ASP B 1 134 ? -3.203 -14.029 -50.982 1.00 52.74 160 ASP B C 1
ATOM 3015 O O . ASP B 1 134 ? -3.161 -14.267 -49.785 1.00 58.29 160 ASP B O 1
ATOM 3020 N N . ARG B 1 135 ? -2.109 -13.945 -51.737 1.00 51.94 161 ARG B N 1
ATOM 3021 C CA . ARG B 1 135 ? -0.764 -14.327 -51.241 1.00 51.17 161 ARG B CA 1
ATOM 3022 C C . ARG B 1 135 ? -0.170 -13.468 -50.124 1.00 49.36 161 ARG B C 1
ATOM 3023 O O . ARG B 1 135 ? 0.688 -13.929 -49.371 1.00 52.92 161 ARG B O 1
ATOM 3031 N N . THR B 1 136 ? -0.641 -12.234 -49.998 1.00 51.89 162 THR B N 1
ATOM 3032 C CA . THR B 1 136 ? -0.169 -11.310 -48.956 1.00 50.43 162 THR B CA 1
ATOM 3033 C C . THR B 1 136 ? -0.617 -11.750 -47.551 1.00 43.65 162 THR B C 1
ATOM 3034 O O . THR B 1 136 ? 0.127 -11.598 -46.591 1.00 49.14 162 THR B O 1
ATOM 3038 N N . THR B 1 137 ? -1.827 -12.320 -47.457 1.00 44.79 163 THR B N 1
ATOM 3039 C CA . THR B 1 137 ? -2.441 -12.761 -46.189 1.00 39.60 163 THR B CA 1
ATOM 3040 C C . THR B 1 137 ? -2.686 -14.276 -46.189 1.00 37.39 163 THR B C 1
ATOM 3041 O O . THR B 1 137 ? -3.657 -14.758 -45.627 1.00 39.40 163 THR B O 1
ATOM 3045 N N . ALA B 1 138 ? -1.801 -15.029 -46.848 1.00 35.90 164 ALA B N 1
ATOM 3046 C CA . ALA B 1 138 ? -1.968 -16.474 -46.965 1.00 32.67 164 ALA B CA 1
ATOM 3047 C C . ALA B 1 138 ? -1.883 -17.131 -45.588 1.00 30.00 164 ALA B C 1
ATOM 3048 O O . ALA B 1 138 ? -1.142 -16.670 -44.682 1.00 26.08 164 ALA B O 1
ATOM 3050 N N . THR B 1 139 ? -2.708 -18.156 -45.418 1.00 28.49 165 THR B N 1
ATOM 3051 C CA . THR B 1 139 ? -2.663 -19.004 -44.221 1.00 28.14 165 THR B CA 1
ATOM 3052 C C . THR B 1 139 ? -2.568 -20.448 -44.644 1.00 29.12 165 THR B C 1
ATOM 3053 O O . THR B 1 139 ? -2.671 -20.785 -45.835 1.00 30.59 165 THR B O 1
ATOM 3057 N N . PHE B 1 140 ? -2.392 -21.321 -43.666 1.00 29.12 166 PHE B N 1
ATOM 3058 C CA . PHE B 1 140 ? -2.178 -22.743 -43.938 1.00 30.57 166 PHE B CA 1
ATOM 3059 C C . PHE B 1 140 ? -3.403 -23.401 -44.563 1.00 33.15 166 PHE B C 1
ATOM 3060 O O . PHE B 1 140 ? -3.284 -24.364 -45.325 1.00 33.72 166 PHE B O 1
ATOM 3068 N N . ASP B 1 141 ? -4.566 -22.830 -44.292 1.00 36.48 167 ASP B N 1
ATOM 3069 C CA . ASP B 1 141 ? -5.808 -23.272 -44.911 1.00 43.21 167 ASP B CA 1
ATOM 3070 C C . ASP B 1 141 ? -5.849 -22.990 -46.416 1.00 40.63 167 ASP B C 1
ATOM 3071 O O . ASP B 1 141 ? -6.687 -23.538 -47.127 1.00 41.52 167 ASP B O 1
ATOM 3076 N N . ASP B 1 142 ? -4.934 -22.158 -46.911 1.00 38.08 168 ASP B N 1
ATOM 3077 C CA . ASP B 1 142 ? -4.833 -21.870 -48.335 1.00 39.63 168 ASP B CA 1
ATOM 3078 C C . ASP B 1 142 ? -4.044 -22.913 -49.140 1.00 39.37 168 ASP B C 1
ATOM 3079 O O . ASP B 1 142 ? -4.031 -22.841 -50.370 1.00 40.85 168 ASP B O 1
ATOM 3084 N N . ILE B 1 143 ? -3.431 -23.881 -48.457 1.00 36.43 169 ILE B N 1
ATOM 3085 C CA . ILE B 1 143 ? -2.674 -24.958 -49.102 1.00 37.31 169 ILE B CA 1
ATOM 3086 C C . ILE B 1 143 ? -3.577 -25.848 -49.935 1.00 40.16 169 ILE B C 1
ATOM 3087 O O . ILE B 1 143 ? -4.652 -26.255 -49.497 1.00 42.94 169 ILE B O 1
ATOM 3092 N N . ASP B 1 144 ? -3.141 -26.094 -51.170 1.00 44.14 170 ASP B N 1
ATOM 3093 C CA . ASP B 1 144 ? -3.796 -26.964 -52.119 1.00 48.09 170 ASP B CA 1
ATOM 3094 C C . ASP B 1 144 ? -2.986 -28.273 -52.196 1.00 49.33 170 ASP B C 1
ATOM 3095 O O . ASP B 1 144 ? -3.331 -29.219 -51.515 1.00 48.22 170 ASP B O 1
ATOM 3100 N N . LYS B 1 145 ? -1.931 -28.332 -53.010 1.00 50.52 171 LYS B N 1
ATOM 3101 C CA . LYS B 1 145 ? -1.046 -29.507 -53.047 1.00 52.48 171 LYS B CA 1
ATOM 3102 C C . LYS B 1 145 ? -0.147 -29.466 -51.813 1.00 46.56 171 LYS B C 1
ATOM 3103 O O . LYS B 1 145 ? 0.343 -28.400 -51.453 1.00 43.29 171 LYS B O 1
ATOM 3109 N N . ASN B 1 146 ? 0.024 -30.627 -51.173 1.00 45.68 172 ASN B N 1
ATOM 3110 C CA . ASN B 1 146 ? 0.899 -30.813 -50.015 1.00 43.41 172 ASN B CA 1
ATOM 3111 C C . ASN B 1 146 ? 1.480 -32.211 -50.153 1.00 43.10 172 ASN B C 1
ATOM 3112 O O . ASN B 1 146 ? 0.950 -33.184 -49.595 1.00 42.13 172 ASN B O 1
ATOM 3117 N N . THR B 1 147 ? 2.595 -32.281 -50.876 1.00 44.87 173 THR B N 1
ATOM 3118 C CA A THR B 1 147 ? 3.199 -33.555 -51.281 0.50 47.13 173 THR B CA 1
ATOM 3119 C CA B THR B 1 147 ? 3.164 -33.571 -51.275 0.50 47.06 173 THR B CA 1
ATOM 3120 C C . THR B 1 147 ? 3.615 -34.428 -50.086 1.00 46.76 173 THR B C 1
ATOM 3121 O O . THR B 1 147 ? 3.333 -35.621 -50.054 1.00 47.32 173 THR B O 1
ATOM 3128 N N . LYS B 1 148 ? 4.275 -33.824 -49.107 1.00 42.68 174 LYS B N 1
ATOM 3129 C CA . LYS B 1 148 ? 4.683 -34.550 -47.897 1.00 43.64 174 LYS B CA 1
ATOM 3130 C C . LYS B 1 148 ? 3.610 -34.528 -46.779 1.00 41.28 174 LYS B C 1
ATOM 3131 O O . LYS B 1 148 ? 3.870 -34.992 -45.682 1.00 40.43 174 LYS B O 1
ATOM 3137 N N . LYS B 1 149 ? 2.412 -34.003 -47.050 1.00 41.15 175 LYS B N 1
ATOM 3138 C CA . LYS B 1 149 ? 1.343 -33.891 -46.047 1.00 40.75 175 LYS B CA 1
ATOM 3139 C C . LYS B 1 149 ? 1.877 -33.248 -44.755 1.00 38.16 175 LYS B C 1
ATOM 3140 O O . LYS B 1 149 ? 1.616 -33.714 -43.663 1.00 36.57 175 LYS B O 1
ATOM 3146 N N . LEU B 1 150 ? 2.632 -32.177 -44.914 1.00 35.49 176 LEU B N 1
ATOM 3147 C CA . LEU B 1 150 ? 3.190 -31.455 -43.784 1.00 36.34 176 LEU B CA 1
ATOM 3148 C C . LEU B 1 150 ? 2.078 -30.805 -42.914 1.00 35.34 176 LEU B C 1
ATOM 3149 O O . LEU B 1 150 ? 1.023 -30.386 -43.407 1.00 32.37 176 LEU B O 1
ATOM 3154 N N . LYS B 1 151 ? 2.322 -30.805 -41.607 1.00 35.59 177 LYS B N 1
ATOM 3155 C CA . LYS B 1 151 ? 1.463 -30.183 -40.624 1.00 33.81 177 LYS B CA 1
ATOM 3156 C C . LYS B 1 151 ? 2.157 -28.926 -40.101 1.00 30.68 177 LYS B C 1
ATOM 3157 O O . LYS B 1 151 ? 3.401 -28.793 -40.148 1.00 29.33 177 LYS B O 1
ATOM 3163 N N . PHE B 1 152 ? 1.356 -27.999 -39.600 1.00 28.54 178 PHE B N 1
ATOM 3164 C CA . PHE B 1 152 ? 1.888 -26.755 -39.101 1.00 28.29 178 PHE B CA 1
ATOM 3165 C C . PHE B 1 152 ? 1.439 -26.476 -37.702 1.00 26.25 178 PHE B C 1
ATOM 3166 O O . PHE B 1 152 ? 0.259 -26.511 -37.404 1.00 27.62 178 PHE B O 1
ATOM 3174 N N . ASN B 1 153 ? 2.390 -26.175 -36.828 1.00 25.05 179 ASN B N 1
ATOM 3175 C CA . ASN B 1 153 ? 2.056 -25.676 -35.504 1.00 25.17 179 ASN B CA 1
ATOM 3176 C C . ASN B 1 153 ? 2.455 -24.205 -35.456 1.00 22.71 179 ASN B C 1
ATOM 3177 O O . ASN B 1 153 ? 3.652 -23.881 -35.561 1.00 21.27 179 ASN B O 1
ATOM 3182 N N . HIS B 1 154 ? 1.463 -23.343 -35.253 1.00 22.36 180 HIS B N 1
ATOM 3183 C CA . HIS B 1 154 ? 1.652 -21.878 -35.185 1.00 21.15 180 HIS B CA 1
ATOM 3184 C C . HIS B 1 154 ? 1.241 -21.267 -33.840 1.00 22.17 180 HIS B C 1
ATOM 3185 O O . HIS B 1 154 ? 0.768 -20.138 -33.760 1.00 20.95 180 HIS B O 1
ATOM 3192 N N . GLU B 1 155 ? 1.434 -22.007 -32.764 1.00 24.09 181 GLU B N 1
ATOM 3193 C CA . GLU B 1 155 ? 0.974 -21.577 -31.430 1.00 26.25 181 GLU B CA 1
ATOM 3194 C C . GLU B 1 155 ? 1.953 -20.679 -30.683 1.00 22.27 181 GLU B C 1
ATOM 3195 O O . GLU B 1 155 ? 1.544 -19.888 -29.890 1.00 21.07 181 GLU B O 1
ATOM 3201 N N . SER B 1 156 ? 3.243 -20.847 -30.895 1.00 22.02 182 SER B N 1
ATOM 3202 C CA . SER B 1 156 ? 4.241 -20.209 -30.036 1.00 21.65 182 SER B CA 1
ATOM 3203 C C . SER B 1 156 ? 4.665 -18.784 -30.435 1.00 23.08 182 SER B C 1
ATOM 3204 O O . SER B 1 156 ? 4.653 -18.406 -31.624 1.00 20.82 182 SER B O 1
ATOM 3207 N N . ASP B 1 157 ? 5.124 -18.021 -29.440 1.00 21.84 183 ASP B N 1
ATOM 3208 C CA . ASP B 1 157 ? 5.595 -16.660 -29.658 1.00 21.55 183 ASP B CA 1
ATOM 3209 C C . ASP B 1 157 ? 6.868 -16.652 -30.460 1.00 21.49 183 ASP B C 1
ATOM 3210 O O . ASP B 1 157 ? 7.667 -17.590 -30.345 1.00 20.44 183 ASP B O 1
ATOM 3215 N N . PRO B 1 158 ? 7.088 -15.600 -31.267 1.00 19.77 184 PRO B N 1
ATOM 3216 C CA . PRO B 1 158 ? 8.335 -15.482 -32.026 1.00 19.32 184 PRO B CA 1
ATOM 3217 C C . PRO B 1 158 ? 9.611 -15.578 -31.180 1.00 19.52 184 PRO B C 1
ATOM 3218 O O . PRO B 1 158 ? 10.576 -16.148 -31.661 1.00 17.87 184 PRO B O 1
ATOM 3222 N N . ALA B 1 159 ? 9.576 -15.048 -29.950 1.00 19.67 185 ALA B N 1
ATOM 3223 C CA . ALA B 1 159 ? 10.737 -15.111 -29.043 1.00 24.35 185 ALA B CA 1
ATOM 3224 C C . ALA B 1 159 ? 11.084 -16.528 -28.590 1.00 23.27 185 ALA B C 1
ATOM 3225 O O . ALA B 1 159 ? 12.157 -16.749 -28.054 1.00 23.38 185 ALA B O 1
ATOM 3227 N N . ILE B 1 160 ? 10.200 -17.508 -28.752 1.00 26.23 186 ILE B N 1
ATOM 3228 C CA . ILE B 1 160 ? 10.541 -18.841 -28.252 1.00 26.46 186 ILE B CA 1
ATOM 3229 C C . ILE B 1 160 ? 10.903 -19.846 -29.358 1.00 23.88 186 ILE B C 1
ATOM 3230 O O . ILE B 1 160 ? 11.209 -20.994 -29.055 1.00 27.59 186 ILE B O 1
ATOM 3243 N N . THR B 1 162 ? 13.589 -20.171 -31.190 1.00 20.77 188 THR B N 1
ATOM 3244 C CA . THR B 1 162 ? 14.924 -20.736 -30.984 1.00 21.64 188 THR B CA 1
ATOM 3245 C C . THR B 1 162 ? 14.906 -21.837 -29.888 1.00 24.84 188 THR B C 1
ATOM 3246 O O . THR B 1 162 ? 15.713 -22.772 -29.954 1.00 27.80 188 THR B O 1
ATOM 3250 N N . THR B 1 163 ? 14.013 -21.735 -28.897 1.00 24.00 189 THR B N 1
ATOM 3251 C CA . THR B 1 163 ? 13.879 -22.783 -27.869 1.00 27.20 189 THR B CA 1
ATOM 3252 C C . THR B 1 163 ? 13.314 -24.058 -28.459 1.00 27.58 189 THR B C 1
ATOM 3253 O O . THR B 1 163 ? 13.825 -25.155 -28.206 1.00 30.85 189 THR B O 1
ATOM 3257 N N . LEU B 1 164 ? 12.283 -23.920 -29.289 1.00 27.58 190 LEU B N 1
ATOM 3258 C CA . LEU B 1 164 ? 11.684 -25.088 -29.980 1.00 27.84 190 LEU B CA 1
ATOM 3259 C C . LEU B 1 164 ? 12.736 -25.800 -30.849 1.00 27.72 190 LEU B C 1
ATOM 3260 O O . LEU B 1 164 ? 12.817 -27.029 -30.839 1.00 27.46 190 LEU B O 1
ATOM 3265 N N . TYR B 1 165 ? 13.537 -25.012 -31.570 1.00 25.48 191 TYR B N 1
ATOM 3266 C CA . TYR B 1 165 ? 14.648 -25.523 -32.368 1.00 27.05 191 TYR B CA 1
ATOM 3267 C C . TYR B 1 165 ? 15.644 -26.279 -31.493 1.00 29.42 191 TYR B C 1
ATOM 3268 O O . TYR B 1 165 ? 16.023 -27.413 -31.820 1.00 33.17 191 TYR B O 1
ATOM 3277 N N . ASP B 1 166 ? 16.066 -25.643 -30.396 1.00 30.26 192 ASP B N 1
ATOM 3278 C CA . ASP B 1 166 ? 17.028 -26.229 -29.455 1.00 32.34 192 ASP B CA 1
ATOM 3279 C C . ASP B 1 166 ? 16.525 -27.539 -28.856 1.00 33.56 192 ASP B C 1
ATOM 3280 O O . ASP B 1 166 ? 17.282 -28.497 -28.746 1.00 33.67 192 ASP B O 1
ATOM 3285 N N . ASN B 1 167 ? 15.244 -27.552 -28.475 1.00 31.81 193 ASN B N 1
ATOM 3286 C CA . ASN B 1 167 ? 14.600 -28.718 -27.888 1.00 34.03 193 ASN B CA 1
ATOM 3287 C C . ASN B 1 167 ? 14.189 -29.765 -28.921 1.00 34.09 193 ASN B C 1
ATOM 3288 O O . ASN B 1 167 ? 13.690 -30.811 -28.546 1.00 32.61 193 ASN B O 1
ATOM 3293 N N . GLU B 1 168 ? 14.431 -29.491 -30.208 1.00 32.21 194 GLU B N 1
ATOM 3294 C CA . GLU B 1 168 ? 14.123 -30.391 -31.301 1.00 33.51 194 GLU B CA 1
ATOM 3295 C C . GLU B 1 168 ? 12.650 -30.784 -31.325 1.00 32.39 194 GLU B C 1
ATOM 3296 O O . GLU B 1 168 ? 12.302 -31.954 -31.475 1.00 34.49 194 GLU B O 1
ATOM 3302 N N . GLU B 1 169 ? 11.796 -29.797 -31.139 1.00 30.57 195 GLU B N 1
ATOM 3303 C CA . GLU B 1 169 ? 10.355 -29.984 -31.268 1.00 32.65 195 GLU B CA 1
ATOM 3304 C C . GLU B 1 169 ? 10.008 -29.802 -32.741 1.00 29.99 195 GLU B C 1
ATOM 3305 O O . GLU B 1 169 ? 10.328 -28.796 -33.322 1.00 29.56 195 GLU B O 1
ATOM 3311 N N . GLY B 1 170 ? 9.374 -30.797 -33.338 1.00 30.99 196 GLY B N 1
ATOM 3312 C CA . GLY B 1 170 ? 9.040 -30.773 -34.771 1.00 30.70 196 GLY B CA 1
ATOM 3313 C C . GLY B 1 170 ? 10.184 -31.180 -35.710 1.00 32.82 196 GLY B C 1
ATOM 3314 O O . GLY B 1 170 ? 11.319 -31.419 -35.273 1.00 34.25 196 GLY B O 1
ATOM 3315 N N . ALA B 1 171 ? 9.873 -31.260 -37.003 1.00 30.90 197 ALA B N 1
ATOM 3316 C CA . ALA B 1 171 ? 10.880 -31.587 -38.029 1.00 31.68 197 ALA B CA 1
ATOM 3317 C C . ALA B 1 171 ? 11.756 -30.370 -38.332 1.00 31.75 197 ALA B C 1
ATOM 3318 O O . ALA B 1 171 ? 12.946 -30.517 -38.644 1.00 33.32 197 ALA B O 1
ATOM 3320 N N . ALA B 1 172 ? 11.162 -29.181 -38.211 1.00 28.09 198 ALA B N 1
ATOM 3321 C CA . ALA B 1 172 ? 11.851 -27.930 -38.533 1.00 27.26 198 ALA B CA 1
ATOM 3322 C C . ALA B 1 172 ? 11.108 -26.737 -37.963 1.00 24.58 198 ALA B C 1
ATOM 3323 O O . ALA B 1 172 ? 9.893 -26.798 -37.720 1.00 26.04 198 ALA B O 1
ATOM 3325 N N . VAL B 1 173 ? 11.831 -25.637 -37.783 1.00 22.78 199 VAL B N 1
ATOM 3326 C CA . VAL B 1 173 ? 11.351 -24.459 -37.091 1.00 20.55 199 VAL B CA 1
ATOM 3327 C C . VAL B 1 173 ? 11.644 -23.200 -37.931 1.00 21.84 199 VAL B C 1
ATOM 3328 O O . VAL B 1 173 ? 12.759 -23.038 -38.375 1.00 19.78 199 VAL B O 1
ATOM 3332 N N . LEU B 1 174 ? 10.637 -22.339 -38.176 1.00 22.89 200 LEU B N 1
ATOM 3333 C CA . LEU B 1 174 ? 10.877 -21.005 -38.799 1.00 20.74 200 LEU B CA 1
ATOM 3334 C C . LEU B 1 174 ? 11.319 -20.022 -37.698 1.00 19.70 200 LEU B C 1
ATOM 3335 O O . LEU B 1 174 ? 10.578 -19.782 -36.760 1.00 23.39 200 LEU B O 1
ATOM 3340 N N . ILE B 1 175 ? 12.520 -19.466 -37.816 1.00 18.04 201 ILE B N 1
ATOM 3341 C CA . ILE B 1 175 ? 13.074 -18.562 -36.792 1.00 17.25 201 ILE B CA 1
ATOM 3342 C C . ILE B 1 175 ? 13.347 -17.241 -37.475 1.00 17.75 201 ILE B C 1
ATOM 3343 O O . ILE B 1 175 ? 14.049 -17.215 -38.482 1.00 20.86 201 ILE B O 1
ATOM 3348 N N . ASN B 1 176 ? 12.795 -16.144 -36.978 1.00 18.36 202 ASN B N 1
ATOM 3349 C CA . ASN B 1 176 ? 13.084 -14.824 -37.566 1.00 18.18 202 ASN B CA 1
ATOM 3350 C C . ASN B 1 176 ? 14.605 -14.617 -37.392 1.00 18.23 202 ASN B C 1
ATOM 3351 O O . ASN B 1 176 ? 15.170 -14.945 -36.346 1.00 17.23 202 ASN B O 1
ATOM 3356 N N . SER B 1 177 ? 15.250 -14.101 -38.420 1.00 15.84 203 SER B N 1
ATOM 3357 C CA . SER B 1 177 ? 16.716 -13.966 -38.391 1.00 19.16 203 SER B CA 1
ATOM 3358 C C . SER B 1 177 ? 17.297 -13.167 -37.228 1.00 17.31 203 SER B C 1
ATOM 3359 O O . SER B 1 177 ? 18.390 -13.468 -36.785 1.00 21.00 203 SER B O 1
ATOM 3362 N N . ASN B 1 178 ? 16.576 -12.174 -36.734 1.00 18.11 204 ASN B N 1
ATOM 3363 C CA . ASN B 1 178 ? 17.045 -11.378 -35.585 1.00 16.38 204 ASN B CA 1
ATOM 3364 C C . ASN B 1 178 ? 17.310 -12.281 -34.376 1.00 18.25 204 ASN B C 1
ATOM 3365 O O . ASN B 1 178 ? 18.351 -12.196 -33.738 1.00 18.71 204 ASN B O 1
ATOM 3370 N N . PHE B 1 179 ? 16.389 -13.206 -34.119 1.00 17.11 205 PHE B N 1
ATOM 3371 C CA . PHE B 1 179 ? 16.526 -14.175 -33.071 1.00 17.06 205 PHE B CA 1
ATOM 3372 C C . PHE B 1 179 ? 17.580 -15.223 -33.415 1.00 18.85 205 PHE B C 1
ATOM 3373 O O . PHE B 1 179 ? 18.417 -15.571 -32.554 1.00 20.46 205 PHE B O 1
ATOM 3381 N N . ALA B 1 180 ? 17.582 -15.717 -34.665 1.00 18.52 206 ALA B N 1
ATOM 3382 C CA . ALA B 1 180 ? 18.537 -16.755 -35.096 1.00 19.92 206 ALA B CA 1
ATOM 3383 C C . ALA B 1 180 ? 19.985 -16.224 -34.949 1.00 20.26 206 ALA B C 1
ATOM 3384 O O . ALA B 1 180 ? 20.858 -16.880 -34.373 1.00 21.11 206 ALA B O 1
ATOM 3386 N N . VAL B 1 181 ? 20.217 -15.034 -35.489 1.00 20.69 207 VAL B N 1
ATOM 3387 C CA . VAL B 1 181 ? 21.573 -14.404 -35.443 1.00 22.92 207 VAL B CA 1
ATOM 3388 C C . VAL B 1 181 ? 22.043 -14.158 -34.016 1.00 25.55 207 VAL B C 1
ATOM 3389 O O . VAL B 1 181 ? 23.181 -14.448 -33.681 1.00 23.97 207 VAL B O 1
ATOM 3393 N N . ASP B 1 182 ? 21.157 -13.692 -33.152 1.00 23.30 208 ASP B N 1
ATOM 3394 C CA . ASP B 1 182 ? 21.518 -13.463 -31.743 1.00 24.82 208 ASP B CA 1
ATOM 3395 C C . ASP B 1 182 ? 21.911 -14.749 -31.038 1.00 29.52 208 ASP B C 1
ATOM 3396 O O . ASP B 1 182 ? 22.759 -14.726 -30.149 1.00 28.26 208 ASP B O 1
ATOM 3401 N N . GLN B 1 183 ? 21.321 -15.880 -31.438 1.00 28.65 209 GLN B N 1
ATOM 3402 C CA . GLN B 1 183 ? 21.699 -17.185 -30.872 1.00 33.35 209 GLN B CA 1
ATOM 3403 C C . GLN B 1 183 ? 22.894 -17.825 -31.579 1.00 34.98 209 GLN B C 1
ATOM 3404 O O . GLN B 1 183 ? 23.193 -18.987 -31.352 1.00 40.00 209 GLN B O 1
ATOM 3410 N N . GLY B 1 184 ? 23.573 -17.083 -32.445 1.00 37.63 210 GLY B N 1
ATOM 3411 C CA . GLY B 1 184 ? 24.761 -17.577 -33.129 1.00 36.24 210 GLY B CA 1
ATOM 3412 C C . GLY B 1 184 ? 24.522 -18.379 -34.392 1.00 33.51 210 GLY B C 1
ATOM 3413 O O . GLY B 1 184 ? 25.434 -19.032 -34.859 1.00 30.84 210 GLY B O 1
ATOM 3414 N N . LEU B 1 185 ? 23.294 -18.379 -34.926 1.00 29.95 211 LEU B N 1
ATOM 3415 C CA . LEU B 1 185 ? 23.010 -19.066 -36.174 1.00 29.38 211 LEU B CA 1
ATOM 3416 C C . LEU B 1 185 ? 23.307 -18.089 -37.347 1.00 33.48 211 LEU B C 1
ATOM 3417 O O . LEU B 1 185 ? 23.036 -16.884 -37.253 1.00 32.75 211 LEU B O 1
ATOM 3422 N N . ASN B 1 186 ? 23.850 -18.628 -38.427 1.00 32.49 212 ASN B N 1
ATOM 3423 C CA . ASN B 1 186 ? 24.034 -17.900 -39.677 1.00 33.79 212 ASN B CA 1
ATOM 3424 C C . ASN B 1 186 ? 23.000 -18.443 -40.647 1.00 32.10 212 ASN B C 1
ATOM 3425 O O . ASN B 1 186 ? 23.140 -19.574 -41.118 1.00 34.56 212 ASN B O 1
ATOM 3430 N N . PRO B 1 187 ? 21.963 -17.654 -40.954 1.00 28.81 213 PRO B N 1
ATOM 3431 C CA . PRO B 1 187 ? 20.895 -18.090 -41.881 1.00 27.76 213 PRO B CA 1
ATOM 3432 C C . PRO B 1 187 ? 21.351 -18.630 -43.234 1.00 29.50 213 PRO B C 1
ATOM 3433 O O . PRO B 1 187 ? 20.801 -19.622 -43.709 1.00 31.12 213 PRO B O 1
ATOM 3437 N N . LYS B 1 188 ? 22.380 -18.028 -43.825 1.00 30.89 214 LYS B N 1
ATOM 3438 C CA . LYS B 1 188 ? 22.853 -18.451 -45.145 1.00 38.23 214 LYS B CA 1
ATOM 3439 C C . LYS B 1 188 ? 23.597 -19.799 -45.130 1.00 38.46 214 LYS B C 1
ATOM 3440 O O . LYS B 1 188 ? 23.743 -20.404 -46.182 1.00 43.79 214 LYS B O 1
ATOM 3446 N N . LYS B 1 189 ? 24.037 -20.253 -43.949 1.00 34.64 215 LYS B N 1
ATOM 3447 C CA . LYS B 1 189 ? 24.833 -21.459 -43.784 1.00 35.89 215 LYS B CA 1
ATOM 3448 C C . LYS B 1 189 ? 24.108 -22.534 -42.993 1.00 36.11 215 LYS B C 1
ATOM 3449 O O . LYS B 1 189 ? 24.155 -23.683 -43.390 1.00 35.76 215 LYS B O 1
ATOM 3451 N N . ASP B 1 190 ? 23.393 -22.144 -41.929 1.00 33.77 216 ASP B N 1
ATOM 3452 C CA . ASP B 1 190 ? 22.736 -23.061 -40.991 1.00 33.14 216 ASP B CA 1
ATOM 3453 C C . ASP B 1 190 ? 21.309 -23.474 -41.303 1.00 31.30 216 ASP B C 1
ATOM 3454 O O . ASP B 1 190 ? 20.909 -24.554 -40.927 1.00 32.65 216 ASP B O 1
ATOM 3459 N N . ALA B 1 191 ? 20.575 -22.652 -42.030 1.00 29.76 217 ALA B N 1
ATOM 3460 C CA . ALA B 1 191 ? 19.197 -22.978 -42.379 1.00 28.25 217 ALA B CA 1
ATOM 3461 C C . ALA B 1 191 ? 19.127 -24.125 -43.383 1.00 30.52 217 ALA B C 1
ATOM 3462 O O . ALA B 1 191 ? 19.971 -24.237 -44.234 1.00 30.85 217 ALA B O 1
ATOM 3464 N N . ILE B 1 192 ? 18.104 -24.980 -43.278 1.00 30.43 218 ILE B N 1
ATOM 3465 C CA . ILE B 1 192 ? 17.906 -26.035 -44.276 1.00 32.06 218 ILE B CA 1
ATOM 3466 C C . ILE B 1 192 ? 17.201 -25.527 -45.538 1.00 29.09 218 ILE B C 1
ATOM 3467 O O . ILE B 1 192 ? 17.301 -26.153 -46.562 1.00 29.84 218 ILE B O 1
ATOM 3472 N N . ALA B 1 193 ? 16.507 -24.397 -45.428 1.00 27.29 219 ALA B N 1
ATOM 3473 C CA . ALA B 1 193 ? 15.815 -23.749 -46.559 1.00 27.61 219 ALA B CA 1
ATOM 3474 C C . ALA B 1 193 ? 15.712 -22.275 -46.189 1.00 24.02 219 ALA B C 1
ATOM 3475 O O . ALA B 1 193 ? 15.540 -21.951 -45.025 1.00 23.76 219 ALA B O 1
ATOM 3477 N N . LEU B 1 194 ? 15.839 -21.400 -47.170 1.00 24.99 220 LEU B N 1
ATOM 3478 C CA . LEU B 1 194 ? 15.863 -19.965 -46.944 1.00 24.18 220 LEU B CA 1
ATOM 3479 C C . LEU B 1 194 ? 14.968 -19.234 -47.935 1.00 24.41 220 LEU B C 1
ATOM 3480 O O . LEU B 1 194 ? 14.943 -19.564 -49.111 1.00 24.62 220 LEU B O 1
ATOM 3485 N N . GLU B 1 195 ? 14.263 -18.248 -47.441 1.00 23.68 221 GLU B N 1
ATOM 3486 C CA . GLU B 1 195 ? 13.427 -17.352 -48.238 1.00 26.63 221 GLU B CA 1
ATOM 3487 C C . GLU B 1 195 ? 14.262 -16.702 -49.329 1.00 28.63 221 GLU B C 1
ATOM 3488 O O . GLU B 1 195 ? 15.426 -16.309 -49.087 1.00 26.66 221 GLU B O 1
ATOM 3494 N N . LYS B 1 196 ? 13.718 -16.619 -50.532 1.00 33.91 222 LYS B N 1
ATOM 3495 C CA . LYS B 1 196 ? 14.529 -16.136 -51.668 1.00 45.00 222 LYS B CA 1
ATOM 3496 C C . LYS B 1 196 ? 14.272 -14.685 -52.035 1.00 46.73 222 LYS B C 1
ATOM 3497 O O . LYS B 1 196 ? 15.215 -13.965 -52.315 1.00 47.06 222 LYS B O 1
ATOM 3503 N N . GLU B 1 197 ? 13.015 -14.259 -51.985 1.00 42.06 223 GLU B N 1
ATOM 3504 C CA . GLU B 1 197 ? 12.645 -12.880 -52.279 1.00 45.33 223 GLU B CA 1
ATOM 3505 C C . GLU B 1 197 ? 12.008 -12.272 -50.987 1.00 43.96 223 GLU B C 1
ATOM 3506 O O . GLU B 1 197 ? 10.829 -12.481 -50.686 1.00 34.29 223 GLU B O 1
ATOM 3512 N N . SER B 1 198 ? 12.813 -11.510 -50.254 1.00 38.41 224 SER B N 1
ATOM 3513 C CA A SER B 1 198 ? 12.422 -10.966 -48.953 0.50 36.82 224 SER B CA 1
ATOM 3514 C CA B SER B 1 198 ? 12.405 -10.966 -48.955 0.50 36.31 224 SER B CA 1
ATOM 3515 C C . SER B 1 198 ? 12.000 -9.504 -49.001 1.00 36.72 224 SER B C 1
ATOM 3516 O O . SER B 1 198 ? 11.682 -8.926 -47.961 1.00 38.41 224 SER B O 1
ATOM 3521 N N . SER B 1 199 ? 11.973 -8.924 -50.203 1.00 36.50 225 SER B N 1
ATOM 3522 C CA A SER B 1 199 ? 11.706 -7.495 -50.410 0.50 31.68 225 SER B CA 1
ATOM 3523 C CA B SER B 1 199 ? 11.752 -7.489 -50.349 0.50 32.05 225 SER B CA 1
ATOM 3524 C C . SER B 1 199 ? 10.495 -6.941 -49.671 1.00 30.01 225 SER B C 1
ATOM 3525 O O . SER B 1 199 ? 10.587 -5.853 -49.015 1.00 27.62 225 SER B O 1
ATOM 3530 N N . PRO B 1 200 ? 9.340 -7.678 -49.732 1.00 31.24 226 PRO B N 1
ATOM 3531 C CA . PRO B 1 200 ? 8.175 -7.175 -48.991 1.00 27.44 226 PRO B CA 1
ATOM 3532 C C . PRO B 1 200 ? 8.369 -7.215 -47.457 1.00 23.88 226 PRO B C 1
ATOM 3533 O O . PRO B 1 200 ? 7.662 -6.560 -46.763 1.00 21.83 226 PRO B O 1
ATOM 3537 N N . TYR B 1 201 ? 9.376 -7.930 -46.956 1.00 24.03 227 TYR B N 1
ATOM 3538 C CA . TYR B 1 201 ? 9.665 -8.027 -45.518 1.00 21.11 227 TYR B CA 1
ATOM 3539 C C . TYR B 1 201 ? 10.799 -7.135 -45.006 1.00 21.32 227 TYR B C 1
ATOM 3540 O O . TYR B 1 201 ? 11.419 -7.424 -43.990 1.00 17.06 227 TYR B O 1
ATOM 3549 N N . ALA B 1 202 ? 11.020 -6.004 -45.670 1.00 20.04 228 ALA B N 1
ATOM 3550 C CA . ALA B 1 202 ? 11.995 -5.036 -45.227 1.00 17.25 228 ALA B CA 1
ATOM 3551 C C . ALA B 1 202 ? 11.578 -4.495 -43.848 1.00 19.52 228 ALA B C 1
ATOM 3552 O O . ALA B 1 202 ? 10.396 -4.179 -43.604 1.00 17.83 228 ALA B O 1
ATOM 3554 N N . ASN B 1 203 ? 12.544 -4.414 -42.963 1.00 15.26 229 ASN B N 1
ATOM 3555 C CA . ASN B 1 203 ? 12.365 -3.921 -41.587 1.00 17.14 229 ASN B CA 1
ATOM 3556 C C . ASN B 1 203 ? 12.477 -2.387 -41.632 1.00 20.02 229 ASN B C 1
ATOM 3557 O O . ASN B 1 203 ? 13.429 -1.825 -42.259 1.00 19.24 229 ASN B O 1
ATOM 3562 N N . ILE B 1 204 ? 11.555 -1.720 -40.951 1.00 18.19 230 ILE B N 1
ATOM 3563 C CA . ILE B 1 204 ? 11.394 -0.262 -41.049 1.00 18.51 230 ILE B CA 1
ATOM 3564 C C . ILE B 1 204 ? 11.648 0.486 -39.751 1.00 15.84 230 ILE B C 1
ATOM 3565 O O . ILE B 1 204 ? 11.746 -0.108 -38.667 1.00 16.99 230 ILE B O 1
ATOM 3570 N N . ILE B 1 205 ? 11.782 1.808 -39.893 1.00 16.49 231 ILE B N 1
ATOM 3571 C CA . ILE B 1 205 ? 11.700 2.714 -38.756 1.00 17.40 231 ILE B CA 1
ATOM 3572 C C . ILE B 1 205 ? 10.240 3.150 -38.714 1.00 18.70 231 ILE B C 1
ATOM 3573 O O . ILE B 1 205 ? 9.709 3.624 -39.725 1.00 21.80 231 ILE B O 1
ATOM 3578 N N . ALA B 1 206 ? 9.599 2.999 -37.555 1.00 17.71 232 ALA B N 1
ATOM 3579 C CA . ALA B 1 206 ? 8.213 3.442 -37.361 1.00 19.66 232 ALA B CA 1
ATOM 3580 C C . ALA B 1 206 ? 8.174 4.569 -36.324 1.00 20.16 232 ALA B C 1
ATOM 3581 O O . ALA B 1 206 ? 8.923 4.539 -35.389 1.00 18.23 232 ALA B O 1
ATOM 3583 N N . VAL B 1 207 ? 7.269 5.522 -36.494 1.00 19.80 233 VAL B N 1
ATOM 3584 C CA . VAL B 1 207 ? 7.083 6.654 -35.555 1.00 17.79 233 VAL B CA 1
ATOM 3585 C C . VAL B 1 207 ? 5.591 6.917 -35.419 1.00 18.66 233 VAL B C 1
ATOM 3586 O O . VAL B 1 207 ? 4.810 6.412 -36.236 1.00 17.33 233 VAL B O 1
ATOM 3590 N N . ARG B 1 208 ? 5.216 7.746 -34.452 1.00 19.02 234 ARG B N 1
ATOM 3591 C CA . ARG B 1 208 ? 3.800 8.180 -34.300 1.00 20.96 234 ARG B CA 1
ATOM 3592 C C . ARG B 1 208 ? 3.521 9.150 -35.443 1.00 22.57 234 ARG B C 1
ATOM 3593 O O . ARG B 1 208 ? 4.431 9.841 -35.936 1.00 22.10 234 ARG B O 1
ATOM 3601 N N . LYS B 1 209 ? 2.268 9.174 -35.894 1.00 25.37 235 LYS B N 1
ATOM 3602 C CA . LYS B 1 209 ? 1.884 10.012 -37.028 1.00 28.09 235 LYS B CA 1
ATOM 3603 C C . LYS B 1 209 ? 2.294 11.483 -36.853 1.00 28.70 235 LYS B C 1
ATOM 3604 O O . LYS B 1 209 ? 2.733 12.091 -37.800 1.00 29.57 235 LYS B O 1
ATOM 3610 N N . GLU B 1 210 ? 2.145 12.046 -35.659 1.00 28.55 236 GLU B N 1
ATOM 3611 C CA . GLU B 1 210 ? 2.479 13.439 -35.425 1.00 28.94 236 GLU B CA 1
ATOM 3612 C C . GLU B 1 210 ? 3.973 13.768 -35.665 1.00 28.60 236 GLU B C 1
ATOM 3613 O O . GLU B 1 210 ? 4.326 14.921 -35.865 1.00 30.63 236 GLU B O 1
ATOM 3619 N N . ASP B 1 211 ? 4.818 12.765 -35.590 1.00 27.57 237 ASP B N 1
ATOM 3620 C CA . ASP B 1 211 ? 6.256 12.891 -35.906 1.00 26.58 237 ASP B CA 1
ATOM 3621 C C . ASP B 1 211 ? 6.671 12.441 -37.323 1.00 26.92 237 ASP B C 1
ATOM 3622 O O . ASP B 1 211 ? 7.865 12.197 -37.599 1.00 23.24 237 ASP B O 1
ATOM 3627 N N . GLU B 1 212 ? 5.698 12.318 -38.215 1.00 25.94 238 GLU B N 1
ATOM 3628 C CA . GLU B 1 212 ? 5.944 11.884 -39.596 1.00 28.84 238 GLU B CA 1
ATOM 3629 C C . GLU B 1 212 ? 6.972 12.755 -40.311 1.00 28.58 238 GLU B C 1
ATOM 3630 O O . GLU B 1 212 ? 7.777 12.260 -41.080 1.00 28.56 238 GLU B O 1
ATOM 3636 N N . ASN B 1 213 ? 6.953 14.051 -40.045 1.00 29.56 239 ASN B N 1
ATOM 3637 C CA . ASN B 1 213 ? 7.912 14.989 -40.657 1.00 33.56 239 ASN B CA 1
ATOM 3638 C C . ASN B 1 213 ? 9.090 15.358 -39.756 1.00 30.62 239 ASN B C 1
ATOM 3639 O O . ASN B 1 213 ? 9.762 16.351 -40.004 1.00 30.76 239 ASN B O 1
ATOM 3644 N N . ASN B 1 214 ? 9.364 14.562 -38.740 1.00 27.50 240 ASN B N 1
ATOM 3645 C CA . ASN B 1 214 ? 10.408 14.881 -37.789 1.00 30.11 240 ASN B CA 1
ATOM 3646 C C . ASN B 1 214 ? 11.760 14.796 -38.493 1.00 26.82 240 ASN B C 1
ATOM 3647 O O . ASN B 1 214 ? 12.063 13.774 -39.088 1.00 24.27 240 ASN B O 1
ATOM 3652 N N . GLU B 1 215 ? 12.523 15.878 -38.450 1.00 28.49 241 GLU B N 1
ATOM 3653 C CA . GLU B 1 215 ? 13.794 15.996 -39.171 1.00 31.69 241 GLU B CA 1
ATOM 3654 C C . GLU B 1 215 ? 14.849 15.033 -38.618 1.00 29.59 241 GLU B C 1
ATOM 3655 O O . GLU B 1 215 ? 15.700 14.546 -39.372 1.00 31.47 241 GLU B O 1
ATOM 3661 N N . ASN B 1 216 ? 14.820 14.779 -37.314 1.00 26.36 242 ASN B N 1
ATOM 3662 C CA . ASN B 1 216 ? 15.817 13.880 -36.708 1.00 25.97 242 ASN B CA 1
ATOM 3663 C C . ASN B 1 216 ? 15.626 12.427 -37.086 1.00 24.00 242 ASN B C 1
ATOM 3664 O O . ASN B 1 216 ? 16.599 11.673 -37.231 1.00 21.93 242 ASN B O 1
ATOM 3669 N N . VAL B 1 217 ? 14.357 12.026 -37.202 1.00 21.84 243 VAL B N 1
ATOM 3670 C CA . VAL B 1 217 ? 14.008 10.705 -37.694 1.00 21.28 243 VAL B CA 1
ATOM 3671 C C . VAL B 1 217 ? 14.552 10.531 -39.127 1.00 20.11 243 VAL B C 1
ATOM 3672 O O . VAL B 1 217 ? 15.083 9.476 -39.471 1.00 20.40 243 VAL B O 1
ATOM 3676 N N . LYS B 1 218 ? 14.408 11.567 -39.943 1.00 22.30 244 LYS B N 1
ATOM 3677 C CA . LYS B 1 218 ? 14.911 11.551 -41.291 1.00 21.38 244 LYS B 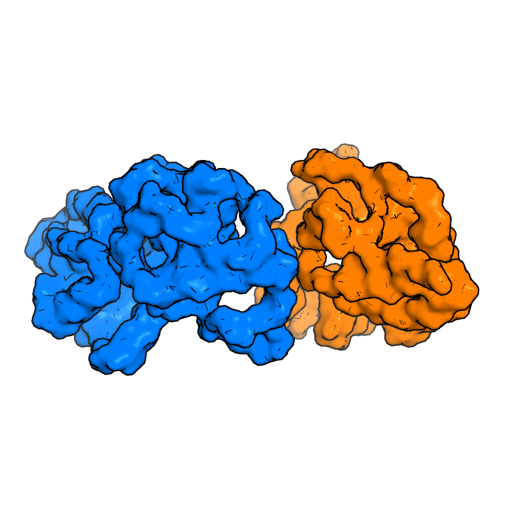CA 1
ATOM 3678 C C . LYS B 1 218 ? 16.441 11.462 -41.303 1.00 22.34 244 LYS B C 1
ATOM 3679 O O . LYS B 1 218 ? 17.000 10.769 -42.141 1.00 23.72 244 LYS B O 1
ATOM 3685 N N . LYS B 1 219 ? 17.099 12.157 -40.389 1.00 21.38 245 LYS B N 1
ATOM 3686 C CA . LYS B 1 219 ? 18.594 12.086 -40.308 1.00 23.71 245 LYS B CA 1
ATOM 3687 C C . LYS B 1 219 ? 19.025 10.637 -40.038 1.00 21.48 245 LYS B C 1
ATOM 3688 O O . LYS B 1 219 ? 19.968 10.138 -40.652 1.00 21.10 245 LYS B O 1
ATOM 3694 N N . LEU B 1 220 ? 18.294 9.982 -39.132 1.00 20.31 246 LEU B N 1
ATOM 3695 C CA . LEU B 1 220 ? 18.544 8.580 -38.788 1.00 20.56 246 LEU B CA 1
ATOM 3696 C C . LEU B 1 220 ? 18.365 7.683 -39.981 1.00 19.85 246 LEU B C 1
ATOM 3697 O O . LEU B 1 220 ? 19.196 6.854 -40.243 1.00 19.06 246 LEU B O 1
ATOM 3702 N N . VAL B 1 221 ? 17.238 7.802 -40.660 1.00 21.75 247 VAL B N 1
ATOM 3703 C CA . VAL B 1 221 ? 17.001 6.965 -41.832 1.00 19.97 247 VAL B CA 1
ATOM 3704 C C . VAL B 1 221 ? 18.089 7.122 -42.892 1.00 19.27 247 VAL B C 1
ATOM 3705 O O . VAL B 1 221 ? 18.510 6.102 -43.481 1.00 17.84 247 VAL B O 1
ATOM 3709 N N . LYS B 1 222 ? 18.527 8.367 -43.146 1.00 19.79 248 LYS B N 1
ATOM 3710 C CA . LYS B 1 222 ? 19.522 8.637 -44.160 1.00 20.49 248 LYS B CA 1
ATOM 3711 C C . LYS B 1 222 ? 20.867 8.009 -43.781 1.00 20.37 248 LYS B C 1
ATOM 3712 O O . LYS B 1 222 ? 21.499 7.369 -44.617 1.00 18.65 248 LYS B O 1
ATOM 3718 N N . VAL B 1 223 ? 21.240 8.120 -42.504 1.00 20.45 249 VAL B N 1
ATOM 3719 C CA . VAL B 1 223 ? 22.515 7.546 -42.032 1.00 19.13 249 VAL B CA 1
ATOM 3720 C C . VAL B 1 223 ? 22.434 6.008 -42.149 1.00 18.76 249 VAL B C 1
ATOM 3721 O O . VAL B 1 223 ? 23.373 5.377 -42.608 1.00 21.95 249 VAL B O 1
ATOM 3725 N N . LEU B 1 224 ? 21.297 5.424 -41.767 1.00 17.00 250 LEU B N 1
ATOM 3726 C CA . LEU B 1 224 ? 21.135 3.984 -41.784 1.00 16.66 250 LEU B CA 1
ATOM 3727 C C . LEU B 1 224 ? 21.212 3.415 -43.207 1.00 18.20 250 LEU B C 1
ATOM 3728 O O . LEU B 1 224 ? 21.583 2.285 -43.378 1.00 18.99 250 LEU B O 1
ATOM 3733 N N . ARG B 1 225 ? 20.881 4.236 -44.210 1.00 18.98 251 ARG B N 1
ATOM 3734 C CA . ARG B 1 225 ? 20.990 3.837 -45.633 1.00 20.11 251 ARG B CA 1
ATOM 3735 C C . ARG B 1 225 ? 22.275 4.279 -46.300 1.00 19.73 251 ARG B C 1
ATOM 3736 O O . ARG B 1 225 ? 22.519 3.933 -47.471 1.00 21.30 251 ARG B O 1
ATOM 3744 N N . SER B 1 226 ? 23.100 5.055 -45.607 1.00 21.20 252 SER B N 1
ATOM 3745 C CA . SER B 1 226 ? 24.347 5.560 -46.241 1.00 21.27 252 SER B CA 1
ATOM 3746 C C . SER B 1 226 ? 25.249 4.397 -46.606 1.00 22.55 252 SER B C 1
ATOM 3747 O O . SER B 1 226 ? 25.252 3.390 -45.898 1.00 22.24 252 SER B O 1
ATOM 3750 N N . LYS B 1 227 ? 26.026 4.568 -47.673 1.00 24.64 253 LYS B N 1
ATOM 3751 C CA . LYS B 1 227 ? 26.894 3.525 -48.229 1.00 29.26 253 LYS B CA 1
ATOM 3752 C C . LYS B 1 227 ? 27.822 2.895 -47.174 1.00 27.47 253 LYS B C 1
ATOM 3753 O O . LYS B 1 227 ? 27.905 1.684 -47.108 1.00 22.74 253 LYS B O 1
ATOM 3759 N N . GLU B 1 228 ? 28.496 3.719 -46.375 1.00 28.56 254 GLU B N 1
ATOM 3760 C CA . GLU B 1 228 ? 29.469 3.209 -45.385 1.00 31.16 254 GLU B CA 1
ATOM 3761 C C . GLU B 1 228 ? 28.738 2.314 -44.358 1.00 27.44 254 GLU B C 1
ATOM 3762 O O . GLU B 1 228 ? 29.273 1.286 -43.986 1.00 27.56 254 GLU B O 1
ATOM 3768 N N . VAL B 1 229 ? 27.508 2.667 -43.966 1.00 24.09 255 VAL B N 1
ATOM 3769 C CA . VAL B 1 229 ? 26.756 1.897 -42.977 1.00 21.30 255 VAL B CA 1
ATOM 3770 C C . VAL B 1 229 ? 26.225 0.624 -43.608 1.00 22.01 255 VAL B C 1
ATOM 3771 O O . VAL B 1 229 ? 26.344 -0.445 -43.024 1.00 20.61 255 VAL B O 1
ATOM 3775 N N . GLN B 1 230 ? 25.690 0.709 -44.825 1.00 24.23 256 GLN B N 1
ATOM 3776 C CA . GLN B 1 230 ? 25.244 -0.502 -45.544 1.00 22.21 256 GLN B CA 1
ATOM 3777 C C . GLN B 1 230 ? 26.383 -1.524 -45.719 1.00 22.28 256 GLN B C 1
ATOM 3778 O O . GLN B 1 230 ? 26.169 -2.724 -45.519 1.00 23.30 256 GLN B O 1
ATOM 3784 N N . ASP B 1 231 ? 27.558 -1.064 -46.126 1.00 22.83 257 ASP B N 1
ATOM 3785 C CA . ASP B 1 231 ? 28.739 -1.974 -46.289 1.00 25.79 257 ASP B CA 1
ATOM 3786 C C . ASP B 1 231 ? 29.120 -2.659 -44.960 1.00 25.47 257 ASP B C 1
ATOM 3787 O O . ASP B 1 231 ? 29.439 -3.847 -44.921 1.00 23.73 257 ASP B O 1
ATOM 3792 N N . TRP B 1 232 ? 29.072 -1.892 -43.872 1.00 25.91 258 TRP B N 1
ATOM 3793 C CA . TRP B 1 232 ? 29.348 -2.421 -42.539 1.00 24.87 258 TRP B CA 1
ATOM 3794 C C . TRP B 1 232 ? 28.358 -3.492 -42.180 1.00 21.74 258 TRP B C 1
ATOM 3795 O O . TRP B 1 232 ? 28.743 -4.576 -41.726 1.00 23.30 258 TRP B O 1
ATOM 3806 N N . ILE B 1 233 ? 27.075 -3.236 -42.431 1.00 19.93 259 ILE B N 1
ATOM 3807 C CA . ILE B 1 233 ? 26.026 -4.205 -42.165 1.00 19.62 259 ILE B CA 1
ATOM 3808 C C . ILE B 1 233 ? 26.300 -5.498 -42.940 1.00 18.84 259 ILE B C 1
ATOM 3809 O O . ILE B 1 233 ? 26.268 -6.595 -42.382 1.00 18.72 259 ILE B O 1
ATOM 3814 N N . THR B 1 234 ? 26.595 -5.364 -44.221 1.00 18.85 260 THR B N 1
ATOM 3815 C CA . THR B 1 234 ? 26.880 -6.517 -45.091 1.00 21.40 260 THR B CA 1
ATOM 3816 C C . THR B 1 234 ? 28.065 -7.362 -44.615 1.00 25.11 260 THR B C 1
ATOM 3817 O O . THR B 1 234 ? 28.005 -8.592 -44.624 1.00 24.51 260 THR B O 1
ATOM 3821 N N . LYS B 1 235 ? 29.110 -6.678 -44.161 1.00 25.35 261 LYS B N 1
ATOM 3822 C CA . LYS B 1 235 ? 30.302 -7.345 -43.643 1.00 29.66 261 LYS B CA 1
ATOM 3823 C C . LYS B 1 235 ? 30.037 -7.997 -42.273 1.00 29.49 261 LYS B C 1
ATOM 3824 O O . LYS B 1 235 ? 30.439 -9.138 -42.055 1.00 32.20 261 LYS B O 1
ATOM 3830 N N . LYS B 1 236 ? 29.343 -7.275 -41.389 1.00 26.38 262 LYS B N 1
ATOM 3831 C CA . LYS B 1 236 ? 29.048 -7.751 -40.047 1.00 28.28 262 LYS B CA 1
ATOM 3832 C C . LYS B 1 236 ? 28.370 -9.116 -39.977 1.00 28.74 262 LYS B C 1
ATOM 3833 O O . LYS B 1 236 ? 28.831 -9.975 -39.242 1.00 30.61 262 LYS B O 1
ATOM 3839 N N . TRP B 1 237 ? 27.283 -9.282 -40.729 1.00 25.23 263 TRP B N 1
ATOM 3840 C CA . TRP B 1 237 ? 26.478 -10.507 -40.704 1.00 26.91 263 TRP B CA 1
ATOM 3841 C C . TRP B 1 237 ? 26.538 -11.356 -41.962 1.00 25.99 263 TRP B C 1
ATOM 3842 O O . TRP B 1 237 ? 25.730 -12.249 -42.136 1.00 24.10 263 TRP B O 1
ATOM 3853 N N . ASN B 1 238 ? 27.573 -11.115 -42.772 1.00 25.81 264 ASN B N 1
ATOM 3854 C CA . ASN B 1 238 ? 27.913 -11.892 -43.959 1.00 28.40 264 ASN B CA 1
ATOM 3855 C C . ASN B 1 238 ? 26.776 -12.137 -44.935 1.00 29.50 264 ASN B C 1
ATOM 3856 O O . ASN B 1 238 ? 26.581 -13.242 -45.398 1.00 30.20 264 ASN B O 1
ATOM 3861 N N . GLY B 1 239 ? 26.026 -11.088 -45.235 1.00 29.51 265 GLY B N 1
ATOM 3862 C CA . GLY B 1 239 ? 24.902 -11.187 -46.143 1.00 29.98 265 GLY B CA 1
ATOM 3863 C C . GLY B 1 239 ? 23.592 -11.661 -45.567 1.00 26.87 265 GLY B C 1
ATOM 3864 O O . GLY B 1 239 ? 22.596 -11.627 -46.268 1.00 29.94 265 GLY B O 1
ATOM 3865 N N . ALA B 1 240 ? 23.535 -12.089 -44.306 1.00 26.29 266 ALA B N 1
ATOM 3866 C CA . ALA B 1 240 ? 22.267 -12.487 -43.696 1.00 24.92 266 ALA B CA 1
ATOM 3867 C C . ALA B 1 240 ? 21.324 -11.305 -43.503 1.00 23.51 266 ALA B C 1
ATOM 3868 O O . ALA B 1 240 ? 20.092 -11.454 -43.477 1.00 19.02 266 ALA B O 1
ATOM 3870 N N . ILE B 1 241 ? 21.905 -10.128 -43.305 1.00 22.79 267 ILE B N 1
ATOM 3871 C CA . ILE B 1 241 ? 21.145 -8.891 -43.104 1.00 21.22 267 ILE B CA 1
ATOM 3872 C C . ILE B 1 241 ? 21.454 -8.104 -44.367 1.00 20.10 267 ILE B C 1
ATOM 3873 O O . ILE B 1 241 ? 22.614 -7.840 -44.671 1.00 19.80 267 ILE B O 1
ATOM 3878 N N . VAL B 1 242 ? 20.410 -7.751 -45.107 1.00 18.34 268 VAL B N 1
ATOM 3879 C CA . VAL B 1 242 ? 20.566 -7.189 -46.467 1.00 19.26 268 VAL B CA 1
ATOM 3880 C C . VAL B 1 242 ? 20.044 -5.721 -46.435 1.00 19.32 268 VAL B C 1
ATOM 3881 O O . VAL B 1 242 ? 18.841 -5.485 -46.368 1.00 18.74 268 VAL B O 1
ATOM 3885 N N . PRO B 1 243 ? 20.951 -4.756 -46.464 1.00 20.40 269 PRO B N 1
ATOM 3886 C CA . PRO B 1 243 ? 20.534 -3.355 -46.538 1.00 22.70 269 PRO B CA 1
ATOM 3887 C C . PRO B 1 243 ? 19.703 -3.049 -47.791 1.00 23.74 269 PRO B C 1
ATOM 3888 O O . PRO B 1 243 ? 19.971 -3.638 -48.871 1.00 19.50 269 PRO B O 1
ATOM 3892 N N . VAL B 1 244 ? 18.716 -2.157 -47.622 1.00 21.21 270 VAL B N 1
ATOM 3893 C CA . VAL B 1 244 ? 17.966 -1.597 -48.743 1.00 24.57 270 VAL B CA 1
ATOM 3894 C C . VAL B 1 244 ? 17.972 -0.077 -48.756 1.00 27.01 270 VAL B C 1
ATOM 3895 O O . VAL B 1 244 ? 18.145 0.559 -47.736 1.00 28.08 270 VAL B O 1
ATOM 3899 N N . ASN B 1 245 ? 17.741 0.474 -49.933 1.00 26.62 271 ASN B N 1
ATOM 3900 C CA . ASN B 1 245 ? 17.744 1.928 -50.169 1.00 28.26 271 ASN B CA 1
ATOM 3901 C C . ASN B 1 245 ? 16.364 2.633 -50.172 1.00 29.41 271 ASN B C 1
ATOM 3902 O O . ASN B 1 245 ? 16.301 3.841 -50.276 1.00 30.73 271 ASN B O 1
ATOM 3907 N N . GLU B 1 246 ? 15.291 1.876 -50.117 1.00 30.96 272 GLU B N 1
ATOM 3908 C CA . GLU B 1 246 ? 13.944 2.426 -50.287 1.00 32.63 272 GLU B CA 1
ATOM 3909 C C . GLU B 1 246 ? 13.001 1.381 -49.743 1.00 31.71 272 GLU B C 1
ATOM 3910 O O . GLU B 1 246 ? 13.412 0.258 -49.493 1.00 31.55 272 GLU B O 1
#

Organism: Enterococcus faecalis (strain ATCC 700802 / V583) (NCBI:txid226185)

Secondary structure (DSSP, 8-state):
--EEEEEEE-IIIIIHHHHHHHHHHHHTTEEEEEEE-SSSSHHHHHHHHTS-SEEEEEEHHHHHHHHHHHT--EEEEEEEEE---EEE-SS-SSGGGSPTTPEEEEES-GGGHHHHHHHHHHTTSEEEPTT--GGG--GGGEEEETT--EEEEEE-TT--HHHHTT-SSEEEE-HHHHHHTT--HHHH-SEE-S--GGG-EEEEEEGGGTT-HHHHHHHHHHHSHHHHHHHHHHTTTSSEE---/-PEEEEEEE-IIIIIHHHHHHHHHHHHTTEEEEEEE-SSSSHHHHHHHHTSSSEEEEEEHHHHHHHHHHH---EEEEEEEEE---EEE-SS-SSGGGSPTTPEEEEES-GGGHHHHHHHHHHTTSEEEPTT--GGG--GGGEEEETT--EEEEEE-TT--HHHHTT-SSEEEE-HHHHHHTT--HHHH-SEE-S--GGG-EEEEEEGGGTT-HHHHHHHHHHHSHHHHHHHHHHTTTSSEE---

Radius of gyration: 26.36 Å; Cα contacts (8 Å, |Δi|>4): 1008; chains: 2; bounding box: 52×69×67 Å

Sequence (488 aa):
DDSVLKVGASPVPHAEILEHVKPLLEKEGVKLEVTTTYTDDYVLPNKKALESGDIDANYFQHVPFFNEAVKENDYDFVNAGAIHLEPVGLYSKKYKSSLQEIPDGSTIYVVSSSVSDWPRVLTTILEDAGLITLKEGVDRTTATFDDIDKNTTKKLKFNHESDPAITTLYDDNEEGAAVLINSNFAVDQGLNPKKDAIALEKESSSSPYANIIAVRKEDENNENVKKKLVKVLRSKEVQDWITKKWNGAIVPVNEDDSVLKVGASPVPHAEILEHVKPLLEKEGVKLEVTTTYTDYVLPNKALESGDDIDANYFQHVPFFNEAVKENDYDFVNAGAIHLEPVGLYSKKYKSLQQEIPDGSTIYVSSSVSDWPRVLTTILEDAGLITLKEGVDRTTATFDDIDKNTTKKLKFNHESDPAITTLYDNEEGAAVLINSNFAVDQGLNPKKDAIALEKESSSSPYANIIAVRKEDENNENVKKLVKVLRSKEVQDWITKKWNGAIVPVNE

Solvent-accessible surface area: 22541 Å² total

InterPro domains:
  IPR004872 Lipoprotein NlpA family [PF03180] (32-270)
  IPR004872 Lipoprotein NlpA family [PIRSF002854] (9-270)
  IPR004872 Lipoprotein NlpA family [PTHR30429] (2-271)

Foldseek 3Di:
DAAEAEEEEAVPPTVVLQVVCQVVLVVVVYRYHYHHDLADQVRLVCQQVVVGFKYWYFFDLLVVVNCVVPVAQKDFLDFWWFFWWFKFAPPDLAPVPDAAAWEEEEELRQQCQLQVVVQCVVVVQWDFDPPDPSNRDHPVRTDHHPSNYHYDHYHGLSCVVCRVVRPIRIYIHGVSNCVVVPHQRVPRGNTTGDDGVSTGITMMGRPVCSPPVSSVSVSCSSQDPVSQVVVCVVRVNSIHTDDD/DAAEAEEEEAVPPTVVLQVVCQVVLVVVRHRYHYDYDLADPVNLVCQQVVVGFKYWYFFDLLVVVCCVVPVAQKDFLDFWWFFWWFKFAPPDLAPVRAAQAWEEEEELRQQCQLQVVVQCVVVVQWDFDPPDDSRRDHPVRTDHGNSNYHYDHYHGLSCVVCRVVRPIRIYIHGVSNCVVVPHQRVPRGNTTGDDGVSGGITMMGRNVCSVPVSSVSVSCSSQDPVSQVVVCVVRVNSIHTDDD

CATH classification: 3.40.190.10 (+1 more: 3.40.190.10)

Nearest PDB structures (foldseek):
  4got-assembly1_A  TM=9.698E-01  e=3.802E-36  Bacillus subtilis subsp. subtilis str. 168
  4qhq-assembly1_A  TM=9.232E-01  e=3.656E-30  Burkholderia cenocepacia J2315
  6dzx-assembly5_E  TM=9.356E-01  e=8.021E-26  Neisseria meningitidis alpha153
  4ntl-assembly1_A-2  TM=8.154E-01  e=1.041E-24  Enterococcus faecalis V583
  6cva-assembly1_A  TM=7.657E-01  e=8.088E-24  Neisseria meningitidis